Protein AF-A0A512UMN1-F1 (afdb_monomer_lite)

Radius of gyration: 36.12 Å; chains: 1; bounding box: 72×88×103 Å

pLDDT: mean 76.03, std 19.81, range [24.61, 96.06]

Secondary structure (DSSP, 8-state):
-HHHHHHHHHHTTS-TTSS-GGGEEEEEEEETTEEEEES-TTPPTTEEEEETTTTEEEEEEEEETTEEEEEESS--TT--TT-EEEEEEEESEEEESTT-TT--B-TTS-BHHHHHHHHTSSS--TT----SS-SS-EEEEEE-S--TT-EEETT-EEEEE---SS-S-EEEE--TT-EEEEEEEPPSEEEETTS--EEEEETTEEEEE-S-EEEETTSPPP-S-PPPP-SEE--S-HHHHHHS-EETT--------TTSSHHHHHHHHHHHSS-S---------TT-EEEBTTS-EEETTT--TT-EEEPTTS-EEE----------EEEEEPPPSS--S--S-EEEEETTPEEEEEE---EEEEEEEETTEEEEEEEEEEEEEEE-TTS-EEEEEEEEEEEEE-SSS-HHHHHHHHHTTS--S-EEEEEETTTGGGS-HHHHHH-EE-----------HHHHHHHTT--GGGHHHHHHHHHT----SS-SS------TT-HHHHHHHHHHHHHTT---------------------------------PPP---PPPPPPPPPPPPP-

Sequence (570 aa):
MSRRNNARKEIKRLSLEDSEESSYGQIFSVSGPVVVAENMIGCAMYELVKVGHANLVGEVIRINADKATIQVYEETAGVSVGDPVLRTGKPLSVELGPGLMENIYDGIQRPLKAIRESSQSIYIPRGIDVPCLNREISYDFNPASLKVGDHITGGDIFGSIYENSLLDDHKILLPPRARGTITSIAEKGSYQIEDTVLEVEFEGKKHSYSMMHTWPVRVPRPVAERLTADYPLLTGQRVLDSLFPCVQGGTTCIPGAFGCGKTVISQALSKFSNSDIITYVGCFAKGTEVFMADGSEQTIESIKVGDQVLGKDGQPRLVVALPRGHDQMYEVSQKTSVDADDSKVKYTCNSSHELVVVTPQTVKTTHDVIEGKPQTSVVYFDLVEQTTQDGRTIRMVNECTKSFQNGSQDSDALSAAFVKTLPSDNFNWTIEARDVALMNPHVREATVQLINPVLVERPTLAPLVAKHGGDAELVNEMAYLLGMWVGDGYTDASCFSVDSNDTEIFARLKEYGEKLGLTVDSAQYHKRPQKNALAPMSPPAENSVDSSEGYFSIPVSPVEPMSPRSPSED

Foldseek 3Di:
DVVVVVVVVLVVVPPPPDDDPLQKWWFADDDWQKTKTFSNPPADAQFWKQAFSLRFIWGFHDDDPRMTIIGTPDGCPPRDGGGMMGTPNDHLKDKDFAAPPPFDADPSQDGPVVQCVVVVDLDRDGSDDDDSHDQVDWWFKAADPDDQFDWDAFQDFGIFTQRDPLCGTHTQTHHHHDIATWHDADHGDIDTQPDFGTWGDDPNDIDTDGRMDMDHPPDDRDDPDDDDFPAWWDLVDPCCCPVPTHTDVGDDDDDDDAPPCPVVSVVSSVPPTPDSDDDDDDDDDWQHWFAFLVRDIDTLVVDDQQGWTQDPVSHTDGRSDHDDDDFDKDKDFDDDPDDDPCGVDIDIDGQQDKFWKKFQKDWDWDWDQDPNWIKIKIKIWDWDWDQDPVRDTDTDIAIDMDMFTDDPDDNVVVVVVVVVVDDRDIDGDIDGSNCLVVYDQVRSQRMDTDDDDDDDDDLPQLVVCVVVVHHSVLSVLVVVLVVQQPDPPPDPDRDGDDPPPCVVVVVSVCVSCVVRVHDDDDDDDDDDDDDDDDDDDDDDDDDDDDDDDDDDGDDDDDDDDDDDDDDDDD

Structure (mmCIF, N/CA/C/O backbone):
data_AF-A0A512UMN1-F1
#
_entry.id   AF-A0A512UMN1-F1
#
loop_
_atom_site.group_PDB
_atom_site.id
_atom_site.type_symbol
_atom_site.label_atom_id
_atom_site.label_alt_id
_atom_site.label_comp_id
_atom_site.label_asym_id
_atom_site.label_entity_id
_atom_site.label_seq_id
_atom_site.pdbx_PDB_ins_code
_atom_site.Cartn_x
_atom_site.Cartn_y
_atom_site.Cartn_z
_atom_site.occupancy
_atom_site.B_iso_or_equiv
_atom_site.auth_seq_id
_atom_site.auth_comp_id
_atom_site.auth_asym_id
_atom_site.auth_atom_id
_atom_site.pdbx_PDB_model_num
ATOM 1 N N . MET A 1 1 ? 21.939 -38.133 22.041 1.00 39.06 1 MET A N 1
ATOM 2 C CA . MET A 1 1 ? 20.798 -37.927 22.968 1.00 39.06 1 MET A CA 1
ATOM 3 C C . MET A 1 1 ? 20.717 -36.520 23.575 1.00 39.06 1 MET A C 1
ATOM 5 O O . MET A 1 1 ? 19.610 -36.091 23.857 1.00 39.06 1 MET A O 1
ATOM 9 N N . SER A 1 2 ? 21.817 -35.761 23.709 1.00 36.88 2 SER A N 1
ATOM 10 C CA . SER A 1 2 ? 21.794 -34.410 24.316 1.00 36.88 2 SER A CA 1
ATOM 11 C C . SER A 1 2 ? 21.126 -33.314 23.448 1.00 36.88 2 SER A C 1
ATOM 13 O O . SER A 1 2 ? 20.352 -32.510 23.956 1.00 36.88 2 SER A O 1
ATOM 15 N N . ARG A 1 3 ? 21.288 -33.337 22.110 1.00 31.84 3 ARG A N 1
ATOM 16 C CA . ARG A 1 3 ? 20.665 -32.336 21.205 1.00 31.84 3 ARG A CA 1
ATOM 17 C C . ARG A 1 3 ? 19.136 -32.449 21.078 1.00 31.84 3 ARG A C 1
ATOM 19 O O . ARG A 1 3 ? 18.454 -31.436 21.011 1.00 31.84 3 ARG A O 1
ATOM 26 N N . ARG A 1 4 ? 18.586 -33.669 21.127 1.00 32.69 4 ARG A N 1
ATOM 27 C CA . ARG A 1 4 ? 17.131 -33.923 21.033 1.00 32.69 4 ARG A CA 1
ATOM 28 C C . ARG A 1 4 ? 16.373 -33.468 22.292 1.00 32.69 4 ARG A C 1
ATOM 30 O O . ARG A 1 4 ? 15.217 -33.072 22.204 1.00 32.69 4 ARG A O 1
ATOM 37 N N . ASN A 1 5 ? 17.043 -33.478 23.449 1.00 30.08 5 ASN A N 1
ATOM 38 C CA . ASN A 1 5 ? 16.487 -32.973 24.706 1.00 30.08 5 ASN A CA 1
ATOM 39 C C . ASN A 1 5 ? 16.549 -31.440 24.812 1.00 30.08 5 ASN A C 1
ATOM 41 O O . ASN A 1 5 ? 15.674 -30.860 25.449 1.00 30.08 5 ASN A O 1
ATOM 45 N N . ASN A 1 6 ? 17.517 -30.783 24.159 1.00 37.00 6 ASN A N 1
ATOM 46 C CA . ASN A 1 6 ? 17.550 -29.318 24.071 1.00 37.00 6 ASN A CA 1
ATOM 47 C C . ASN A 1 6 ? 16.468 -28.766 23.133 1.00 37.00 6 ASN A C 1
ATOM 49 O O . ASN A 1 6 ? 15.794 -27.821 23.522 1.00 37.00 6 ASN A O 1
ATOM 53 N N . ALA A 1 7 ? 16.204 -29.413 21.991 1.00 40.38 7 ALA A N 1
ATOM 54 C CA . ALA A 1 7 ? 15.089 -29.033 21.113 1.00 40.38 7 ALA A CA 1
ATOM 55 C C . ALA A 1 7 ? 13.731 -29.101 21.844 1.00 40.38 7 ALA A C 1
ATOM 57 O O . ALA A 1 7 ? 12.934 -28.175 21.770 1.00 40.38 7 ALA A O 1
ATOM 58 N N . ARG A 1 8 ? 13.501 -30.139 22.664 1.00 37.19 8 ARG A N 1
ATOM 59 C CA . ARG A 1 8 ? 12.305 -30.239 23.529 1.00 37.19 8 ARG A CA 1
ATOM 60 C C . ARG A 1 8 ? 12.226 -29.171 24.625 1.00 37.19 8 ARG A C 1
ATOM 62 O O . ARG A 1 8 ? 11.128 -28.836 25.057 1.00 37.19 8 ARG A O 1
ATOM 69 N N . LYS A 1 9 ? 13.364 -28.655 25.097 1.00 37.72 9 LYS A N 1
ATOM 70 C CA . LYS A 1 9 ? 13.409 -27.563 26.081 1.00 37.72 9 LYS A CA 1
ATOM 71 C C . LYS A 1 9 ? 13.168 -26.193 25.446 1.00 37.72 9 LYS A C 1
ATOM 73 O O . LYS A 1 9 ? 12.566 -25.358 26.107 1.00 37.72 9 LYS A O 1
ATOM 78 N N . GLU A 1 10 ? 13.580 -25.979 24.196 1.00 39.31 10 GLU A N 1
ATOM 79 C CA . GLU A 1 10 ? 13.283 -24.741 23.457 1.00 39.31 10 GLU A CA 1
ATOM 80 C C . GLU A 1 10 ? 11.866 -24.702 22.890 1.00 39.31 10 GLU A C 1
ATOM 82 O O . GLU A 1 10 ? 11.253 -23.641 22.892 1.00 39.31 10 GLU A O 1
ATOM 87 N N . ILE A 1 11 ? 11.288 -25.858 22.546 1.00 42.38 11 ILE A N 1
ATOM 88 C CA . ILE A 1 11 ? 9.847 -25.978 22.275 1.00 42.38 11 ILE A CA 1
ATOM 89 C C . ILE A 1 11 ? 9.045 -25.406 23.459 1.00 42.38 11 ILE A C 1
ATOM 91 O O . ILE A 1 11 ? 8.103 -24.659 23.252 1.00 42.38 11 ILE A O 1
ATOM 95 N N . LYS A 1 12 ? 9.504 -25.606 24.702 1.00 34.75 12 LYS A N 1
ATOM 96 C CA . LYS A 1 12 ? 8.884 -25.074 25.930 1.00 34.75 12 LYS A CA 1
ATOM 97 C C . LYS A 1 12 ? 8.964 -23.550 26.137 1.00 34.75 12 LYS A C 1
ATOM 99 O O . LYS A 1 12 ? 8.437 -23.076 27.138 1.00 34.75 12 LYS A O 1
ATOM 104 N N . ARG A 1 13 ? 9.641 -22.796 25.260 1.00 38.41 13 ARG A N 1
ATOM 105 C CA . ARG A 1 13 ? 9.676 -21.317 25.290 1.00 38.41 13 ARG A CA 1
ATOM 106 C C . ARG A 1 13 ? 8.627 -20.664 24.391 1.00 38.41 13 ARG A C 1
ATOM 108 O O . ARG A 1 13 ? 8.451 -19.453 24.469 1.00 38.41 13 ARG A O 1
ATOM 115 N N . LEU A 1 14 ? 7.947 -21.451 23.563 1.00 41.72 14 LEU A N 1
ATOM 116 C CA . LEU A 1 14 ? 6.716 -21.033 22.907 1.00 41.72 14 LEU A CA 1
ATOM 117 C C . LEU A 1 14 ? 5.620 -20.960 23.976 1.00 41.72 14 LEU A C 1
ATOM 119 O O . LEU A 1 14 ? 5.589 -21.791 24.886 1.00 41.72 14 LEU A O 1
ATOM 123 N N . SER A 1 15 ? 4.726 -19.983 23.865 1.00 39.41 15 SER A N 1
ATOM 124 C CA . SER A 1 15 ? 3.458 -19.915 24.597 1.00 39.41 15 SER A CA 1
ATOM 125 C C . SER A 1 15 ? 2.561 -21.100 24.194 1.00 39.41 15 SER A C 1
ATOM 127 O O . SER A 1 15 ? 1.594 -20.954 23.453 1.00 39.41 15 SER A O 1
ATOM 129 N N . LEU A 1 16 ? 2.952 -22.303 24.615 1.00 43.38 16 LEU A N 1
ATOM 130 C CA . LEU A 1 16 ? 2.351 -23.599 24.290 1.00 43.38 16 LEU A CA 1
ATOM 131 C C . LEU A 1 16 ? 1.100 -23.911 25.111 1.00 43.38 16 LEU A C 1
ATOM 133 O O . LEU A 1 16 ? 0.620 -25.040 25.064 1.00 43.38 16 LEU A O 1
ATOM 137 N N . GLU A 1 17 ? 0.597 -22.969 25.904 1.00 41.59 17 GLU A N 1
ATOM 138 C CA . GLU A 1 17 ? -0.493 -23.277 26.831 1.00 41.59 17 GLU A CA 1
ATOM 139 C C . GLU A 1 17 ? -1.868 -23.340 26.137 1.00 41.59 17 GLU A C 1
ATOM 141 O O . GLU A 1 17 ? -2.732 -24.052 26.637 1.00 41.59 17 GLU A O 1
ATOM 146 N N . ASP A 1 18 ? -2.036 -22.766 24.932 1.00 44.91 18 ASP A N 1
ATOM 147 C CA . ASP A 1 18 ? -3.384 -22.532 24.373 1.00 44.91 18 ASP A CA 1
ATOM 148 C C . ASP A 1 18 ? -3.677 -23.078 22.957 1.00 44.91 18 ASP A C 1
ATOM 150 O O . ASP A 1 18 ? -4.779 -22.867 22.450 1.00 44.91 18 ASP A O 1
ATOM 154 N N . SER A 1 19 ? -2.757 -23.785 22.281 1.00 52.72 19 SER A N 1
ATOM 155 C CA . SER A 1 19 ? -3.026 -24.293 20.913 1.00 52.72 19 SER A CA 1
ATOM 156 C C . SER A 1 19 ? -2.742 -25.786 20.739 1.00 52.72 19 SER A C 1
ATOM 158 O O . SER A 1 19 ? -1.702 -26.294 21.153 1.00 52.72 19 SER A O 1
ATOM 160 N N . GLU A 1 20 ? -3.702 -26.501 20.141 1.00 59.41 20 GLU A N 1
ATOM 161 C CA . GLU A 1 20 ? -3.649 -27.953 19.943 1.00 59.41 20 GLU A CA 1
ATOM 162 C C . GLU A 1 20 ? -2.451 -28.373 19.072 1.00 59.41 20 GLU A C 1
ATOM 164 O O . GLU A 1 20 ? -2.178 -27.749 18.044 1.00 59.41 20 GLU A O 1
ATOM 169 N N . GLU A 1 21 ? -1.788 -29.489 19.415 1.00 55.94 21 GLU A N 1
ATOM 170 C CA . GLU A 1 21 ? -0.680 -30.077 18.631 1.00 55.94 21 GLU A CA 1
ATOM 171 C C . GLU A 1 21 ? -1.044 -30.312 17.148 1.00 55.94 21 GLU A C 1
ATOM 173 O O . GLU A 1 21 ? -0.172 -30.282 16.282 1.00 55.94 21 GLU A O 1
ATOM 178 N N . SER A 1 22 ? -2.336 -30.487 16.845 1.00 61.97 22 SER A N 1
ATOM 179 C CA . SER A 1 22 ? -2.892 -30.613 15.492 1.00 61.97 22 SER A CA 1
ATOM 180 C C . SER A 1 22 ? -2.651 -29.379 14.612 1.00 61.97 22 SER A C 1
ATOM 182 O O . SER A 1 22 ? -2.692 -29.479 13.387 1.00 61.97 22 SER A O 1
ATOM 184 N N . SER A 1 23 ? -2.388 -28.211 15.205 1.00 71.44 23 SER A N 1
ATOM 185 C CA . SER A 1 23 ? -2.278 -26.924 14.506 1.00 71.44 23 SER A CA 1
ATOM 186 C C . SER A 1 23 ? -0.895 -26.663 13.901 1.00 71.44 23 SER A C 1
ATOM 188 O O . SER A 1 23 ? -0.751 -25.722 13.117 1.00 71.44 23 SER A O 1
ATOM 190 N N . TYR A 1 24 ? 0.099 -27.500 14.214 1.00 83.94 24 TYR A N 1
ATOM 191 C CA . TYR A 1 24 ? 1.493 -27.288 13.830 1.00 83.94 24 TYR A CA 1
ATOM 192 C C . TYR A 1 24 ? 1.913 -28.116 12.613 1.00 83.94 24 TYR A C 1
ATOM 194 O O . TYR A 1 24 ? 1.784 -29.338 12.599 1.00 83.94 24 TYR A O 1
ATOM 202 N N . GLY A 1 25 ? 2.507 -27.442 11.630 1.00 91.50 25 GLY A N 1
ATOM 203 C CA . GLY A 1 25 ? 3.341 -28.062 10.605 1.00 91.50 25 GLY A CA 1
ATOM 204 C C . GLY A 1 25 ? 4.828 -27.977 10.943 1.00 91.50 25 GLY A C 1
ATOM 205 O O . GLY A 1 25 ? 5.231 -27.406 11.960 1.00 91.50 25 GLY A O 1
ATOM 206 N N . GLN A 1 26 ? 5.659 -28.538 10.070 1.00 93.56 26 GLN A N 1
ATOM 207 C CA . GLN A 1 26 ? 7.119 -28.501 10.185 1.00 93.56 26 GLN A CA 1
ATOM 208 C C . GLN A 1 26 ? 7.746 -28.089 8.864 1.00 93.56 26 GLN A C 1
ATOM 210 O O . GLN A 1 26 ? 7.287 -28.493 7.800 1.00 93.56 26 GLN A O 1
ATOM 215 N N . ILE A 1 27 ? 8.812 -27.296 8.912 1.00 95.44 27 ILE A N 1
ATOM 216 C CA . ILE A 1 27 ? 9.510 -26.866 7.700 1.00 95.44 27 ILE A CA 1
ATOM 217 C C . ILE A 1 27 ? 10.205 -28.060 7.045 1.00 95.44 27 ILE A C 1
ATOM 219 O O . ILE A 1 27 ? 11.083 -28.680 7.639 1.00 95.44 27 ILE A O 1
ATOM 223 N N . PHE A 1 28 ? 9.851 -28.333 5.792 1.00 94.00 28 PHE A N 1
ATOM 224 C CA . PHE A 1 28 ? 10.460 -29.359 4.952 1.00 94.00 28 PHE A CA 1
ATOM 225 C C . PHE A 1 28 ? 11.635 -28.802 4.133 1.00 94.00 28 PHE A C 1
ATOM 227 O O . PHE A 1 28 ? 12.680 -29.440 4.028 1.00 94.00 28 PHE A O 1
ATOM 234 N N . SER A 1 29 ? 11.490 -27.602 3.558 1.00 92.62 29 SER A N 1
ATOM 235 C CA . SER A 1 29 ? 12.551 -26.956 2.769 1.00 92.62 29 SER A CA 1
ATOM 236 C C . SER A 1 29 ? 12.444 -25.432 2.777 1.00 92.62 29 SER A C 1
ATOM 238 O O . SER A 1 29 ? 11.339 -24.897 2.793 1.00 92.62 29 SER A O 1
ATOM 240 N N . VAL A 1 30 ? 13.578 -24.736 2.674 1.00 91.88 30 VAL A N 1
ATOM 241 C CA . VAL A 1 30 ? 13.660 -23.268 2.582 1.00 91.88 30 VAL A CA 1
ATOM 242 C C . VAL A 1 30 ? 14.440 -22.893 1.321 1.00 91.88 30 VAL A C 1
ATOM 244 O O . VAL A 1 30 ? 15.531 -23.416 1.097 1.00 91.88 30 VAL A O 1
ATOM 247 N N . SER A 1 31 ? 13.889 -22.007 0.491 1.00 89.00 31 SER A N 1
ATOM 248 C CA . SER A 1 31 ? 14.530 -21.487 -0.720 1.00 89.00 31 SER A CA 1
ATOM 249 C C . SER A 1 31 ? 14.252 -19.987 -0.845 1.00 89.00 31 SER A C 1
ATOM 251 O O . SER A 1 31 ? 13.182 -19.565 -1.284 1.00 89.00 31 SER A O 1
ATOM 253 N N . GLY A 1 32 ? 15.211 -19.170 -0.395 1.00 91.38 32 GLY A N 1
ATOM 254 C CA . GLY A 1 32 ? 15.034 -17.719 -0.305 1.00 91.38 32 GLY A CA 1
ATOM 255 C C . GLY A 1 32 ? 13.820 -17.359 0.569 1.00 91.38 32 GLY A C 1
ATOM 256 O O . GLY A 1 32 ? 13.716 -17.880 1.682 1.00 91.38 32 GLY A O 1
ATOM 257 N N . PRO A 1 33 ? 12.885 -16.515 0.095 1.00 91.62 33 PRO A N 1
ATOM 258 C CA . PRO A 1 33 ? 11.695 -16.132 0.859 1.00 91.62 33 PRO A CA 1
ATOM 259 C C . PRO A 1 33 ? 10.583 -17.199 0.843 1.00 91.62 33 PRO A C 1
ATOM 261 O O . PRO A 1 33 ? 9.568 -17.049 1.525 1.00 91.62 33 PRO A O 1
ATOM 264 N N . VAL A 1 34 ? 10.752 -18.274 0.064 1.00 95.25 34 VAL A N 1
ATOM 265 C CA . VAL A 1 34 ? 9.769 -19.350 -0.068 1.00 95.25 34 VAL A CA 1
ATOM 266 C C . VAL A 1 34 ? 10.130 -20.497 0.872 1.00 95.25 34 VAL A C 1
ATOM 268 O O . VAL A 1 34 ? 11.207 -21.090 0.787 1.00 95.25 34 VAL A O 1
ATOM 271 N N . VAL A 1 35 ? 9.199 -20.848 1.751 1.00 94.56 35 VAL A N 1
ATOM 272 C CA . VAL A 1 35 ? 9.311 -21.958 2.700 1.00 94.56 35 VAL A CA 1
ATOM 273 C C . VAL A 1 35 ? 8.267 -23.011 2.353 1.00 94.56 35 VAL A C 1
ATOM 275 O O . VAL A 1 35 ? 7.112 -22.694 2.102 1.00 94.56 35 VAL A O 1
ATOM 278 N N . VAL A 1 36 ? 8.647 -24.283 2.338 1.00 95.56 36 VAL A N 1
ATOM 279 C CA . VAL A 1 36 ? 7.705 -25.400 2.207 1.00 95.56 36 VAL A CA 1
ATOM 280 C C . VAL A 1 36 ? 7.617 -26.097 3.550 1.00 95.56 36 VAL A C 1
ATOM 282 O O . VAL A 1 36 ? 8.640 -26.531 4.079 1.00 95.56 36 VAL A O 1
ATOM 285 N N . ALA A 1 37 ? 6.407 -26.224 4.080 1.00 95.88 37 ALA A N 1
ATOM 286 C CA . ALA A 1 37 ? 6.122 -26.929 5.320 1.00 95.88 37 ALA A CA 1
ATOM 287 C C . ALA A 1 37 ? 5.291 -28.188 5.052 1.00 95.88 37 ALA A C 1
ATOM 289 O O . ALA A 1 37 ? 4.394 -28.168 4.213 1.00 95.88 37 ALA A O 1
ATOM 290 N N . GLU A 1 38 ? 5.597 -29.277 5.747 1.00 94.00 38 GLU A N 1
ATOM 291 C CA . GLU A 1 38 ? 4.835 -30.527 5.772 1.00 94.00 38 GLU A CA 1
ATOM 292 C C . GLU A 1 38 ? 3.970 -30.626 7.037 1.00 94.00 38 GLU A C 1
ATOM 294 O O . GLU A 1 38 ? 4.110 -29.820 7.960 1.00 94.00 38 GLU A O 1
ATOM 299 N N . ASN A 1 39 ? 3.058 -31.602 7.080 1.00 92.69 39 ASN A N 1
ATOM 300 C CA . ASN A 1 39 ? 2.025 -31.730 8.117 1.00 92.69 39 ASN A CA 1
ATOM 301 C C . ASN A 1 39 ? 1.095 -30.506 8.213 1.00 92.69 39 ASN A C 1
ATOM 303 O O . ASN A 1 39 ? 0.585 -30.173 9.276 1.00 92.69 39 ASN A O 1
ATOM 307 N N . MET A 1 40 ? 0.828 -29.852 7.082 1.00 91.06 40 MET A N 1
ATOM 308 C CA . MET A 1 40 ? -0.012 -28.649 7.005 1.00 91.06 40 MET A CA 1
ATOM 309 C C . MET A 1 40 ? -1.475 -28.969 6.647 1.00 91.06 40 MET A C 1
ATOM 311 O O . MET A 1 40 ? -2.180 -28.146 6.062 1.00 91.06 40 MET A O 1
ATOM 315 N N . ILE A 1 41 ? -1.958 -30.173 6.971 1.00 89.62 41 ILE A N 1
ATOM 316 C CA . ILE A 1 41 ? -3.317 -30.609 6.618 1.00 89.62 41 ILE A CA 1
ATOM 317 C C . ILE A 1 41 ? -4.356 -29.729 7.320 1.00 89.62 41 ILE A C 1
ATOM 319 O O . ILE A 1 41 ? -4.368 -29.592 8.543 1.00 89.62 41 ILE A O 1
ATOM 323 N N . GLY A 1 42 ? -5.261 -29.154 6.529 1.00 86.62 42 GLY A N 1
ATOM 324 C CA . GLY A 1 42 ? -6.293 -28.227 6.992 1.00 86.62 42 GLY A CA 1
ATOM 325 C C . GLY A 1 42 ? -5.859 -26.761 6.997 1.00 86.62 42 GLY A C 1
ATOM 326 O O . GLY A 1 42 ? -6.595 -25.941 7.532 1.00 86.62 42 GLY A O 1
ATOM 327 N N . CYS A 1 43 ? -4.675 -26.418 6.471 1.00 89.88 43 CYS A N 1
ATOM 328 C CA . CYS A 1 43 ? -4.399 -25.026 6.124 1.00 89.88 43 CYS A CA 1
ATOM 329 C C . CYS A 1 43 ? -5.263 -24.598 4.930 1.00 89.88 43 CYS A C 1
ATOM 331 O O . CYS A 1 43 ? -5.610 -25.411 4.067 1.00 89.88 43 CYS A O 1
ATOM 333 N N . ALA A 1 44 ? -5.617 -23.322 4.893 1.00 89.69 44 ALA A N 1
ATOM 334 C CA . ALA A 1 44 ? -6.318 -22.697 3.788 1.00 89.69 44 ALA A CA 1
ATOM 335 C C . ALA A 1 44 ? -5.348 -21.909 2.898 1.00 89.69 44 ALA A C 1
ATOM 337 O O . ALA A 1 44 ? -4.262 -21.492 3.301 1.00 89.69 44 ALA A O 1
ATOM 338 N N . MET A 1 45 ? -5.748 -21.707 1.646 1.00 91.44 45 MET A N 1
ATOM 339 C CA . MET A 1 45 ? -4.993 -20.869 0.721 1.00 91.44 45 MET A CA 1
ATOM 340 C C . MET A 1 45 ? -5.153 -19.392 1.120 1.00 91.44 45 MET A C 1
ATOM 342 O O . MET A 1 45 ? -6.248 -18.986 1.513 1.00 91.44 45 MET A O 1
ATOM 346 N N . TYR A 1 46 ? -4.069 -18.614 1.053 1.00 89.75 46 TYR A N 1
ATOM 347 C CA . TYR A 1 46 ? -3.938 -17.257 1.612 1.00 89.75 46 TYR A CA 1
ATOM 348 C C . TYR A 1 46 ? -4.054 -17.160 3.139 1.00 89.75 46 TYR A C 1
ATOM 350 O O . TYR A 1 46 ? -4.248 -16.072 3.684 1.00 89.75 46 TYR A O 1
ATOM 358 N N . GLU A 1 47 ? -3.952 -18.282 3.851 1.00 91.94 47 GLU A N 1
ATOM 359 C CA . GLU A 1 47 ? -3.912 -18.270 5.309 1.00 91.94 47 GLU A CA 1
ATOM 360 C C . GLU A 1 47 ? -2.580 -17.706 5.808 1.00 91.94 47 GLU A C 1
ATOM 362 O O . GLU A 1 47 ? -1.513 -18.022 5.270 1.00 91.94 47 GLU A O 1
ATOM 367 N N . LEU A 1 48 ? -2.645 -16.891 6.858 1.00 91.94 48 LEU A N 1
ATOM 368 C CA . LEU A 1 48 ? -1.471 -16.383 7.544 1.00 91.94 48 LEU A CA 1
ATOM 369 C C . LEU A 1 48 ? -0.906 -17.460 8.477 1.00 91.94 48 LEU A C 1
ATOM 371 O O . LEU A 1 48 ? -1.639 -18.152 9.188 1.00 91.94 48 LEU A O 1
ATOM 375 N N . VAL A 1 49 ? 0.410 -17.607 8.487 1.00 93.19 49 VAL A N 1
ATOM 376 C CA . VAL A 1 49 ? 1.131 -18.604 9.280 1.00 93.19 49 VAL A CA 1
ATOM 377 C C . VAL A 1 49 ? 2.318 -17.949 9.977 1.00 93.19 49 VAL A C 1
ATOM 379 O O . VAL A 1 49 ? 2.895 -16.989 9.467 1.00 93.19 49 VAL A O 1
ATOM 382 N N . LYS A 1 50 ? 2.692 -18.468 11.147 1.00 92.88 50 LYS A N 1
ATOM 383 C CA . LYS A 1 50 ? 3.910 -18.071 11.865 1.00 92.88 50 LYS A CA 1
ATOM 384 C C . LYS A 1 50 ? 4.974 -19.146 11.647 1.00 92.88 50 LYS A C 1
ATOM 386 O O . LYS A 1 50 ? 4.777 -20.299 12.026 1.00 92.88 50 LYS A O 1
ATOM 391 N N . VAL A 1 51 ? 6.069 -18.785 10.988 1.00 93.12 51 VAL A N 1
ATOM 392 C CA . VAL A 1 51 ? 7.114 -19.693 10.501 1.00 93.12 51 VAL A CA 1
ATOM 393 C C . VAL A 1 51 ? 8.356 -19.603 11.381 1.00 93.12 51 VAL A C 1
ATOM 395 O O . VAL A 1 51 ? 8.889 -18.520 11.629 1.00 93.12 51 VAL A O 1
ATOM 398 N N . GLY A 1 52 ? 8.873 -20.756 11.793 1.00 91.31 52 GLY A N 1
ATOM 399 C CA . GLY A 1 52 ? 10.125 -20.843 12.527 1.00 91.31 52 GLY A CA 1
ATOM 400 C C . GLY A 1 52 ? 9.981 -20.544 14.018 1.00 91.31 52 GLY A C 1
ATOM 401 O O . GLY A 1 52 ? 8.938 -20.110 14.503 1.00 91.31 52 GLY A O 1
ATOM 402 N N . HIS A 1 53 ? 11.072 -20.714 14.764 1.00 88.38 53 HIS A N 1
ATOM 403 C CA . HIS A 1 53 ? 11.109 -20.382 16.195 1.00 88.38 53 HIS A CA 1
ATOM 404 C C . HIS A 1 53 ? 10.940 -18.886 16.489 1.00 88.38 53 HIS A C 1
ATOM 406 O O . HIS A 1 53 ? 10.517 -18.515 17.581 1.00 88.38 53 HIS A O 1
ATOM 412 N N . ALA A 1 54 ? 11.268 -18.038 15.514 1.00 86.31 54 ALA A N 1
ATOM 413 C CA . ALA A 1 54 ? 11.070 -16.599 15.593 1.00 86.31 54 ALA A CA 1
ATOM 414 C C . ALA A 1 54 ? 9.634 -16.170 15.248 1.00 86.31 54 ALA A C 1
ATOM 416 O O . ALA A 1 54 ? 9.356 -14.985 15.310 1.00 86.31 54 ALA A O 1
ATOM 417 N N . ASN A 1 55 ? 8.723 -17.088 14.901 1.00 90.00 55 ASN A N 1
ATOM 418 C CA . ASN A 1 55 ? 7.338 -16.761 14.549 1.00 90.00 55 ASN A CA 1
ATOM 419 C C . ASN A 1 55 ? 7.213 -15.735 13.403 1.00 90.00 55 ASN A C 1
ATOM 421 O O . ASN A 1 55 ? 6.378 -14.834 13.453 1.00 90.00 55 ASN A O 1
ATOM 425 N N . LEU A 1 56 ? 8.036 -15.880 12.361 1.00 92.31 56 LEU A N 1
ATOM 426 C CA . LEU A 1 56 ? 8.036 -14.983 11.204 1.00 92.31 56 LEU A CA 1
ATOM 427 C C . LEU A 1 56 ? 6.690 -15.040 10.483 1.00 92.31 56 LEU A C 1
ATOM 429 O O . LEU A 1 56 ? 6.163 -16.125 10.236 1.00 92.31 56 LEU A O 1
ATOM 433 N N . VAL A 1 57 ? 6.146 -13.890 10.102 1.00 92.19 57 VAL A N 1
ATOM 434 C CA . VAL A 1 57 ? 4.860 -13.843 9.402 1.00 92.19 57 VAL A CA 1
ATOM 435 C C . VAL A 1 57 ? 5.026 -14.317 7.957 1.00 92.19 57 VAL A C 1
ATOM 437 O O . VAL A 1 57 ? 5.875 -13.818 7.213 1.00 92.19 57 VAL A O 1
ATOM 440 N N . GLY A 1 58 ? 4.196 -15.272 7.545 1.00 92.88 58 GLY A N 1
ATOM 441 C CA . GLY A 1 58 ? 4.109 -15.740 6.166 1.00 92.88 58 GLY A CA 1
ATOM 442 C C . GLY A 1 58 ? 2.677 -16.018 5.726 1.00 92.88 58 GLY A C 1
ATOM 443 O O . GLY A 1 58 ? 1.758 -16.076 6.538 1.00 92.88 58 GLY A O 1
ATOM 444 N N . GLU A 1 59 ? 2.491 -16.200 4.425 1.00 93.50 59 GLU A N 1
ATOM 445 C CA . GLU A 1 59 ? 1.202 -16.485 3.794 1.00 93.50 59 GLU A CA 1
ATOM 446 C C . GLU A 1 59 ? 1.295 -17.766 2.957 1.00 93.50 59 GLU A C 1
ATOM 448 O O . GLU A 1 59 ? 2.226 -17.949 2.169 1.00 93.50 59 GLU A O 1
ATOM 453 N N . VAL A 1 60 ? 0.323 -18.667 3.111 1.00 94.12 60 VAL A N 1
ATOM 454 C CA . VAL A 1 60 ? 0.223 -19.889 2.303 1.00 94.12 60 VAL A CA 1
ATOM 455 C C . VAL A 1 60 ? -0.198 -19.531 0.876 1.00 94.12 60 VAL A C 1
ATOM 457 O O . VAL A 1 60 ? -1.310 -19.061 0.648 1.00 94.12 60 VAL A O 1
ATOM 460 N N . ILE A 1 61 ? 0.659 -19.812 -0.107 1.00 94.38 61 ILE A N 1
ATOM 461 C CA . ILE A 1 61 ? 0.415 -19.494 -1.527 1.00 94.38 61 ILE A CA 1
ATOM 462 C C . ILE A 1 61 ? 0.052 -20.716 -2.375 1.00 94.38 61 ILE A C 1
ATOM 464 O O . ILE A 1 61 ? -0.548 -20.586 -3.441 1.00 94.38 61 ILE A O 1
ATOM 468 N N . ARG A 1 62 ? 0.421 -21.923 -1.931 1.00 93.00 62 ARG A N 1
ATOM 469 C CA . ARG A 1 62 ? 0.111 -23.176 -2.631 1.00 93.00 62 ARG A CA 1
ATOM 470 C C . ARG A 1 62 ? -0.014 -24.314 -1.630 1.00 93.00 62 ARG A C 1
ATOM 472 O O . ARG A 1 62 ? 0.766 -24.395 -0.690 1.00 93.00 62 ARG A O 1
ATOM 479 N N . ILE A 1 63 ? -0.955 -25.219 -1.872 1.00 93.75 63 ILE A N 1
ATOM 480 C CA . ILE A 1 63 ? -1.156 -26.429 -1.071 1.00 93.75 63 ILE A CA 1
ATOM 481 C C . ILE A 1 63 ? -1.043 -27.630 -2.009 1.00 93.75 63 ILE A C 1
ATOM 483 O O . ILE A 1 63 ? -1.660 -27.652 -3.072 1.00 93.75 63 ILE A O 1
ATOM 487 N N . ASN A 1 64 ? -0.229 -28.610 -1.632 1.00 92.19 64 ASN A N 1
ATOM 488 C CA . ASN A 1 64 ? -0.059 -29.870 -2.337 1.00 92.19 64 ASN A CA 1
ATOM 489 C C . ASN A 1 64 ? -0.097 -31.022 -1.326 1.00 92.19 64 ASN A C 1
ATOM 491 O O . ASN A 1 64 ? 0.886 -31.270 -0.631 1.00 92.19 64 ASN A O 1
ATOM 495 N N . ALA A 1 65 ? -1.239 -31.710 -1.264 1.00 91.25 65 ALA A N 1
ATOM 496 C CA . ALA A 1 65 ? -1.516 -32.764 -0.291 1.00 91.25 65 ALA A CA 1
ATOM 497 C C . ALA A 1 65 ? -1.251 -32.304 1.158 1.00 91.25 65 ALA A C 1
ATOM 499 O O . ALA A 1 65 ? -1.976 -31.456 1.674 1.00 91.25 65 ALA A O 1
ATOM 500 N N . ASP A 1 66 ? -0.232 -32.859 1.808 1.00 90.94 66 ASP A N 1
ATOM 501 C CA . ASP A 1 66 ? 0.185 -32.555 3.178 1.00 90.94 66 ASP A CA 1
ATOM 502 C C . ASP A 1 66 ? 1.205 -31.406 3.276 1.00 90.94 66 ASP A C 1
ATOM 504 O O . ASP A 1 66 ? 1.535 -30.971 4.385 1.00 90.94 66 ASP A O 1
ATOM 508 N N . LYS A 1 67 ? 1.691 -30.901 2.134 1.00 93.44 67 LYS A N 1
ATOM 509 C CA . LYS A 1 67 ? 2.680 -29.824 2.047 1.00 93.44 67 LYS A CA 1
ATOM 510 C C . LYS A 1 67 ? 2.046 -28.497 1.650 1.00 93.44 67 LYS A C 1
ATOM 512 O O . LYS A 1 67 ? 1.259 -28.423 0.710 1.00 93.44 67 LYS A O 1
ATOM 517 N N . ALA A 1 68 ? 2.462 -27.423 2.307 1.00 95.56 68 ALA A N 1
ATOM 518 C CA . ALA A 1 68 ? 2.094 -26.054 1.971 1.00 95.56 68 ALA A CA 1
ATOM 519 C C . ALA A 1 68 ? 3.342 -25.246 1.597 1.00 95.56 68 ALA A C 1
ATOM 521 O O . ALA A 1 68 ? 4.345 -25.266 2.308 1.00 95.56 68 ALA A O 1
ATOM 522 N N . THR A 1 69 ? 3.285 -24.534 0.475 1.00 95.69 69 THR A N 1
ATOM 523 C CA . THR A 1 69 ? 4.265 -23.515 0.096 1.00 95.69 69 THR A CA 1
ATOM 524 C C . THR A 1 69 ? 3.824 -22.181 0.680 1.00 95.69 69 THR A C 1
ATOM 526 O O . THR A 1 69 ? 2.698 -21.735 0.454 1.00 95.69 69 THR A O 1
ATOM 529 N N . ILE A 1 70 ? 4.726 -21.554 1.419 1.00 96.06 70 ILE A N 1
ATOM 530 C CA . ILE A 1 70 ? 4.516 -20.361 2.224 1.00 96.06 70 ILE A CA 1
ATOM 531 C C . ILE A 1 70 ? 5.485 -19.291 1.731 1.00 96.06 70 ILE A C 1
ATOM 533 O O . ILE A 1 70 ? 6.688 -19.532 1.633 1.00 96.06 70 ILE A O 1
ATOM 537 N N . GLN A 1 71 ? 4.962 -18.109 1.438 1.00 94.88 71 GLN A N 1
ATOM 538 C CA . GLN A 1 71 ? 5.759 -16.914 1.205 1.00 94.88 71 GLN A CA 1
ATOM 539 C C . GLN A 1 71 ? 5.962 -16.214 2.548 1.00 94.88 71 GLN A C 1
ATOM 541 O O . GLN A 1 71 ? 4.992 -15.775 3.159 1.00 94.88 71 GLN A O 1
ATOM 546 N N . VAL A 1 72 ? 7.200 -16.107 3.020 1.00 93.81 72 VAL A N 1
ATOM 547 C CA . VAL A 1 72 ? 7.511 -15.368 4.252 1.00 93.81 72 VAL A CA 1
ATOM 548 C C . VAL A 1 72 ? 7.690 -13.889 3.899 1.00 93.81 72 VAL A C 1
ATOM 550 O O . VAL A 1 72 ? 8.365 -13.566 2.921 1.00 93.81 72 VAL A O 1
ATOM 553 N N . TYR A 1 73 ? 7.057 -12.990 4.658 1.00 89.88 73 TYR A N 1
ATOM 554 C CA . TYR A 1 73 ? 7.142 -11.535 4.437 1.00 89.88 73 TYR A CA 1
ATOM 555 C C . TYR A 1 73 ? 8.360 -10.891 5.112 1.00 89.88 73 TYR A C 1
ATOM 557 O O . TYR A 1 73 ? 8.627 -9.705 4.930 1.00 89.88 73 TYR A O 1
ATOM 565 N N . GLU A 1 74 ? 9.096 -11.678 5.889 1.00 87.94 74 GLU A N 1
ATOM 566 C CA . GLU A 1 74 ? 10.321 -11.295 6.582 1.00 87.94 74 GLU A CA 1
ATOM 567 C C . GLU A 1 74 ? 11.529 -12.108 6.092 1.00 87.94 74 GLU A C 1
ATOM 569 O O . GLU A 1 74 ? 11.404 -13.098 5.371 1.00 87.94 74 GLU A O 1
ATOM 574 N N . GLU A 1 75 ? 12.721 -11.697 6.522 1.00 86.81 75 GLU A N 1
ATOM 575 C CA . GLU A 1 75 ? 13.983 -12.368 6.215 1.00 86.81 75 GLU A CA 1
ATOM 576 C C . GLU A 1 75 ? 14.027 -13.795 6.795 1.00 86.81 75 GLU A C 1
ATOM 578 O O . GLU A 1 75 ? 13.989 -13.986 8.014 1.00 86.81 75 GLU A O 1
ATOM 583 N N . THR A 1 76 ? 14.198 -14.801 5.934 1.00 89.25 76 THR A N 1
ATOM 584 C CA . THR A 1 76 ? 14.207 -16.231 6.303 1.00 89.25 76 THR A CA 1
ATOM 585 C C . THR A 1 76 ? 15.566 -16.741 6.794 1.00 89.25 76 THR A C 1
ATOM 587 O O . THR A 1 76 ? 15.713 -17.923 7.115 1.00 89.25 76 THR A O 1
ATOM 590 N N . ALA A 1 77 ? 16.585 -15.881 6.887 1.00 86.81 77 ALA A N 1
ATOM 591 C CA . ALA A 1 77 ? 17.917 -16.284 7.327 1.00 86.81 77 ALA A CA 1
ATOM 592 C C . ALA A 1 77 ? 17.895 -16.925 8.733 1.00 86.81 77 ALA A C 1
ATOM 594 O O . ALA A 1 77 ? 17.417 -16.342 9.703 1.00 86.81 77 ALA A O 1
ATOM 595 N N . GLY A 1 78 ? 18.457 -18.122 8.885 1.00 84.81 78 GLY A N 1
ATOM 596 C CA . GLY A 1 78 ? 18.477 -18.833 10.171 1.00 84.81 78 GLY A CA 1
ATOM 597 C C . GLY A 1 78 ? 17.224 -19.661 10.475 1.00 84.81 78 GLY A C 1
ATOM 598 O O . GLY A 1 78 ? 17.212 -20.353 11.489 1.00 84.81 78 GLY A O 1
ATOM 599 N N . VAL A 1 79 ? 16.223 -19.658 9.591 1.00 90.56 79 VAL A N 1
ATOM 600 C CA . VAL A 1 79 ? 15.151 -20.659 9.597 1.00 90.56 79 VAL A CA 1
ATOM 601 C C . VAL A 1 79 ? 15.717 -21.996 9.114 1.00 90.56 79 VAL A C 1
ATOM 603 O O . VAL A 1 79 ? 16.400 -22.052 8.089 1.00 90.56 79 VAL A O 1
ATOM 606 N N . SER A 1 80 ? 15.454 -23.072 9.854 1.00 91.19 80 SER A N 1
ATOM 607 C CA . SER A 1 80 ? 16.005 -24.405 9.590 1.00 91.19 80 SER A CA 1
ATOM 608 C C . SER A 1 80 ? 14.920 -25.438 9.275 1.00 91.19 80 SER A C 1
ATOM 610 O O . SER A 1 80 ? 13.752 -25.297 9.634 1.00 91.19 80 SER A O 1
ATOM 612 N N . VAL A 1 81 ? 15.315 -26.514 8.588 1.00 94.00 81 VAL A N 1
ATOM 613 C CA . VAL A 1 81 ? 14.439 -27.672 8.354 1.00 94.00 81 VAL A CA 1
ATOM 614 C C . VAL A 1 81 ? 14.077 -28.307 9.697 1.00 94.00 81 VAL A C 1
ATOM 616 O O . VAL A 1 81 ? 14.955 -28.583 10.516 1.00 94.00 81 VAL A O 1
ATOM 619 N N . GLY A 1 82 ? 12.787 -28.564 9.900 1.00 90.12 82 GLY A N 1
ATOM 620 C CA . GLY A 1 82 ? 12.222 -29.085 11.142 1.00 90.12 82 GLY A CA 1
ATOM 621 C C . GLY A 1 82 ? 11.703 -28.020 12.111 1.00 90.12 82 GLY A C 1
ATOM 622 O O . GLY A 1 82 ? 11.069 -28.395 13.098 1.00 90.12 82 GLY A O 1
ATOM 623 N N . ASP A 1 83 ? 11.916 -26.726 11.846 1.00 92.75 83 ASP A N 1
ATOM 624 C CA . ASP A 1 83 ? 11.320 -25.675 12.673 1.00 92.75 83 ASP A CA 1
ATOM 625 C C . ASP A 1 83 ? 9.777 -25.712 12.570 1.00 92.75 83 ASP A C 1
ATOM 627 O O . ASP A 1 83 ? 9.231 -26.111 11.532 1.00 92.75 83 ASP A O 1
ATOM 631 N N . PRO A 1 84 ? 9.046 -25.309 13.627 1.00 93.44 84 PRO A N 1
ATOM 632 C CA . PRO A 1 84 ? 7.589 -25.355 13.629 1.00 93.44 84 PRO A CA 1
ATOM 633 C C . PRO A 1 84 ? 6.978 -24.284 12.718 1.00 93.44 84 PRO A C 1
ATOM 635 O O . PRO A 1 84 ? 7.515 -23.185 12.565 1.00 93.44 84 PRO A O 1
ATOM 638 N N . VAL A 1 85 ? 5.808 -24.594 12.161 1.00 94.25 85 VAL A N 1
ATOM 639 C CA . VAL A 1 85 ? 4.944 -23.636 11.463 1.00 94.25 85 VAL A CA 1
ATOM 640 C C . VAL A 1 85 ? 3.568 -23.652 12.110 1.00 94.25 85 VAL A C 1
ATOM 642 O O . VAL A 1 85 ? 2.882 -24.671 12.084 1.00 94.25 85 VAL A O 1
ATOM 645 N N . LEU A 1 86 ? 3.162 -22.530 12.697 1.00 91.81 86 LEU A N 1
ATOM 646 C CA . LEU A 1 86 ? 1.862 -22.373 13.343 1.00 91.81 86 LEU A CA 1
ATOM 647 C C . LEU A 1 86 ? 0.847 -21.773 12.365 1.00 91.81 86 LEU A C 1
ATOM 649 O O . LEU A 1 86 ? 1.096 -20.742 11.739 1.00 91.81 86 LEU A O 1
ATOM 653 N N . ARG A 1 87 ? -0.320 -22.406 12.280 1.00 90.69 87 ARG A N 1
ATOM 654 C CA . ARG A 1 87 ? -1.467 -21.957 11.486 1.00 90.69 87 ARG A CA 1
ATOM 655 C C . ARG A 1 87 ? -2.343 -20.997 12.279 1.00 90.69 87 ARG A C 1
ATOM 657 O O . ARG A 1 87 ? -2.642 -21.269 13.438 1.00 90.69 87 ARG A O 1
ATOM 664 N N . THR A 1 88 ? -2.754 -19.883 11.674 1.00 87.50 88 THR A N 1
ATOM 665 C CA . THR A 1 88 ? -3.634 -18.908 12.348 1.00 87.50 88 THR A CA 1
ATOM 666 C C . THR A 1 88 ? -5.117 -19.127 12.048 1.00 87.50 88 THR A C 1
ATOM 668 O O . THR A 1 88 ? -5.972 -18.554 12.723 1.00 87.50 88 THR A O 1
ATOM 671 N N . GLY A 1 89 ? -5.444 -19.926 11.027 1.00 87.38 89 GLY A N 1
ATOM 672 C CA . GLY A 1 89 ? -6.806 -20.171 10.550 1.00 87.38 89 GLY A CA 1
ATOM 673 C C . GLY A 1 89 ? -7.478 -18.952 9.913 1.00 87.38 89 GLY A C 1
ATOM 674 O O . GLY A 1 89 ? -8.664 -19.004 9.585 1.00 87.38 89 GLY A O 1
ATOM 675 N N . LYS A 1 90 ? -6.752 -17.838 9.757 1.00 87.06 90 LYS A N 1
ATOM 676 C CA . LYS A 1 90 ? -7.276 -16.569 9.253 1.00 87.06 90 LYS A CA 1
ATOM 677 C C . LYS A 1 90 ? -6.403 -16.063 8.101 1.00 87.06 90 LYS A C 1
ATOM 679 O O . LYS A 1 90 ? -5.186 -16.242 8.125 1.00 87.06 90 LYS A O 1
ATOM 684 N N . PRO A 1 91 ? -7.000 -15.435 7.077 1.00 91.50 91 PRO A N 1
ATOM 685 C CA . PRO A 1 91 ? -6.229 -14.757 6.043 1.00 91.50 91 PRO A CA 1
ATOM 686 C C . PRO A 1 91 ? -5.543 -13.509 6.608 1.00 91.50 91 PRO A C 1
ATOM 688 O O . PRO A 1 91 ? -5.935 -13.010 7.670 1.00 91.50 91 PRO A O 1
ATOM 691 N N . LEU A 1 92 ? -4.581 -12.959 5.860 1.00 90.06 92 LEU A N 1
ATOM 692 C CA . LEU A 1 92 ? -3.992 -11.655 6.173 1.00 90.06 92 LEU A CA 1
ATOM 693 C C . LEU A 1 92 ? -5.108 -10.616 6.368 1.00 90.06 92 LEU A C 1
ATOM 695 O O . LEU A 1 92 ? -5.899 -10.330 5.462 1.00 90.06 92 LEU A O 1
ATOM 699 N N . SER A 1 93 ? -5.192 -10.102 7.590 1.00 90.69 93 SER A N 1
ATOM 700 C CA . SER A 1 93 ? -6.254 -9.214 8.045 1.00 90.69 93 SER A CA 1
ATOM 701 C C . SER A 1 93 ? -5.643 -8.035 8.774 1.00 90.69 93 SER A C 1
ATOM 703 O O . SER A 1 93 ? -4.608 -8.179 9.418 1.00 90.69 93 SER A O 1
ATOM 705 N N . VAL A 1 94 ? -6.307 -6.893 8.669 1.00 92.94 94 VAL A N 1
ATOM 706 C CA . VAL A 1 94 ? -5.934 -5.656 9.349 1.00 92.94 94 VAL A CA 1
ATOM 707 C C . VAL A 1 94 ? -6.925 -5.346 10.458 1.00 92.94 94 VAL A C 1
ATOM 709 O O . VAL A 1 94 ? -8.114 -5.659 10.344 1.00 92.94 94 VAL A O 1
ATOM 712 N N . GLU A 1 95 ? -6.442 -4.736 11.531 1.00 93.56 95 GLU A N 1
ATOM 713 C CA . GLU A 1 95 ? -7.271 -4.189 12.598 1.00 93.56 95 GLU A CA 1
ATOM 714 C C . GLU A 1 95 ? -7.787 -2.810 12.191 1.00 93.56 95 GLU A C 1
ATOM 716 O O . GLU A 1 95 ? -7.023 -1.939 11.776 1.00 93.56 95 GLU A O 1
ATOM 721 N N . LEU A 1 96 ? -9.099 -2.621 12.291 1.00 93.38 96 LEU A N 1
ATOM 722 C CA . LEU A 1 96 ? -9.787 -1.380 11.977 1.00 93.38 96 LEU A CA 1
ATOM 723 C C . LEU A 1 96 ? -10.472 -0.864 13.237 1.00 93.38 96 LEU A C 1
ATOM 725 O O . LEU A 1 96 ? -11.295 -1.566 13.829 1.00 93.38 96 LEU A O 1
ATOM 729 N N . GLY A 1 97 ? -10.153 0.365 13.623 1.00 92.19 97 GLY A N 1
ATOM 730 C CA . GLY A 1 97 ? -10.734 1.007 14.790 1.00 92.19 97 GLY A CA 1
ATOM 731 C C . GLY A 1 97 ? -10.015 2.304 15.159 1.00 92.19 97 GLY A C 1
ATOM 732 O O . GLY A 1 97 ? -9.192 2.796 14.381 1.00 92.19 97 GLY A O 1
ATOM 733 N N . PRO A 1 98 ? -10.326 2.840 16.345 1.00 90.94 98 PRO A N 1
ATOM 734 C CA . PRO A 1 98 ? -9.638 3.978 16.945 1.00 90.94 98 PRO A CA 1
ATOM 735 C C . PRO A 1 98 ? -8.124 3.795 17.037 1.00 90.94 98 PRO A C 1
ATOM 737 O O . PRO A 1 98 ? -7.653 2.708 17.362 1.00 90.94 98 PRO A O 1
ATOM 740 N N . GLY A 1 99 ? -7.362 4.860 16.811 1.00 87.38 99 GLY A N 1
ATOM 741 C CA . GLY A 1 99 ? -5.905 4.851 16.900 1.00 87.38 99 GLY A CA 1
ATOM 742 C C . GLY A 1 99 ? -5.208 4.459 15.599 1.00 87.38 99 GLY A C 1
ATOM 743 O O . GLY A 1 99 ? -4.009 4.201 15.620 1.00 87.38 99 GLY A O 1
ATOM 744 N N . LEU A 1 100 ? -5.921 4.405 14.470 1.00 87.62 100 LEU A N 1
ATOM 745 C CA . LEU A 1 100 ? -5.285 4.291 13.152 1.00 87.62 100 LEU A CA 1
ATOM 746 C C . LEU A 1 100 ? -4.694 5.627 12.700 1.00 87.62 100 LEU A C 1
ATOM 748 O O . LEU A 1 100 ? -3.692 5.644 11.980 1.00 87.62 100 LEU A O 1
ATOM 752 N N . MET A 1 101 ? -5.314 6.739 13.101 1.00 82.75 101 MET A N 1
ATOM 753 C CA . MET A 1 101 ? -4.839 8.069 12.740 1.00 82.75 101 MET A CA 1
ATOM 754 C C . MET A 1 101 ? -3.522 8.378 13.461 1.00 82.75 101 MET A C 1
ATOM 756 O O . MET A 1 101 ? -3.239 7.854 14.534 1.00 82.75 101 MET A O 1
ATOM 760 N N . GLU A 1 102 ? -2.685 9.212 12.835 1.00 79.56 102 GLU A N 1
ATOM 761 C CA . GLU A 1 102 ? -1.363 9.641 13.342 1.00 79.56 102 GLU A CA 1
ATOM 762 C C . GLU A 1 102 ? -0.288 8.542 13.450 1.00 79.56 102 GLU A C 1
ATOM 764 O O . GLU A 1 102 ? 0.873 8.845 13.742 1.00 79.56 102 GLU A O 1
ATOM 769 N N . ASN A 1 103 ? -0.627 7.287 13.146 1.00 80.00 103 ASN A N 1
ATOM 770 C CA . ASN A 1 103 ? 0.310 6.171 13.172 1.00 80.00 103 ASN A CA 1
ATOM 771 C C . ASN A 1 103 ? 0.951 5.891 11.809 1.00 80.00 103 ASN A C 1
ATOM 773 O O . ASN A 1 103 ? 0.353 6.052 10.746 1.00 80.00 103 ASN A O 1
ATOM 777 N N . ILE A 1 104 ? 2.209 5.443 11.857 1.00 82.88 104 ILE A N 1
ATOM 778 C CA . ILE A 1 104 ? 2.966 4.985 10.689 1.00 82.88 104 ILE A CA 1
ATOM 779 C C . ILE A 1 104 ? 3.135 3.476 10.807 1.00 82.88 104 ILE A C 1
ATOM 781 O O . ILE A 1 104 ? 3.742 2.983 11.763 1.00 82.88 104 ILE A O 1
ATOM 785 N N . TYR A 1 105 ? 2.617 2.768 9.811 1.00 85.44 105 TYR A N 1
ATOM 786 C CA . TYR A 1 105 ? 2.601 1.315 9.745 1.00 85.44 105 TYR A CA 1
ATOM 787 C C . TYR A 1 105 ? 3.622 0.776 8.742 1.00 85.44 105 TYR A C 1
ATOM 789 O O . TYR A 1 105 ? 3.943 1.435 7.751 1.00 85.44 105 TYR A O 1
ATOM 797 N N . ASP A 1 106 ? 4.123 -0.430 8.997 1.00 86.00 106 ASP A N 1
ATOM 798 C CA . ASP A 1 106 ? 4.841 -1.219 7.997 1.00 86.00 106 ASP A CA 1
ATOM 799 C C . ASP A 1 106 ? 3.877 -1.950 7.035 1.00 86.00 106 ASP A C 1
ATOM 801 O O . ASP A 1 106 ? 2.654 -1.800 7.103 1.00 86.00 106 ASP A O 1
ATOM 805 N N . GLY A 1 107 ? 4.426 -2.763 6.126 1.00 84.38 107 GLY A N 1
ATOM 806 C CA . GLY A 1 107 ? 3.646 -3.494 5.119 1.00 84.38 107 GLY A CA 1
ATOM 807 C C . GLY A 1 107 ? 2.675 -4.550 5.668 1.00 84.38 107 GLY A C 1
ATOM 808 O O . GLY A 1 107 ? 1.844 -5.036 4.905 1.00 84.38 107 GLY A O 1
ATOM 809 N N . ILE A 1 108 ? 2.753 -4.897 6.958 1.00 87.56 108 ILE A N 1
ATOM 810 C CA . ILE A 1 108 ? 1.852 -5.851 7.622 1.00 87.56 108 ILE A CA 1
ATOM 811 C C . ILE A 1 108 ? 1.108 -5.226 8.814 1.00 87.56 108 ILE A C 1
ATOM 813 O O . ILE A 1 108 ? 0.630 -5.940 9.689 1.00 87.56 108 ILE A O 1
ATOM 817 N N . GLN A 1 109 ? 0.974 -3.895 8.820 1.00 90.44 109 GLN A N 1
ATOM 818 C CA . GLN A 1 109 ? 0.233 -3.113 9.815 1.00 90.44 109 GLN A CA 1
ATOM 819 C C . GLN A 1 109 ? 0.833 -3.089 11.235 1.00 90.44 109 GLN A C 1
ATOM 821 O O . GLN A 1 109 ? 0.125 -2.849 12.211 1.00 90.44 109 GLN A O 1
ATOM 826 N N . ARG A 1 110 ? 2.153 -3.229 11.388 1.00 90.12 110 ARG A N 1
ATOM 827 C CA . ARG A 1 110 ? 2.812 -3.004 12.685 1.00 90.12 110 ARG A CA 1
ATOM 828 C C . ARG A 1 110 ? 3.236 -1.539 12.846 1.00 90.12 110 ARG A C 1
ATOM 830 O O . ARG A 1 110 ? 3.886 -0.996 11.947 1.00 90.12 110 ARG A O 1
ATOM 837 N N . PRO A 1 111 ? 2.907 -0.878 13.969 1.00 89.62 111 PRO A N 1
ATOM 838 C CA . PRO A 1 111 ? 3.247 0.525 14.176 1.00 89.62 111 PRO A CA 1
ATOM 839 C C . PRO A 1 111 ? 4.747 0.697 14.448 1.00 89.62 111 PRO A C 1
ATOM 841 O O . PRO A 1 111 ? 5.274 0.231 15.460 1.00 89.62 111 PRO A O 1
ATOM 844 N N . LEU A 1 112 ? 5.447 1.428 13.572 1.00 87.00 112 LEU A N 1
ATOM 845 C CA . LEU A 1 112 ? 6.908 1.597 13.640 1.00 87.00 112 LEU A CA 1
ATOM 846 C C . LEU A 1 112 ? 7.375 2.249 14.950 1.00 87.00 112 LEU A C 1
ATOM 848 O O . LEU A 1 112 ? 8.443 1.921 15.469 1.00 87.00 112 LEU A O 1
ATOM 852 N N . LYS A 1 113 ? 6.565 3.160 15.503 1.00 85.44 113 LYS A N 1
ATOM 853 C CA . LYS A 1 113 ? 6.847 3.819 16.784 1.00 85.44 113 LYS A CA 1
ATOM 854 C C . LYS A 1 113 ? 6.860 2.812 17.938 1.00 85.44 113 LYS A C 1
ATOM 856 O O . LYS A 1 113 ? 7.827 2.776 18.694 1.00 85.44 113 LYS A O 1
ATOM 861 N N . ALA A 1 114 ? 5.848 1.950 18.013 1.00 88.00 114 ALA A N 1
ATOM 862 C CA . ALA A 1 114 ? 5.752 0.945 19.066 1.00 88.00 114 ALA A CA 1
ATOM 863 C C . ALA A 1 114 ? 6.823 -0.148 18.919 1.00 88.00 114 ALA A C 1
ATOM 865 O O . ALA A 1 114 ? 7.381 -0.591 19.917 1.00 88.00 114 ALA A O 1
ATOM 866 N N . ILE A 1 115 ? 7.187 -0.532 17.686 1.00 87.94 115 ILE A N 1
ATOM 867 C CA . ILE A 1 115 ? 8.328 -1.434 17.439 1.00 87.94 115 ILE A CA 1
ATOM 868 C C . ILE A 1 115 ? 9.606 -0.844 18.036 1.00 87.94 115 ILE A C 1
ATOM 870 O O . ILE A 1 115 ? 10.336 -1.541 18.743 1.00 87.94 115 ILE A O 1
ATOM 874 N N . ARG A 1 116 ? 9.882 0.441 17.782 1.00 85.69 116 ARG A N 1
ATOM 875 C CA . ARG A 1 116 ? 11.075 1.122 18.302 1.00 85.69 116 ARG A CA 1
ATOM 876 C C . ARG A 1 116 ? 11.078 1.175 19.830 1.00 85.69 116 ARG A C 1
ATOM 878 O O . ARG A 1 116 ? 12.110 0.920 20.444 1.00 85.69 116 ARG A O 1
ATOM 885 N N . GLU A 1 117 ? 9.940 1.495 20.438 1.00 88.06 117 GLU A N 1
ATOM 886 C CA . GLU A 1 117 ? 9.785 1.565 21.896 1.00 88.06 117 GLU A CA 1
ATOM 887 C C . GLU A 1 117 ? 9.899 0.181 22.558 1.00 88.06 117 GLU A C 1
ATOM 889 O O . GLU A 1 117 ? 10.551 0.046 23.589 1.00 88.06 117 GLU A O 1
ATOM 894 N N . SER A 1 118 ? 9.351 -0.867 21.943 1.00 88.06 118 SER A N 1
ATOM 895 C CA . SER A 1 118 ? 9.445 -2.248 22.436 1.00 88.06 118 SER A CA 1
ATOM 896 C C . SER A 1 118 ? 10.863 -2.818 22.314 1.00 88.06 118 SER A C 1
ATOM 898 O O . SER A 1 118 ? 11.410 -3.370 23.267 1.00 88.06 118 SER A O 1
ATOM 900 N N . SER A 1 119 ? 11.481 -2.666 21.141 1.00 86.06 119 SER A N 1
ATOM 901 C CA . SER A 1 119 ? 12.805 -3.229 20.849 1.00 86.06 119 SER A CA 1
ATOM 902 C C . SER A 1 119 ? 13.967 -2.412 21.416 1.00 86.06 119 SER A C 1
ATOM 904 O O . SER A 1 119 ? 15.087 -2.922 21.467 1.00 86.06 1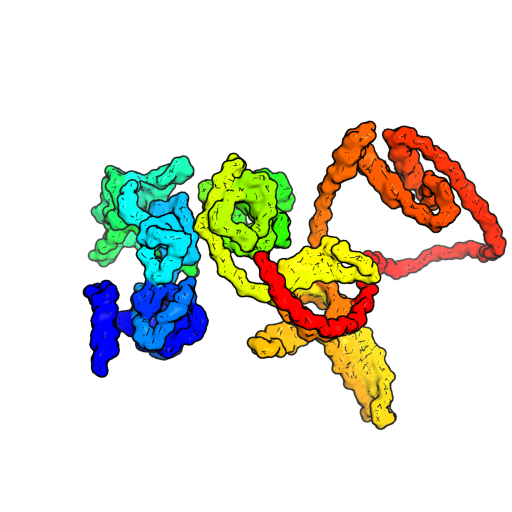19 SER A O 1
ATOM 906 N N . GLN A 1 120 ? 13.724 -1.148 21.794 1.00 85.50 120 GLN A N 1
ATOM 907 C CA . GLN A 1 120 ? 14.750 -0.174 22.198 1.00 85.50 120 GLN A CA 1
ATOM 908 C C . GLN A 1 120 ? 15.923 -0.107 21.201 1.00 85.50 120 GLN A C 1
ATOM 910 O O . GLN A 1 120 ? 17.076 0.120 21.567 1.00 85.50 120 GLN A O 1
ATOM 915 N N . SER A 1 121 ? 15.626 -0.327 19.919 1.00 75.94 121 SER A N 1
ATOM 916 C CA . SER A 1 121 ? 16.596 -0.431 18.835 1.00 75.94 121 SER A CA 1
ATOM 917 C C . SER A 1 121 ? 16.167 0.425 17.650 1.00 75.94 121 SER A C 1
ATOM 919 O O . SER A 1 121 ? 14.995 0.757 17.473 1.00 75.94 121 SER A O 1
ATOM 921 N N . ILE A 1 122 ? 17.143 0.786 16.823 1.00 78.81 122 ILE A N 1
ATOM 922 C CA . ILE A 1 122 ? 16.913 1.431 15.525 1.00 78.81 122 ILE A CA 1
ATOM 923 C C . ILE A 1 122 ? 16.551 0.418 14.429 1.00 78.81 122 ILE A C 1
ATOM 925 O O . ILE A 1 122 ? 16.040 0.804 13.382 1.00 78.81 122 ILE A O 1
ATOM 929 N N . TYR A 1 123 ? 16.823 -0.869 14.661 1.00 78.56 123 TYR A N 1
ATOM 930 C CA . TYR A 1 123 ? 16.526 -1.956 13.732 1.00 78.56 123 TYR A CA 1
ATOM 931 C C . TYR A 1 123 ? 15.216 -2.637 14.108 1.00 78.56 123 TYR A C 1
ATOM 933 O O . TYR A 1 123 ? 14.954 -2.841 15.291 1.00 78.56 123 TYR A O 1
ATOM 941 N N . ILE A 1 124 ? 14.441 -3.053 13.103 1.00 84.38 124 ILE A N 1
ATOM 942 C CA . ILE A 1 124 ? 13.240 -3.872 13.294 1.00 84.38 124 ILE A CA 1
ATOM 943 C C . ILE A 1 124 ? 13.690 -5.318 13.548 1.00 84.38 124 ILE A C 1
ATOM 945 O O . ILE A 1 124 ? 14.270 -5.934 12.647 1.00 84.38 124 ILE A O 1
ATOM 949 N N . PRO A 1 125 ? 13.476 -5.878 14.753 1.00 84.69 125 PRO A N 1
ATOM 950 C CA . PRO A 1 125 ? 13.810 -7.268 15.019 1.00 84.69 125 PRO A CA 1
ATOM 951 C C . PRO A 1 125 ? 12.904 -8.199 14.214 1.00 84.69 125 PRO A C 1
ATOM 953 O O . PRO A 1 125 ? 11.722 -7.924 14.017 1.00 84.69 125 PRO A O 1
ATOM 956 N N . ARG A 1 126 ? 13.454 -9.333 13.787 1.00 86.81 126 ARG A N 1
ATOM 957 C CA . ARG A 1 126 ? 12.684 -10.364 13.085 1.00 86.81 126 ARG A CA 1
ATOM 958 C C . ARG A 1 126 ? 11.717 -11.047 14.035 1.00 86.81 126 ARG A C 1
ATOM 960 O O . ARG A 1 126 ? 12.096 -11.348 15.169 1.00 86.81 126 ARG A O 1
ATOM 967 N N . GLY A 1 127 ? 10.511 -11.318 13.554 1.00 84.75 127 GLY A N 1
ATOM 968 C CA . GLY A 1 127 ? 9.484 -11.982 14.342 1.00 84.75 127 GLY A CA 1
ATOM 969 C C . GLY A 1 127 ? 8.922 -11.128 15.473 1.00 84.75 127 GLY A C 1
ATOM 970 O O . GLY A 1 127 ? 8.317 -11.666 16.399 1.00 84.75 127 GLY A O 1
ATOM 971 N N . ILE A 1 128 ? 9.150 -9.808 15.442 1.00 88.12 128 ILE A N 1
ATOM 972 C CA . ILE A 1 128 ? 8.546 -8.917 16.424 1.00 88.12 128 ILE A CA 1
ATOM 973 C C . ILE A 1 128 ? 7.035 -8.850 16.181 1.00 88.12 128 ILE A C 1
ATOM 975 O O . ILE A 1 128 ? 6.571 -8.532 15.080 1.00 88.12 128 ILE A O 1
ATOM 979 N N . ASP A 1 129 ? 6.285 -9.164 17.232 1.00 86.56 129 ASP A N 1
ATOM 980 C CA . ASP A 1 129 ? 4.828 -9.154 17.254 1.00 86.56 129 ASP A CA 1
ATOM 981 C C . ASP A 1 129 ? 4.386 -8.018 18.181 1.00 86.56 129 ASP A C 1
ATOM 983 O O . ASP A 1 129 ? 4.606 -8.069 19.393 1.00 86.56 129 ASP A O 1
ATOM 987 N N . VAL A 1 130 ? 3.856 -6.947 17.592 1.00 90.31 130 VAL A N 1
ATOM 988 C CA . VAL A 1 130 ? 3.368 -5.760 18.305 1.00 90.31 130 VAL A CA 1
ATOM 989 C C . VAL A 1 130 ? 1.931 -5.511 17.852 1.00 90.31 130 VAL A C 1
ATOM 991 O O . VAL A 1 130 ? 1.687 -5.555 16.642 1.00 90.31 130 VAL A O 1
ATOM 994 N N . PRO A 1 131 ? 0.989 -5.229 18.772 1.00 91.00 131 PRO A N 1
ATOM 995 C CA . PRO A 1 131 ? -0.386 -4.896 18.413 1.00 91.00 131 PRO A CA 1
ATOM 996 C C . PRO A 1 131 ? -0.470 -3.760 17.384 1.00 91.00 131 PRO A C 1
ATOM 998 O O . PRO A 1 131 ? 0.284 -2.788 17.458 1.00 91.00 131 PRO A O 1
ATOM 1001 N N . CYS A 1 132 ? -1.405 -3.877 16.436 1.00 91.12 132 CYS A N 1
ATOM 1002 C CA . CYS A 1 132 ? -1.616 -2.870 15.391 1.00 91.12 132 CYS A CA 1
ATOM 1003 C C . CYS A 1 132 ? -2.160 -1.560 15.987 1.00 91.12 132 CYS A C 1
ATOM 1005 O O . CYS A 1 132 ? -1.747 -0.463 15.606 1.00 91.12 132 CYS A O 1
ATOM 1007 N N . LEU A 1 133 ? -3.081 -1.686 16.943 1.00 92.06 133 LEU A N 1
ATOM 1008 C CA . LEU A 1 133 ? -3.664 -0.584 17.700 1.00 92.06 133 LEU A CA 1
ATOM 1009 C C . LEU A 1 133 ? -3.183 -0.628 19.152 1.00 92.06 133 LEU A C 1
ATOM 1011 O O . LEU A 1 133 ? -2.988 -1.702 19.725 1.00 92.06 133 LEU A O 1
ATOM 1015 N N . ASN A 1 134 ? -3.004 0.542 19.762 1.00 91.00 134 ASN A N 1
ATOM 1016 C CA . ASN A 1 134 ? -2.557 0.620 21.148 1.00 91.00 134 ASN A CA 1
ATOM 1017 C C . ASN A 1 134 ? -3.694 0.226 22.106 1.00 91.00 134 ASN A C 1
ATOM 1019 O O . ASN A 1 134 ? -4.725 0.889 22.158 1.00 91.00 134 ASN A O 1
ATOM 1023 N N . ARG A 1 135 ? -3.486 -0.843 22.881 1.00 91.38 135 ARG A N 1
ATOM 1024 C CA . ARG A 1 135 ? -4.473 -1.390 23.826 1.00 91.38 135 ARG A CA 1
ATOM 1025 C C . ARG A 1 135 ? -4.619 -0.583 25.113 1.00 91.38 135 ARG A C 1
ATOM 1027 O O . ARG A 1 135 ? -5.633 -0.697 25.786 1.00 91.38 135 ARG A O 1
ATOM 1034 N N . GLU A 1 136 ? -3.623 0.225 25.452 1.00 90.44 136 GLU A N 1
ATOM 1035 C CA . GLU A 1 136 ? -3.564 0.937 26.731 1.00 90.44 136 GLU A CA 1
ATOM 1036 C C . GLU A 1 136 ? -4.313 2.274 26.695 1.00 90.44 136 GLU A C 1
ATOM 1038 O O . GLU A 1 136 ? -4.692 2.801 27.742 1.00 90.44 136 GLU A O 1
ATOM 1043 N N . ILE A 1 137 ? -4.536 2.827 25.498 1.00 90.50 137 ILE A N 1
ATOM 1044 C CA . ILE A 1 137 ? -5.206 4.116 25.317 1.00 90.50 137 ILE A CA 1
ATOM 1045 C C . ILE A 1 137 ? -6.713 3.946 25.525 1.00 90.50 137 ILE A C 1
ATOM 1047 O O . ILE A 1 137 ? -7.353 3.094 24.905 1.00 90.50 137 ILE A O 1
ATOM 1051 N N . SER A 1 138 ? -7.275 4.794 26.385 1.00 92.88 138 SER A N 1
ATOM 1052 C CA . SER A 1 138 ? -8.713 4.914 26.595 1.00 92.88 138 SER A CA 1
ATOM 1053 C C . SER A 1 138 ? -9.291 6.032 25.729 1.00 92.88 138 SER A C 1
ATOM 1055 O O . SER A 1 138 ? -8.727 7.125 25.655 1.00 92.88 138 SER A O 1
ATOM 1057 N N . TYR A 1 139 ? -10.434 5.758 25.112 1.00 93.62 139 TYR A N 1
ATOM 1058 C CA . TYR A 1 139 ? -11.184 6.684 24.272 1.00 93.62 139 TYR A CA 1
ATOM 1059 C C . TYR A 1 139 ? -12.543 6.985 24.893 1.00 93.62 139 TYR A C 1
ATOM 1061 O O . TYR A 1 139 ? -13.198 6.099 25.447 1.00 93.62 139 TYR A O 1
ATOM 1069 N N . ASP A 1 140 ? -12.986 8.233 24.754 1.00 93.81 140 ASP A N 1
ATOM 1070 C CA . ASP A 1 140 ? -14.294 8.670 25.231 1.00 93.81 140 ASP A CA 1
ATOM 1071 C C . ASP A 1 140 ? -15.381 8.253 24.234 1.00 93.81 140 ASP A C 1
ATOM 1073 O O . ASP A 1 140 ? -15.581 8.874 23.187 1.00 93.81 140 ASP A O 1
ATOM 1077 N N . PHE A 1 141 ? -16.081 7.174 24.573 1.00 95.06 141 PHE A N 1
ATOM 1078 C CA . PHE A 1 141 ? -17.162 6.595 23.792 1.00 95.06 141 PHE A CA 1
ATOM 1079 C C . PHE A 1 141 ? -18.475 7.342 24.012 1.00 95.06 141 PHE A C 1
ATOM 1081 O O . PHE A 1 141 ? -18.944 7.507 25.141 1.00 95.06 141 PHE A O 1
ATOM 1088 N N . ASN A 1 142 ? -19.099 7.749 22.910 1.00 94.19 142 ASN A N 1
ATOM 1089 C CA . ASN A 1 142 ? -20.436 8.319 22.862 1.00 94.19 142 ASN A CA 1
ATOM 1090 C C . ASN A 1 142 ? -21.373 7.337 22.135 1.00 94.19 142 ASN A C 1
ATOM 1092 O O . ASN A 1 142 ? -21.246 7.170 20.920 1.00 94.19 142 ASN A O 1
ATOM 1096 N N . PRO A 1 143 ? -22.322 6.684 22.830 1.00 92.31 143 PRO A N 1
ATOM 1097 C CA . PRO A 1 143 ? -23.272 5.789 22.176 1.00 92.31 143 PRO A CA 1
ATOM 1098 C C . PRO A 1 143 ? -24.184 6.560 21.210 1.00 92.31 143 PRO A C 1
ATOM 1100 O O . PRO A 1 143 ? -24.566 7.705 21.469 1.00 92.31 143 PRO A O 1
ATOM 1103 N N . ALA A 1 144 ? -24.542 5.921 20.095 1.00 90.25 144 ALA A N 1
ATOM 1104 C CA . ALA A 1 144 ? -25.480 6.469 19.119 1.00 90.25 144 ALA A CA 1
ATOM 1105 C C . ALA A 1 144 ? -26.925 6.465 19.663 1.00 90.25 144 ALA A C 1
ATOM 1107 O O . ALA A 1 144 ? -27.197 6.026 20.778 1.00 90.25 144 ALA A O 1
ATOM 1108 N N . SER A 1 145 ? -27.894 6.913 18.860 1.00 87.38 145 SER A N 1
ATOM 1109 C CA . SER A 1 145 ? -29.315 6.971 19.245 1.00 87.38 145 SER A CA 1
ATOM 1110 C C . SER A 1 145 ? -30.016 5.605 19.391 1.00 87.38 145 SER A C 1
ATOM 1112 O O . SER A 1 145 ? -31.241 5.573 19.517 1.00 87.38 145 SER A O 1
ATOM 1114 N N . LEU A 1 146 ? -29.274 4.496 19.339 1.00 88.38 146 LEU A N 1
ATOM 1115 C CA . LEU A 1 146 ? -29.793 3.130 19.422 1.00 88.38 146 LEU A CA 1
ATOM 1116 C C . LEU A 1 146 ? -30.091 2.737 20.873 1.00 88.38 146 LEU A C 1
ATOM 1118 O O . LEU A 1 146 ? -29.360 3.100 21.795 1.00 88.38 146 LEU A O 1
ATOM 1122 N N . LYS A 1 147 ? -31.164 1.974 21.077 1.00 89.44 147 LYS A N 1
ATOM 1123 C CA . LYS A 1 147 ? -31.602 1.490 22.390 1.00 89.44 147 LYS A CA 1
ATOM 1124 C C . LYS A 1 147 ? -31.511 -0.028 22.478 1.00 89.44 147 LYS A C 1
ATOM 1126 O O . LYS A 1 147 ? -31.509 -0.747 21.481 1.00 89.44 147 LYS A O 1
ATOM 1131 N N . VAL A 1 148 ? -31.483 -0.526 23.712 1.00 93.25 148 VAL A N 1
ATOM 1132 C CA . VAL A 1 148 ? -31.619 -1.961 23.985 1.00 93.25 148 VAL A CA 1
ATOM 1133 C C . VAL A 1 148 ? -32.956 -2.450 23.421 1.00 93.25 148 VAL A C 1
ATOM 1135 O O . VAL A 1 148 ? -34.003 -1.876 23.722 1.00 93.25 148 VAL A O 1
ATOM 1138 N N . GLY A 1 149 ? -32.912 -3.505 22.608 1.00 91.25 149 GLY A N 1
ATOM 1139 C CA . GLY A 1 149 ? -34.060 -4.050 21.884 1.00 91.25 149 GLY A CA 1
ATOM 1140 C C . GLY A 1 149 ? -34.165 -3.627 20.416 1.00 91.25 149 GLY A C 1
ATOM 1141 O O . GLY A 1 149 ? -34.945 -4.238 19.686 1.00 91.25 149 GLY A O 1
ATOM 1142 N N . ASP A 1 150 ? -33.374 -2.655 19.954 1.00 93.81 150 ASP A N 1
ATOM 1143 C CA . ASP A 1 150 ? -33.362 -2.268 18.542 1.00 93.81 150 ASP A CA 1
ATOM 1144 C C . ASP A 1 150 ? -32.641 -3.317 17.678 1.00 93.81 150 ASP A C 1
ATOM 1146 O O . ASP A 1 150 ? -31.726 -4.019 18.124 1.00 93.81 150 ASP A O 1
ATOM 1150 N N . HIS A 1 151 ? -33.064 -3.425 16.417 1.00 93.56 151 HIS A N 1
ATOM 1151 C CA . HIS A 1 151 ? -32.404 -4.263 15.419 1.00 93.56 151 HIS A CA 1
ATOM 1152 C C . HIS A 1 151 ? -31.246 -3.507 14.769 1.00 93.56 151 HIS A C 1
ATOM 1154 O O . HIS A 1 151 ? -31.418 -2.368 14.341 1.00 93.56 151 HIS A O 1
ATOM 1160 N N . ILE A 1 152 ? -30.097 -4.169 14.654 1.00 94.94 152 ILE A N 1
ATOM 1161 C CA . ILE A 1 152 ? -28.877 -3.617 14.063 1.00 94.94 152 ILE A CA 1
ATOM 1162 C C . ILE A 1 152 ? -28.292 -4.585 13.027 1.00 94.94 152 ILE A C 1
ATOM 1164 O O . ILE A 1 152 ? -28.355 -5.812 13.186 1.00 94.94 152 ILE A O 1
ATOM 1168 N N . THR A 1 153 ? -27.713 -4.042 11.959 1.00 94.19 153 THR A N 1
ATOM 1169 C CA . THR A 1 153 ? -27.019 -4.791 10.909 1.00 94.19 153 THR A CA 1
ATOM 1170 C C . THR A 1 153 ? -25.593 -4.282 10.695 1.00 94.19 153 THR A C 1
ATOM 1172 O O . THR A 1 153 ? -25.198 -3.210 11.151 1.00 94.19 153 THR A O 1
ATOM 1175 N N . GLY A 1 154 ? -24.772 -5.087 10.023 1.00 94.00 154 GLY A N 1
ATOM 1176 C CA . GLY A 1 154 ? -23.390 -4.750 9.716 1.00 94.00 154 GLY A CA 1
ATOM 1177 C C . GLY A 1 154 ? -23.290 -3.461 8.902 1.00 94.00 154 GLY A C 1
ATOM 1178 O O . GLY A 1 154 ? -23.959 -3.317 7.881 1.00 94.00 154 GLY A O 1
ATOM 1179 N N . GLY A 1 155 ? -22.423 -2.549 9.342 1.00 92.25 155 GLY A N 1
ATOM 1180 C CA . GLY A 1 155 ? -22.288 -1.204 8.780 1.00 92.25 155 GLY A CA 1
ATOM 1181 C C . GLY A 1 155 ? -23.088 -0.122 9.510 1.00 92.25 155 GLY A C 1
ATOM 1182 O O . GLY A 1 155 ? -22.836 1.051 9.254 1.00 92.25 155 GLY A O 1
ATOM 1183 N N . ASP A 1 156 ? -23.979 -0.477 10.439 1.00 93.75 156 ASP A N 1
ATOM 1184 C CA . ASP A 1 156 ? -24.674 0.514 11.262 1.00 93.75 156 ASP A CA 1
ATOM 1185 C C . ASP A 1 156 ? -23.729 1.128 12.303 1.00 93.75 156 ASP A C 1
ATOM 1187 O O . ASP A 1 156 ? -22.859 0.454 12.868 1.00 93.75 156 ASP A O 1
ATOM 1191 N N . ILE A 1 157 ? -23.919 2.421 12.567 1.00 95.00 157 ILE A N 1
ATOM 1192 C CA . ILE A 1 157 ? -23.149 3.181 13.554 1.00 95.00 157 ILE A CA 1
ATOM 1193 C C . ILE A 1 157 ? -23.808 2.997 14.918 1.00 95.00 157 ILE A C 1
ATOM 1195 O O . ILE A 1 157 ? -24.945 3.426 15.117 1.00 95.00 157 ILE A O 1
ATOM 1199 N N . PHE A 1 158 ? -23.094 2.396 15.868 1.00 93.62 158 PHE A N 1
ATOM 1200 C CA . PHE A 1 158 ? -23.605 2.203 17.231 1.00 93.62 158 PHE A CA 1
ATOM 1201 C C . PHE A 1 158 ? -22.971 3.144 18.260 1.00 93.62 158 PHE A C 1
ATOM 1203 O O . PHE A 1 158 ? -23.467 3.268 19.378 1.00 93.62 158 PHE A O 1
ATOM 1210 N N . GLY A 1 159 ? -21.923 3.864 17.876 1.00 93.44 159 GLY A N 1
ATOM 1211 C CA . GLY A 1 159 ? -21.360 4.942 18.672 1.00 93.44 159 GLY A CA 1
ATOM 1212 C C . GLY A 1 159 ? -20.295 5.703 17.908 1.00 93.44 159 GLY A C 1
ATOM 1213 O O . GLY A 1 159 ? -19.970 5.372 16.766 1.00 93.44 159 GLY A O 1
ATOM 1214 N N . SER A 1 160 ? -19.751 6.722 18.545 1.00 94.69 160 SER A N 1
ATOM 1215 C CA . SER A 1 160 ? -18.612 7.462 18.035 1.00 94.69 160 SER A CA 1
ATOM 1216 C C . SER A 1 160 ? -17.651 7.832 19.147 1.00 94.69 160 SER A C 1
ATOM 1218 O O . SER A 1 160 ? -18.002 7.840 20.329 1.00 94.69 160 SER A O 1
ATOM 1220 N N . ILE A 1 161 ? -16.414 8.102 18.760 1.00 94.25 161 ILE A N 1
ATOM 1221 C CA . ILE A 1 161 ? -15.367 8.547 19.665 1.00 94.25 161 ILE A CA 1
ATOM 1222 C C . ILE A 1 161 ? -14.716 9.811 19.115 1.00 94.25 161 ILE A C 1
ATOM 1224 O O . ILE A 1 161 ? -14.746 10.071 17.910 1.00 94.25 161 ILE A O 1
ATOM 1228 N N . TYR A 1 162 ? -14.046 10.531 20.001 1.00 91.25 162 TYR A N 1
ATOM 1229 C CA . TYR A 1 162 ? -13.096 11.559 19.614 1.00 91.25 162 TYR A CA 1
ATOM 1230 C C . TYR A 1 162 ? -11.712 10.928 19.420 1.00 91.25 162 TYR A C 1
ATOM 1232 O O . TYR A 1 162 ? -11.153 10.390 20.378 1.00 91.25 162 TYR A O 1
ATOM 1240 N N . GLU A 1 163 ? -11.166 10.962 18.199 1.00 85.69 163 GLU A N 1
ATOM 1241 C CA . GLU A 1 163 ? -9.823 10.427 17.928 1.00 85.69 163 GLU A CA 1
ATOM 1242 C C . GLU A 1 163 ? -8.766 11.534 17.935 1.00 85.69 163 GLU A C 1
ATOM 1244 O O . GLU A 1 163 ? -7.787 11.433 18.673 1.00 85.69 163 GLU A O 1
ATOM 1249 N N . ASN A 1 164 ? -8.955 12.601 17.154 1.00 83.62 164 ASN A N 1
ATOM 1250 C CA . ASN A 1 164 ? -8.049 13.749 17.152 1.00 83.62 164 ASN A CA 1
ATOM 1251 C C . ASN A 1 164 ? -8.754 15.050 16.734 1.00 83.62 164 ASN A C 1
ATOM 1253 O O . ASN A 1 164 ? -9.936 15.074 16.410 1.00 83.62 164 ASN A O 1
ATOM 1257 N N . SER A 1 165 ? -8.022 16.166 16.727 1.00 81.44 165 SER A N 1
ATOM 1258 C CA . SER A 1 165 ? -8.580 17.482 16.374 1.00 81.44 165 SER A CA 1
ATOM 1259 C C . SER A 1 165 ? -9.054 17.605 14.921 1.00 81.44 165 SER A C 1
ATOM 1261 O O . SER A 1 165 ? -9.748 18.569 14.610 1.00 81.44 165 SER A O 1
ATOM 1263 N N . LEU A 1 166 ? -8.637 16.696 14.032 1.00 78.69 166 LEU A N 1
ATOM 1264 C CA . LEU A 1 166 ? -9.036 16.682 12.619 1.00 78.69 166 LEU A CA 1
ATOM 1265 C C . LEU A 1 166 ? -10.235 15.754 12.371 1.00 78.69 166 LEU A C 1
ATOM 1267 O O . LEU A 1 166 ? -11.073 16.063 11.533 1.00 78.69 166 LEU A O 1
ATOM 1271 N N . LEU A 1 167 ? -10.311 14.646 13.107 1.00 83.62 167 LEU A N 1
ATOM 1272 C CA . LEU A 1 167 ? -11.391 13.670 13.124 1.00 83.62 167 LEU A CA 1
ATOM 1273 C C . LEU A 1 167 ? -11.974 13.621 14.540 1.00 83.62 167 LEU A C 1
ATOM 1275 O O . LEU A 1 167 ? -11.604 12.793 15.380 1.00 83.62 167 LEU A O 1
ATOM 1279 N N . ASP A 1 168 ? -12.883 14.554 14.789 1.00 86.19 168 ASP A N 1
ATOM 1280 C CA . ASP A 1 168 ? -13.580 14.716 16.059 1.00 86.19 168 ASP A CA 1
ATOM 1281 C C . ASP A 1 168 ? -14.683 13.669 16.275 1.00 86.19 168 ASP A C 1
ATOM 1283 O O . ASP A 1 168 ? -14.979 13.327 17.419 1.00 86.19 168 ASP A O 1
ATOM 1287 N N . ASP A 1 169 ? -15.258 13.144 15.190 1.00 89.50 169 ASP A N 1
ATOM 1288 C CA . ASP A 1 169 ? -16.315 12.128 15.197 1.00 89.50 169 ASP A CA 1
ATOM 1289 C C . ASP A 1 169 ? -15.889 10.860 14.432 1.00 89.50 169 ASP A C 1
ATOM 1291 O O . ASP A 1 169 ? -16.300 10.608 13.294 1.00 89.50 169 ASP A O 1
ATOM 1295 N N . HIS A 1 170 ? -15.060 10.017 15.056 1.00 93.38 170 HIS A N 1
ATOM 1296 C CA . HIS A 1 170 ? -14.756 8.690 14.517 1.00 93.38 170 HIS A CA 1
ATOM 1297 C C . HIS A 1 170 ? -15.902 7.731 14.849 1.00 93.38 170 HIS A C 1
ATOM 1299 O O . HIS A 1 170 ? -16.075 7.262 15.976 1.00 93.38 170 HIS A O 1
ATOM 1305 N N . LYS A 1 171 ? -16.687 7.411 13.822 1.00 94.06 171 LYS A N 1
ATOM 1306 C CA . LYS A 1 171 ? -17.853 6.525 13.902 1.00 94.06 171 LYS A CA 1
ATOM 1307 C C . LYS A 1 171 ? -17.452 5.057 14.037 1.00 94.06 171 LYS A C 1
ATOM 1309 O O . LYS A 1 171 ? -16.773 4.507 13.171 1.00 94.06 171 LYS A O 1
ATOM 1314 N N . ILE A 1 172 ? -17.950 4.402 15.080 1.00 94.69 172 ILE A N 1
ATOM 1315 C CA . ILE A 1 172 ? -17.756 2.974 15.323 1.00 94.69 172 ILE A CA 1
ATOM 1316 C C . ILE A 1 172 ? -18.899 2.192 14.669 1.00 94.69 172 ILE A C 1
ATOM 1318 O O . ILE A 1 172 ? -20.079 2.391 14.971 1.00 94.69 172 ILE A O 1
ATOM 1322 N N . LEU A 1 173 ? -18.526 1.306 13.746 1.00 94.00 173 LEU A N 1
ATOM 1323 C CA . LEU A 1 173 ? -19.442 0.545 12.900 1.00 94.00 173 LEU A CA 1
ATOM 1324 C C . LEU A 1 173 ? -19.529 -0.907 13.360 1.00 94.00 173 LEU A C 1
ATOM 1326 O O . LEU A 1 173 ? -18.508 -1.523 13.677 1.00 94.00 173 LEU A O 1
ATOM 1330 N N . LEU A 1 174 ? -20.725 -1.492 13.295 1.00 94.50 174 LEU A N 1
ATOM 1331 C CA . LEU A 1 174 ? -20.881 -2.928 13.496 1.00 94.50 174 LEU A CA 1
ATOM 1332 C C . LEU A 1 174 ? -20.174 -3.699 12.358 1.00 94.50 174 LEU A C 1
ATOM 1334 O O . LEU A 1 174 ? -20.347 -3.341 11.185 1.00 94.50 174 LEU A O 1
ATOM 1338 N N . PRO A 1 175 ? -19.405 -4.769 12.645 1.00 93.75 175 PRO A N 1
ATOM 1339 C CA . PRO A 1 175 ? -18.729 -5.545 11.610 1.00 93.75 175 PRO A CA 1
ATOM 1340 C C . PRO A 1 175 ? -19.697 -6.036 10.520 1.00 93.75 175 PRO A C 1
ATOM 1342 O O . PRO A 1 175 ? -20.785 -6.507 10.844 1.00 93.75 175 PRO A O 1
ATOM 1345 N N . PRO A 1 176 ? -19.321 -6.027 9.227 1.00 91.38 176 PRO A N 1
ATOM 1346 C CA . PRO A 1 176 ? -20.288 -6.220 8.141 1.00 91.38 176 PRO A CA 1
ATOM 1347 C C . PRO A 1 176 ? -21.064 -7.546 8.113 1.00 91.38 176 PRO A C 1
ATOM 1349 O O . PRO A 1 176 ? -22.097 -7.637 7.461 1.00 91.38 176 PRO A O 1
ATOM 1352 N N . ARG A 1 177 ? -20.559 -8.598 8.769 1.00 89.75 177 ARG A N 1
ATOM 1353 C CA . ARG A 1 177 ? -21.219 -9.917 8.835 1.00 89.75 177 ARG A CA 1
ATOM 1354 C C . ARG A 1 177 ? -22.112 -10.090 10.066 1.00 89.75 177 ARG A C 1
ATOM 1356 O O . ARG A 1 177 ? -22.771 -11.119 10.189 1.00 89.75 177 ARG A O 1
ATOM 1363 N N . ALA A 1 178 ? -22.092 -9.132 10.983 1.00 91.31 178 ALA A N 1
ATOM 1364 C CA . ALA A 1 178 ? -22.878 -9.164 12.202 1.00 91.31 178 ALA A CA 1
ATOM 1365 C C . ALA A 1 178 ? -24.281 -8.601 11.957 1.00 91.31 178 ALA A C 1
ATOM 1367 O O . ALA A 1 178 ? -24.471 -7.695 11.149 1.00 91.31 178 ALA A O 1
ATOM 1368 N N . ARG A 1 179 ? -25.269 -9.159 12.653 1.00 93.31 179 ARG A N 1
ATOM 1369 C CA . ARG A 1 179 ? -26.661 -8.697 12.669 1.00 93.31 179 ARG A CA 1
ATOM 1370 C C . ARG A 1 179 ? -27.342 -9.232 13.918 1.00 93.31 179 ARG A C 1
ATOM 1372 O O . ARG A 1 179 ? -26.938 -10.284 14.405 1.00 93.31 179 ARG A O 1
ATOM 1379 N N . GLY A 1 180 ? -28.388 -8.565 14.386 1.00 94.06 180 GLY A N 1
ATOM 1380 C CA . GLY A 1 180 ? -29.226 -9.075 15.470 1.00 94.06 180 GLY A CA 1
ATOM 1381 C C . GLY A 1 180 ? -29.916 -7.971 16.254 1.00 94.06 180 GLY A C 1
ATOM 1382 O O . GLY A 1 180 ? -30.117 -6.871 15.741 1.00 94.06 180 GLY A O 1
ATOM 1383 N N . THR A 1 181 ? -30.303 -8.284 17.486 1.00 95.44 181 THR A N 1
ATOM 1384 C CA . THR A 1 181 ? -30.977 -7.352 18.397 1.00 95.44 181 THR A CA 1
ATOM 1385 C C . THR A 1 181 ? -30.046 -6.962 19.537 1.00 95.44 181 THR A C 1
ATOM 1387 O O . THR A 1 181 ? -29.400 -7.824 20.130 1.00 95.44 181 THR A O 1
ATOM 1390 N N . ILE A 1 182 ? -29.971 -5.670 19.851 1.00 95.12 182 ILE A N 1
ATOM 1391 C CA . ILE A 1 182 ? -29.089 -5.149 20.902 1.00 95.12 182 ILE A CA 1
ATOM 1392 C C . ILE A 1 182 ? -29.576 -5.631 22.272 1.00 95.12 182 ILE A C 1
ATOM 1394 O O . ILE A 1 182 ? -30.697 -5.319 22.675 1.00 95.12 182 ILE A O 1
ATOM 1398 N N . THR A 1 183 ? -28.729 -6.353 23.008 1.00 94.31 183 THR A N 1
ATOM 1399 C CA . THR A 1 183 ? -29.011 -6.777 24.391 1.00 94.31 183 THR A CA 1
ATOM 1400 C C . THR A 1 183 ? -28.406 -5.840 25.422 1.00 94.31 183 THR A C 1
ATOM 1402 O O . THR A 1 183 ? -28.977 -5.662 26.495 1.00 94.31 183 THR A O 1
ATOM 1405 N N . SER A 1 184 ? -27.257 -5.248 25.106 1.00 93.62 184 SER A N 1
ATOM 1406 C CA . SER A 1 184 ? -26.558 -4.299 25.966 1.00 93.62 184 SER A CA 1
ATOM 1407 C C . SER A 1 184 ? -25.744 -3.335 25.111 1.00 93.62 184 SER A C 1
ATOM 1409 O O . SER A 1 184 ? -25.163 -3.739 24.102 1.00 93.62 184 SER A O 1
ATOM 1411 N N . ILE A 1 185 ? -25.702 -2.071 25.520 1.00 93.38 185 ILE A N 1
ATOM 1412 C CA . ILE A 1 185 ? -24.856 -1.035 24.930 1.00 93.38 185 ILE A CA 1
ATOM 1413 C C . ILE A 1 185 ? -24.167 -0.279 26.063 1.00 93.38 185 ILE A C 1
ATOM 1415 O O . ILE A 1 185 ? -24.801 0.039 27.070 1.00 93.38 185 ILE A O 1
ATOM 1419 N N . ALA A 1 186 ? -22.868 -0.033 25.917 1.00 93.06 186 ALA A N 1
ATOM 1420 C CA . ALA A 1 186 ? -22.091 0.685 26.914 1.00 93.06 186 ALA A CA 1
ATOM 1421 C C . ALA A 1 186 ? -22.567 2.141 27.050 1.00 93.06 186 ALA A C 1
ATOM 1423 O O . ALA A 1 186 ? -22.889 2.811 26.065 1.00 93.06 186 ALA A O 1
ATOM 1424 N N . GLU A 1 187 ? -22.608 2.634 28.289 1.00 92.19 187 GLU A N 1
ATOM 1425 C CA . GLU A 1 187 ? -22.932 4.031 28.574 1.00 92.19 187 GLU A CA 1
ATOM 1426 C C . GLU A 1 187 ? -21.791 4.956 28.140 1.00 92.19 187 GLU A C 1
ATOM 1428 O O . GLU A 1 187 ? -20.655 4.520 27.954 1.00 92.19 187 GLU A O 1
ATOM 1433 N N . LYS A 1 188 ? -22.076 6.255 28.016 1.00 94.06 188 LYS A N 1
ATOM 1434 C CA . LYS A 1 188 ? -21.054 7.258 27.706 1.00 94.06 188 LYS A CA 1
ATOM 1435 C C . LYS A 1 188 ? -19.949 7.245 28.767 1.00 94.06 188 LYS A C 1
ATOM 1437 O O . LYS A 1 188 ? -20.225 7.466 29.945 1.00 94.06 188 LYS A O 1
ATOM 1442 N N . GLY A 1 189 ? -18.704 7.044 28.347 1.00 93.06 189 GLY A N 1
ATOM 1443 C CA . GLY A 1 189 ? -17.573 6.896 29.260 1.00 93.06 189 GLY A CA 1
ATOM 1444 C C . GLY A 1 189 ? -16.254 6.667 28.532 1.00 93.06 189 GLY A C 1
ATOM 1445 O O . GLY A 1 189 ? -16.222 6.652 27.305 1.00 93.06 189 GLY A O 1
ATOM 1446 N N . SER A 1 190 ? -15.176 6.496 29.294 1.00 94.38 190 SER A N 1
ATOM 1447 C CA . SER A 1 190 ? -13.851 6.198 28.748 1.00 94.38 190 SER A CA 1
ATOM 1448 C C . SER A 1 190 ? -13.615 4.690 28.761 1.00 94.38 190 SER A C 1
ATOM 1450 O O . SER A 1 190 ? -13.733 4.067 29.817 1.00 94.38 190 SER A O 1
ATOM 1452 N N . TYR A 1 191 ? -13.297 4.116 27.602 1.00 94.44 191 TYR A N 1
ATOM 1453 C CA . TYR A 1 191 ? -13.113 2.675 27.410 1.00 94.44 191 TYR A CA 1
ATOM 1454 C C . TYR A 1 191 ? -11.860 2.400 26.583 1.00 94.44 191 TYR A C 1
ATOM 1456 O O . TYR A 1 191 ? -11.470 3.205 25.736 1.00 94.44 191 TYR A O 1
ATOM 1464 N N . GLN A 1 192 ? -11.233 1.250 26.800 1.00 94.50 192 GLN A N 1
ATOM 1465 C CA . GLN A 1 192 ? -10.148 0.765 25.954 1.00 94.50 192 GLN A CA 1
ATOM 1466 C C . GLN A 1 192 ? -10.694 0.131 24.672 1.00 94.50 192 GLN A C 1
ATOM 1468 O O . GLN A 1 192 ? -11.846 -0.289 24.593 1.00 94.50 192 GLN A O 1
ATOM 1473 N N . ILE A 1 193 ? -9.844 0.021 23.650 1.00 92.44 193 ILE A N 1
ATOM 1474 C CA . ILE A 1 193 ? -10.229 -0.495 22.324 1.00 92.44 193 ILE A CA 1
ATOM 1475 C C . ILE A 1 193 ? -10.788 -1.933 22.382 1.00 92.44 193 ILE A C 1
ATOM 1477 O O . ILE A 1 193 ? -11.629 -2.298 21.557 1.00 92.44 193 ILE A O 1
ATOM 1481 N N . GLU A 1 194 ? -10.315 -2.755 23.323 1.00 92.25 194 GLU A N 1
ATOM 1482 C CA . GLU A 1 194 ? -10.744 -4.153 23.496 1.00 92.25 194 GLU A CA 1
ATOM 1483 C C . GLU A 1 194 ? -11.978 -4.317 24.388 1.00 92.25 194 GLU A C 1
ATOM 1485 O O . GLU A 1 194 ? -12.593 -5.387 24.370 1.00 92.25 194 GLU A O 1
ATOM 1490 N N . ASP A 1 195 ? -12.376 -3.273 25.117 1.00 93.88 195 ASP A N 1
ATOM 1491 C CA . ASP A 1 195 ? -13.533 -3.343 26.000 1.00 93.88 195 ASP A CA 1
ATOM 1492 C C . ASP A 1 195 ? -14.802 -3.630 25.193 1.00 93.88 195 ASP A C 1
ATOM 1494 O O . ASP A 1 195 ? -15.012 -3.133 24.080 1.00 93.88 195 ASP A O 1
ATOM 1498 N N . THR A 1 196 ? -15.669 -4.469 25.758 1.00 93.62 196 THR A N 1
ATOM 1499 C CA . THR A 1 196 ? -16.943 -4.808 25.122 1.00 93.62 196 THR A CA 1
ATOM 1500 C C . THR A 1 196 ? -17.896 -3.627 25.252 1.00 93.62 196 THR A C 1
ATOM 1502 O O . THR A 1 196 ? -18.361 -3.314 26.346 1.00 93.62 196 THR A O 1
ATOM 1505 N N . VAL A 1 197 ? -18.202 -2.992 24.122 1.00 94.19 197 VAL A N 1
ATOM 1506 C CA . VAL A 1 197 ? -19.076 -1.811 24.048 1.00 94.19 197 VAL A CA 1
ATOM 1507 C C . VAL A 1 197 ? -20.487 -2.142 23.566 1.00 94.19 197 VAL A C 1
ATOM 1509 O O . VAL A 1 197 ? -21.417 -1.374 23.808 1.00 94.19 197 VAL A O 1
ATOM 1512 N N . LEU A 1 198 ? -20.668 -3.286 22.901 1.00 93.94 198 LEU A N 1
ATOM 1513 C CA . LEU A 1 198 ? -21.955 -3.707 22.359 1.00 93.94 198 LEU A CA 1
ATOM 1514 C C . LEU A 1 198 ? -22.130 -5.224 22.471 1.00 93.94 198 LEU A C 1
ATOM 1516 O O . LEU A 1 198 ? -21.256 -5.993 22.074 1.00 93.94 198 LEU A O 1
ATOM 1520 N N . GLU A 1 199 ? -23.297 -5.655 22.943 1.00 95.19 199 GLU A N 1
ATOM 1521 C CA . GLU A 1 199 ? -23.735 -7.048 22.875 1.00 95.19 199 GLU A CA 1
ATOM 1522 C C . GLU A 1 199 ? -24.981 -7.168 22.000 1.00 95.19 199 GLU A C 1
ATOM 1524 O O . GLU A 1 199 ? -25.960 -6.433 22.169 1.00 95.19 199 GLU A O 1
ATOM 1529 N N . VAL A 1 200 ? -24.949 -8.124 21.074 1.00 95.12 200 VAL A N 1
ATOM 1530 C CA . VAL A 1 200 ? -26.037 -8.391 20.133 1.00 95.12 200 VAL A CA 1
ATOM 1531 C C . VAL A 1 200 ? -26.435 -9.859 20.220 1.00 95.12 200 VAL A C 1
ATOM 1533 O O . VAL A 1 200 ? -25.582 -10.747 20.225 1.00 95.12 200 VAL A O 1
ATOM 1536 N N . GLU A 1 201 ? -27.735 -10.127 20.259 1.00 95.62 201 GLU A N 1
ATOM 1537 C CA . GLU A 1 201 ? -28.293 -11.473 20.186 1.00 95.62 201 GLU A CA 1
ATOM 1538 C C . GLU A 1 201 ? -28.789 -11.784 18.773 1.00 95.62 201 GLU A C 1
ATOM 1540 O O . GLU A 1 201 ? -29.558 -11.028 18.173 1.00 9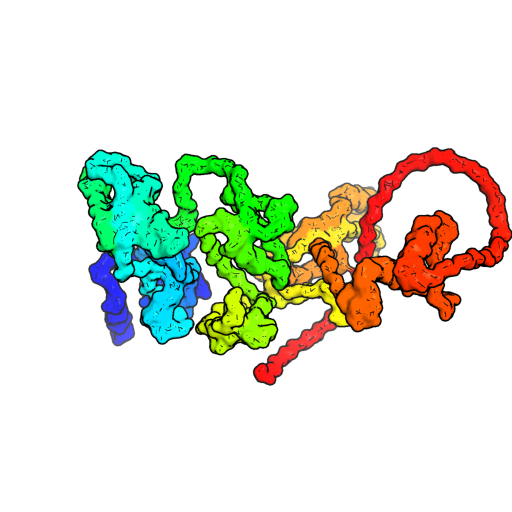5.62 201 GLU A O 1
ATOM 1545 N N . PHE A 1 202 ? -28.362 -12.931 18.248 1.00 92.81 202 PHE A N 1
ATOM 1546 C CA . PHE A 1 202 ? -28.817 -13.466 16.972 1.00 92.81 202 PHE A CA 1
ATOM 1547 C C . PHE A 1 202 ? -29.020 -14.978 17.088 1.00 92.81 202 PHE A C 1
ATOM 1549 O O . PHE A 1 202 ? -28.130 -15.692 17.544 1.00 92.81 202 PHE A O 1
ATOM 1556 N N . GLU A 1 203 ? -30.202 -15.473 16.708 1.00 91.00 203 GLU A N 1
ATOM 1557 C CA . GLU A 1 203 ? -30.550 -16.907 16.760 1.00 91.00 203 GLU A CA 1
ATOM 1558 C C . GLU A 1 203 ? -30.278 -17.568 18.135 1.00 91.00 203 GLU A C 1
ATOM 1560 O O . GLU A 1 203 ? -29.853 -18.720 18.223 1.00 91.00 203 GLU A O 1
ATOM 1565 N N . GLY A 1 204 ? -30.504 -16.828 19.230 1.00 87.62 204 GLY A N 1
ATOM 1566 C CA . GLY A 1 204 ? -30.298 -17.303 20.605 1.00 87.62 204 GLY A CA 1
ATOM 1567 C C . GLY A 1 204 ? -28.834 -17.351 21.062 1.00 87.62 204 GLY A C 1
ATOM 1568 O O . GLY A 1 204 ? -28.548 -17.862 22.146 1.00 87.62 204 GLY A O 1
ATOM 1569 N N . LYS A 1 205 ? -27.893 -16.837 20.259 1.00 92.88 205 LYS A N 1
ATOM 1570 C CA . LYS A 1 205 ? -26.480 -16.677 20.627 1.00 92.88 205 LYS A CA 1
ATOM 1571 C C . LYS A 1 205 ? -26.153 -15.204 20.836 1.00 92.88 205 LYS A C 1
ATOM 1573 O O . LYS A 1 205 ? -26.482 -14.366 19.999 1.00 92.88 205 LYS A O 1
ATOM 1578 N N . LYS A 1 206 ? -25.474 -14.905 21.944 1.00 93.81 206 LYS A N 1
ATOM 1579 C CA . LYS A 1 206 ? -24.954 -13.567 22.243 1.00 93.81 206 LYS A CA 1
ATOM 1580 C C . LYS A 1 206 ? -23.555 -13.403 21.661 1.00 93.81 206 LYS A C 1
ATOM 1582 O O . LYS A 1 206 ? -22.693 -14.255 21.873 1.00 93.81 206 LYS A O 1
ATOM 1587 N N . HIS A 1 207 ? -23.345 -12.302 20.954 1.00 93.75 207 HIS A N 1
ATOM 1588 C CA . HIS A 1 207 ? -22.070 -11.893 20.385 1.00 93.75 207 HIS A CA 1
ATOM 1589 C C . HIS A 1 207 ? -21.659 -10.544 20.976 1.00 93.75 207 HIS A C 1
ATOM 1591 O O . HIS A 1 207 ? -22.438 -9.592 20.945 1.00 93.75 207 HIS A O 1
ATOM 1597 N N . SER A 1 208 ? -20.442 -10.475 21.511 1.00 94.81 208 SER A N 1
ATOM 1598 C CA . SER A 1 208 ? -19.830 -9.246 22.008 1.00 94.81 208 SER A CA 1
ATOM 1599 C C . SER A 1 208 ? -18.999 -8.573 20.917 1.00 94.81 208 SER A C 1
ATOM 1601 O O . SER A 1 208 ? -18.323 -9.236 20.126 1.00 94.81 208 SER A O 1
ATOM 1603 N N . TYR A 1 209 ? -19.045 -7.244 20.889 1.00 94.44 209 TYR A N 1
ATOM 1604 C CA . TYR A 1 209 ? -18.288 -6.401 19.974 1.00 94.44 209 TYR A CA 1
ATOM 1605 C C . TYR A 1 209 ? -17.562 -5.305 20.754 1.00 94.44 209 TYR A C 1
ATOM 1607 O O . TYR A 1 209 ? -18.123 -4.687 21.664 1.00 94.44 209 TYR A O 1
ATOM 1615 N N . SER A 1 210 ? -16.306 -5.079 20.380 1.00 94.62 210 SER A N 1
ATOM 1616 C CA . SER A 1 210 ? -15.477 -3.989 20.886 1.00 94.62 210 SER A CA 1
ATOM 1617 C C . SER A 1 210 ? -15.447 -2.820 19.894 1.00 94.62 210 SER A C 1
ATOM 1619 O O . SER A 1 210 ? -16.135 -2.839 18.868 1.00 94.62 210 SER A O 1
ATOM 1621 N N . MET A 1 211 ? -14.659 -1.783 20.190 1.00 92.88 211 MET A N 1
ATOM 1622 C CA . MET A 1 211 ? -14.507 -0.624 19.298 1.00 92.88 211 MET A CA 1
ATOM 1623 C C . MET A 1 211 ? -13.651 -0.915 18.060 1.00 92.88 211 MET A C 1
ATOM 1625 O O . MET A 1 211 ? -13.636 -0.117 17.123 1.00 92.88 211 MET A O 1
ATOM 1629 N N . MET A 1 212 ? -12.963 -2.058 18.029 1.00 93.62 212 MET A N 1
ATOM 1630 C CA . MET A 1 212 ? -12.213 -2.512 16.865 1.00 93.62 212 MET A CA 1
ATOM 1631 C C . MET A 1 212 ? -12.806 -3.770 16.239 1.00 93.62 212 MET A C 1
ATOM 1633 O O . MET A 1 212 ? -13.482 -4.573 16.878 1.00 93.62 212 MET A O 1
ATOM 1637 N N . HIS A 1 213 ? -12.470 -3.998 14.977 1.00 92.94 213 HIS A N 1
ATOM 1638 C CA . HIS A 1 213 ? -12.706 -5.275 14.322 1.00 92.94 213 HIS A CA 1
ATOM 1639 C C . HIS A 1 213 ? -11.588 -5.598 13.340 1.00 92.94 213 HIS A C 1
ATOM 1641 O O . HIS A 1 213 ? -10.866 -4.723 12.874 1.00 92.94 213 HIS A O 1
ATOM 1647 N N . THR A 1 214 ? -11.460 -6.876 13.002 1.00 91.69 214 THR A N 1
ATOM 1648 C CA . THR A 1 214 ? -10.496 -7.340 12.002 1.00 91.69 214 THR A CA 1
ATOM 1649 C C . THR A 1 214 ? -11.172 -7.496 10.647 1.00 91.69 214 THR A C 1
ATOM 1651 O O . THR A 1 214 ? -12.319 -7.947 10.560 1.00 91.69 214 THR A O 1
ATOM 1654 N N . TRP A 1 215 ? -10.466 -7.130 9.577 1.00 93.31 215 TRP A N 1
ATOM 1655 C CA . TRP A 1 215 ? -10.968 -7.265 8.214 1.00 93.31 215 TRP A CA 1
ATOM 1656 C C . TRP A 1 215 ? -9.896 -7.803 7.252 1.00 93.31 215 TRP A C 1
ATOM 1658 O O . TRP A 1 215 ? -8.773 -7.301 7.253 1.00 93.31 215 TRP A O 1
ATOM 1668 N N . PRO A 1 216 ? -10.211 -8.810 6.416 1.00 92.75 216 PRO A N 1
ATOM 1669 C CA . PRO A 1 216 ? -9.256 -9.371 5.462 1.00 92.75 216 PRO A CA 1
ATOM 1670 C C . PRO A 1 216 ? -8.877 -8.369 4.365 1.00 92.75 216 PRO A C 1
ATOM 1672 O O . PRO A 1 216 ? -9.750 -7.831 3.685 1.00 92.75 216 PRO A O 1
ATOM 1675 N N . VAL A 1 217 ? -7.575 -8.184 4.121 1.00 91.50 217 VAL A N 1
ATOM 1676 C CA . VAL A 1 217 ? -7.068 -7.154 3.185 1.00 91.50 217 VAL A CA 1
ATOM 1677 C C . VAL A 1 217 ? -7.428 -7.425 1.725 1.00 91.50 217 VAL A C 1
ATOM 1679 O O . VAL A 1 217 ? -7.544 -6.504 0.923 1.00 91.50 217 VAL A O 1
ATOM 1682 N N . ARG A 1 218 ? -7.623 -8.700 1.369 1.00 87.25 218 ARG A N 1
ATOM 1683 C CA . ARG A 1 218 ? -7.951 -9.134 0.001 1.00 87.25 218 ARG A CA 1
ATOM 1684 C C . ARG A 1 218 ? -9.442 -9.026 -0.326 1.00 87.25 218 ARG A C 1
ATOM 1686 O O . ARG A 1 218 ? -9.824 -9.247 -1.472 1.00 87.25 218 ARG A O 1
ATOM 1693 N N . VAL A 1 219 ? -10.291 -8.725 0.659 1.00 89.75 219 VAL A N 1
ATOM 1694 C CA . VAL A 1 219 ? -11.735 -8.582 0.454 1.00 89.75 219 VAL A CA 1
ATOM 1695 C C . VAL A 1 219 ? -12.092 -7.109 0.626 1.00 89.75 219 VAL A C 1
ATOM 1697 O O . VAL A 1 219 ? -11.939 -6.582 1.728 1.00 89.75 219 VAL A O 1
ATOM 1700 N N . PRO A 1 220 ? -12.587 -6.418 -0.415 1.00 90.31 220 PRO A N 1
ATOM 1701 C CA . PRO A 1 220 ? -13.045 -5.046 -0.248 1.00 90.31 220 PRO A CA 1
ATOM 1702 C C . PRO A 1 220 ? -14.202 -5.001 0.758 1.00 90.31 220 PRO A C 1
ATOM 1704 O O . PRO A 1 220 ? -15.014 -5.929 0.832 1.00 90.31 220 PRO A O 1
ATOM 1707 N N . ARG A 1 221 ? -14.286 -3.925 1.547 1.00 92.94 221 ARG A N 1
ATOM 1708 C CA . ARG A 1 221 ? -15.410 -3.748 2.474 1.00 92.94 221 ARG A CA 1
ATOM 1709 C C . ARG A 1 221 ? -16.728 -3.674 1.687 1.00 92.94 221 ARG A C 1
ATOM 1711 O O . ARG A 1 221 ? -16.765 -3.034 0.635 1.00 92.94 221 ARG A O 1
ATOM 1718 N N . PRO A 1 222 ? -17.798 -4.332 2.163 1.00 93.25 222 PRO A N 1
ATOM 1719 C CA . PRO A 1 222 ? -19.085 -4.305 1.483 1.00 93.25 222 PRO A CA 1
ATOM 1720 C C . PRO A 1 222 ? -19.715 -2.914 1.572 1.00 93.25 222 PRO A C 1
ATOM 1722 O O . PRO A 1 222 ? -19.506 -2.181 2.537 1.00 93.25 222 PRO A O 1
ATOM 1725 N N . VAL A 1 223 ? -20.505 -2.586 0.555 1.00 93.38 223 VAL A N 1
ATOM 1726 C CA . VAL A 1 223 ? -21.244 -1.326 0.414 1.00 93.38 223 VAL A CA 1
ATOM 1727 C C . VAL A 1 223 ? -22.689 -1.642 0.040 1.00 93.38 223 VAL A C 1
ATOM 1729 O O . VAL A 1 223 ? -22.944 -2.688 -0.558 1.00 93.38 223 VAL A O 1
ATOM 1732 N N . ALA A 1 224 ? -23.624 -0.756 0.387 1.00 92.00 224 ALA A N 1
ATOM 1733 C CA . ALA A 1 224 ? -25.038 -0.929 0.048 1.00 92.00 224 ALA A CA 1
ATOM 1734 C C . ALA A 1 224 ? -25.271 -0.824 -1.468 1.00 92.00 224 ALA A C 1
ATOM 1736 O O . ALA A 1 224 ? -25.870 -1.707 -2.076 1.00 92.00 224 ALA A O 1
ATOM 1737 N N . GLU A 1 225 ? -24.732 0.226 -2.084 1.00 92.25 225 GLU A N 1
ATOM 1738 C CA . GLU A 1 225 ? -24.790 0.460 -3.523 1.00 92.25 225 GLU A CA 1
ATOM 1739 C C . GLU A 1 225 ? -23.556 1.235 -3.997 1.00 92.25 225 GLU A C 1
ATOM 1741 O O . GLU A 1 225 ? -22.822 1.818 -3.196 1.00 92.25 225 GLU A O 1
ATOM 1746 N N . ARG A 1 226 ? -23.300 1.212 -5.308 1.00 88.75 226 ARG A N 1
ATOM 1747 C CA . ARG A 1 226 ? -22.240 2.010 -5.934 1.00 88.75 226 ARG A CA 1
ATOM 1748 C C . ARG A 1 226 ? -22.868 3.204 -6.634 1.00 88.75 226 ARG A C 1
ATOM 1750 O O . ARG A 1 226 ? -23.620 3.021 -7.587 1.00 88.75 226 ARG A O 1
ATOM 1757 N N . LEU A 1 227 ? -22.523 4.399 -6.174 1.00 90.81 227 LEU A N 1
ATOM 1758 C CA . LEU A 1 227 ? -22.959 5.656 -6.771 1.00 90.81 227 LEU A CA 1
ATOM 1759 C C . LEU A 1 227 ? -21.950 6.131 -7.823 1.00 90.81 227 LEU A C 1
ATOM 1761 O O . LEU A 1 227 ? -20.760 5.821 -7.748 1.00 90.81 227 LEU A O 1
ATOM 1765 N N . THR A 1 228 ? -22.428 6.882 -8.812 1.00 90.56 228 THR A N 1
ATOM 1766 C CA . THR A 1 228 ? -21.567 7.582 -9.771 1.00 90.56 228 THR A CA 1
ATOM 1767 C C . THR A 1 228 ? -21.004 8.845 -9.130 1.00 90.56 228 THR A C 1
ATOM 1769 O O . THR A 1 228 ? -21.764 9.617 -8.556 1.00 90.56 228 THR A O 1
ATOM 1772 N N . ALA A 1 229 ? -19.696 9.065 -9.250 1.00 90.88 229 ALA A N 1
ATOM 1773 C CA . ALA A 1 229 ? -19.041 10.255 -8.716 1.00 90.88 229 ALA A CA 1
ATOM 1774 C C . ALA A 1 229 ? -19.404 11.506 -9.534 1.00 90.88 229 ALA A C 1
ATOM 1776 O O . ALA A 1 229 ? -19.088 11.587 -10.720 1.00 90.88 229 ALA A O 1
ATOM 1777 N N . ASP A 1 230 ? -20.043 12.475 -8.887 1.00 91.69 230 ASP A N 1
ATOM 1778 C CA . ASP A 1 230 ? -20.476 13.758 -9.454 1.00 91.69 230 ASP A CA 1
ATOM 1779 C C . ASP A 1 230 ? -19.802 14.974 -8.789 1.00 91.69 230 ASP A C 1
ATOM 1781 O O . ASP A 1 230 ? -19.912 16.096 -9.287 1.00 91.69 230 ASP A O 1
ATOM 1785 N N . TYR A 1 231 ? -19.050 14.758 -7.705 1.00 91.88 231 TYR A N 1
ATOM 1786 C CA . TYR A 1 231 ? -18.349 15.807 -6.968 1.00 91.88 231 TYR A CA 1
ATOM 1787 C C . TYR A 1 231 ? -16.850 15.876 -7.332 1.00 91.88 231 TYR A C 1
ATOM 1789 O O . TYR A 1 231 ? -16.161 14.849 -7.304 1.00 91.88 231 TYR A O 1
ATOM 1797 N N . PRO A 1 232 ? -16.296 17.060 -7.668 1.00 93.00 232 PRO A N 1
ATOM 1798 C CA . PRO A 1 232 ? -14.899 17.192 -8.074 1.00 93.00 232 PRO A CA 1
ATOM 1799 C C . PRO A 1 232 ? -13.923 17.055 -6.894 1.00 93.00 232 PRO A C 1
ATOM 1801 O O . PRO A 1 232 ? -14.139 17.586 -5.800 1.00 93.00 232 PRO A O 1
ATOM 1804 N N . LEU A 1 233 ? -12.798 16.385 -7.145 1.00 93.25 233 LEU A N 1
ATOM 1805 C CA . LEU A 1 233 ? -11.631 16.385 -6.270 1.00 93.25 233 LEU A CA 1
ATOM 1806 C C . LEU A 1 233 ? -10.782 17.606 -6.627 1.00 93.25 233 LEU A C 1
ATOM 1808 O O . LEU A 1 233 ? -10.064 17.602 -7.625 1.00 93.25 233 LEU A O 1
ATOM 1812 N N . LEU A 1 234 ? -10.879 18.653 -5.811 1.00 91.50 234 LEU A N 1
ATOM 1813 C CA . LEU A 1 234 ? -10.073 19.856 -5.984 1.00 91.50 234 LEU A CA 1
ATOM 1814 C C . LEU A 1 234 ? -8.651 19.537 -5.541 1.00 91.50 234 LEU A C 1
ATOM 1816 O O . LEU A 1 234 ? -8.444 19.144 -4.400 1.00 91.50 234 LEU A O 1
ATOM 1820 N N . THR A 1 235 ? -7.676 19.682 -6.430 1.00 86.38 235 THR A N 1
ATOM 1821 C CA . THR A 1 235 ? -6.261 19.418 -6.130 1.00 86.38 235 THR A CA 1
ATOM 1822 C C . THR A 1 235 ? -5.520 20.674 -5.665 1.00 86.38 235 THR A C 1
ATOM 1824 O O . THR A 1 235 ? -4.432 20.581 -5.091 1.00 86.38 235 THR A O 1
ATOM 1827 N N . GLY A 1 236 ? -6.081 21.858 -5.942 1.00 85.25 236 GLY A N 1
ATOM 1828 C CA . GLY A 1 236 ? -5.449 23.156 -5.710 1.00 85.25 236 GLY A CA 1
ATOM 1829 C C . GLY A 1 236 ? -4.454 23.549 -6.806 1.00 85.25 236 GLY A C 1
ATOM 1830 O O . GLY A 1 236 ? -3.858 24.625 -6.741 1.00 85.25 236 GLY A O 1
ATOM 1831 N N . GLN A 1 237 ? -4.259 22.702 -7.822 1.00 85.38 237 GLN A N 1
ATOM 1832 C CA . GLN A 1 237 ? -3.393 22.978 -8.964 1.00 85.38 237 GLN A CA 1
ATOM 1833 C C . GLN A 1 237 ? -4.241 23.357 -10.171 1.00 85.38 237 GLN A C 1
ATOM 1835 O O . GLN A 1 237 ? -4.989 22.537 -10.692 1.00 85.38 237 GLN A O 1
ATOM 1840 N N . ARG A 1 238 ? -4.059 24.581 -10.684 1.00 89.62 238 ARG A N 1
ATOM 1841 C CA . ARG A 1 238 ? -4.846 25.105 -11.818 1.00 89.62 238 ARG A CA 1
ATOM 1842 C C . ARG A 1 238 ? -4.854 24.169 -13.024 1.00 89.62 238 ARG A C 1
ATOM 1844 O O . ARG A 1 238 ? -5.899 23.988 -13.630 1.00 89.62 238 ARG A O 1
ATOM 1851 N N . VAL A 1 239 ? -3.710 23.579 -13.367 1.00 89.88 239 VAL A N 1
ATOM 1852 C CA . VAL A 1 239 ? -3.591 22.675 -14.523 1.00 89.88 239 VAL A CA 1
ATOM 1853 C C . VAL A 1 239 ? -4.388 21.381 -14.333 1.00 89.88 239 VAL A C 1
ATOM 1855 O O . VAL A 1 239 ? -5.057 20.946 -15.265 1.00 89.88 239 VAL A O 1
ATOM 1858 N N . LEU A 1 240 ? -4.372 20.803 -13.129 1.00 90.12 240 LEU A N 1
ATOM 1859 C CA . LEU A 1 240 ? -5.116 19.581 -12.823 1.00 90.12 240 LEU A CA 1
ATOM 1860 C C . LEU A 1 240 ? -6.609 19.883 -12.696 1.00 90.12 240 LEU A C 1
ATOM 1862 O O . LEU A 1 240 ? -7.418 19.197 -13.295 1.00 90.12 240 LEU A O 1
ATOM 1866 N N . ASP A 1 241 ? -6.978 20.965 -12.016 1.00 90.62 241 ASP A N 1
ATOM 1867 C CA . ASP A 1 241 ? -8.386 21.289 -11.771 1.00 90.62 241 ASP A CA 1
ATOM 1868 C C . ASP A 1 241 ? -9.115 21.795 -13.032 1.00 90.62 241 ASP A C 1
ATOM 1870 O O . ASP A 1 241 ? -10.340 21.722 -13.094 1.00 90.62 241 ASP A O 1
ATOM 1874 N N . SER A 1 242 ? -8.389 22.297 -14.044 1.00 89.81 242 SER A N 1
ATOM 1875 C CA . SER A 1 242 ? -8.985 22.802 -15.294 1.00 89.81 242 SER A CA 1
ATOM 1876 C C . SER A 1 242 ? -8.877 21.841 -16.477 1.00 89.81 242 SER A C 1
ATOM 1878 O O . SER A 1 242 ? -9.885 21.580 -17.129 1.00 89.81 242 SER A O 1
ATOM 1880 N N . LEU A 1 243 ? -7.679 21.328 -16.779 1.00 92.19 243 LEU A N 1
ATOM 1881 C CA . LEU A 1 243 ? -7.444 20.525 -17.986 1.00 92.19 243 LEU A CA 1
ATOM 1882 C C . LEU A 1 243 ? -7.662 19.030 -17.745 1.00 92.19 243 LEU A C 1
ATOM 1884 O O . LEU A 1 243 ? -8.112 18.330 -18.650 1.00 92.19 243 LEU A O 1
ATOM 1888 N N . PHE A 1 244 ? -7.362 18.545 -16.536 1.00 92.06 244 PHE A N 1
ATOM 1889 C CA . PHE A 1 244 ? -7.432 17.122 -16.179 1.00 92.06 244 PHE A CA 1
ATOM 1890 C C . PHE A 1 244 ? -8.164 16.900 -14.845 1.00 92.06 244 PHE A C 1
ATOM 1892 O O . PHE A 1 244 ? -7.580 16.342 -13.907 1.00 92.06 244 PHE A O 1
ATOM 1899 N N . PRO A 1 245 ? -9.426 17.363 -14.727 1.00 90.56 245 PRO A N 1
ATOM 1900 C CA . PRO A 1 245 ? -10.141 17.342 -13.462 1.00 90.56 245 PRO A CA 1
ATOM 1901 C C . PRO A 1 245 ? -10.336 15.909 -12.968 1.00 90.56 245 PRO A C 1
ATOM 1903 O O . PRO A 1 245 ? -10.689 15.001 -13.722 1.00 90.56 245 PRO A O 1
ATOM 1906 N N . CYS A 1 246 ? -10.122 15.722 -11.671 1.00 91.06 246 CYS A N 1
ATOM 1907 C CA . CYS A 1 246 ? -10.384 14.471 -10.975 1.00 91.06 246 CYS A CA 1
ATOM 1908 C C . CYS A 1 246 ? -11.697 14.594 -10.192 1.00 91.06 246 CYS A C 1
A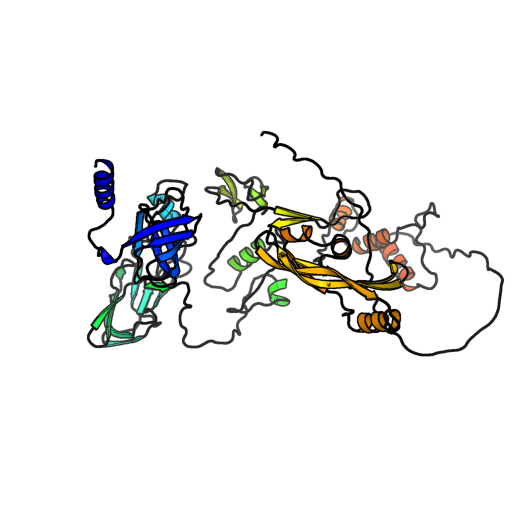TOM 1910 O O . CYS A 1 246 ? -12.079 15.686 -9.774 1.00 91.06 246 CYS A O 1
ATOM 1912 N N . VAL A 1 247 ? -12.386 13.478 -9.966 1.00 92.62 247 VAL A N 1
ATOM 1913 C CA . VAL A 1 247 ? -13.612 13.423 -9.148 1.00 92.62 247 VAL A CA 1
ATOM 1914 C C . VAL A 1 247 ? -13.355 12.653 -7.857 1.00 92.62 247 VAL A C 1
ATOM 1916 O O . VAL A 1 247 ? -12.493 11.772 -7.823 1.00 92.62 247 VAL A O 1
ATOM 1919 N N . GLN A 1 248 ? -14.081 12.968 -6.785 1.00 90.06 248 GLN A N 1
ATOM 1920 C CA . GLN A 1 248 ? -13.991 12.226 -5.528 1.00 90.06 248 GLN A CA 1
ATOM 1921 C C . GLN A 1 248 ? -14.528 10.802 -5.729 1.00 90.06 248 GLN A C 1
ATOM 1923 O O . GLN A 1 248 ? -15.658 10.606 -6.163 1.00 90.06 248 GLN A O 1
ATOM 1928 N N . GLY A 1 249 ? -13.691 9.796 -5.461 1.00 84.81 249 GLY A N 1
ATOM 1929 C CA . GLY A 1 249 ? -13.965 8.396 -5.817 1.00 84.81 249 GLY A CA 1
ATOM 1930 C C . GLY A 1 249 ? -13.524 8.004 -7.235 1.00 84.81 249 GLY A C 1
ATOM 1931 O O . GLY A 1 249 ? -13.666 6.844 -7.623 1.00 84.81 249 GLY A O 1
ATOM 1932 N N . GLY A 1 250 ? -12.963 8.943 -8.001 1.00 86.19 250 GLY A N 1
ATOM 1933 C CA . GLY A 1 250 ? -12.319 8.682 -9.285 1.00 86.19 250 GLY A CA 1
ATOM 1934 C C . GLY A 1 250 ? -10.950 8.015 -9.135 1.00 86.19 250 GLY A C 1
ATOM 1935 O O . GLY A 1 250 ? -10.331 8.033 -8.073 1.00 86.19 250 GLY A O 1
ATOM 1936 N N . THR A 1 251 ? -10.466 7.418 -10.224 1.00 85.38 251 THR A N 1
ATOM 1937 C CA . THR A 1 251 ? -9.116 6.844 -10.301 1.00 85.38 251 THR A CA 1
ATOM 1938 C C . THR A 1 251 ? -8.243 7.730 -11.180 1.00 85.38 251 THR A C 1
ATOM 1940 O O . THR A 1 251 ? -8.575 7.953 -12.343 1.00 85.38 251 THR A O 1
ATOM 1943 N N . THR A 1 252 ? -7.118 8.196 -10.640 1.00 85.62 252 THR A N 1
ATOM 1944 C CA . THR A 1 252 ? -6.178 9.081 -11.342 1.00 85.62 252 THR A CA 1
ATOM 1945 C C . THR A 1 252 ? -4.806 8.430 -11.420 1.00 85.62 252 THR A C 1
ATOM 1947 O O . THR A 1 252 ? -4.318 7.874 -10.438 1.00 85.62 252 THR A O 1
ATOM 1950 N N . CYS A 1 253 ? -4.165 8.527 -12.583 1.00 83.38 253 CYS A N 1
ATOM 1951 C CA . CYS A 1 253 ? -2.786 8.102 -12.787 1.00 83.38 253 CYS A CA 1
ATOM 1952 C C . CYS A 1 253 ? -1.914 9.328 -13.076 1.00 83.38 253 CYS A C 1
ATOM 1954 O O . CYS A 1 253 ? -2.260 10.140 -13.932 1.00 83.38 253 CYS A O 1
ATOM 1956 N N . ILE A 1 254 ? -0.784 9.450 -12.375 1.00 81.31 254 ILE A N 1
ATOM 1957 C CA . ILE A 1 254 ? 0.214 10.503 -12.603 1.00 81.31 254 ILE A CA 1
ATOM 1958 C C . ILE A 1 254 ? 1.516 9.829 -13.051 1.00 81.31 254 ILE A C 1
ATOM 1960 O O . ILE A 1 254 ? 2.372 9.519 -12.214 1.00 81.31 254 ILE A O 1
ATOM 1964 N N . PRO A 1 255 ? 1.668 9.545 -14.356 1.00 80.06 255 PRO A N 1
ATOM 1965 C CA . PRO A 1 255 ? 2.913 9.009 -14.879 1.00 80.06 255 PRO A CA 1
ATOM 1966 C C . PRO A 1 255 ? 4.002 10.089 -14.867 1.00 80.06 255 PRO A C 1
ATOM 1968 O O . PRO A 1 255 ? 3.730 11.288 -14.867 1.00 80.06 255 PRO A O 1
ATOM 1971 N N . GLY A 1 256 ? 5.263 9.668 -14.871 1.00 69.50 256 GLY A N 1
ATOM 1972 C CA . GLY A 1 256 ? 6.388 10.588 -15.024 1.00 69.50 256 GLY A CA 1
ATOM 1973 C C . GLY A 1 256 ? 7.719 9.938 -14.682 1.00 69.50 256 GLY A C 1
ATOM 1974 O O . GLY A 1 256 ? 7.766 8.992 -13.891 1.00 69.50 256 GLY A O 1
ATOM 1975 N N . ALA A 1 257 ? 8.810 10.470 -15.228 1.00 62.03 257 ALA A N 1
ATOM 1976 C CA . ALA A 1 257 ? 10.155 10.027 -14.877 1.00 62.03 257 ALA A CA 1
ATOM 1977 C C . ALA A 1 257 ? 10.522 10.431 -13.435 1.00 62.03 257 ALA A C 1
ATOM 1979 O O . ALA A 1 257 ? 9.802 11.183 -12.756 1.00 62.03 257 ALA A O 1
ATOM 1980 N N . PHE A 1 258 ? 11.599 9.855 -12.903 1.00 63.69 258 PHE A N 1
ATOM 1981 C CA . PHE A 1 258 ? 12.143 10.265 -11.606 1.00 63.69 258 PHE A CA 1
ATOM 1982 C C . PHE A 1 258 ? 12.509 11.758 -11.640 1.00 63.69 258 PHE A C 1
ATOM 1984 O O . PHE A 1 258 ? 12.905 12.276 -12.677 1.00 63.69 258 PHE A O 1
ATOM 1991 N N . GLY A 1 259 ? 12.271 12.477 -10.540 1.00 67.50 259 GLY A N 1
ATOM 1992 C CA . GLY A 1 259 ? 12.517 13.925 -10.469 1.00 67.50 259 GLY A CA 1
ATOM 1993 C C . GLY A 1 259 ? 11.467 14.829 -11.136 1.00 67.50 259 GLY A C 1
ATOM 1994 O O . GLY A 1 259 ? 11.455 16.025 -10.872 1.00 67.50 259 GLY A O 1
ATOM 1995 N N . CYS A 1 260 ? 10.501 14.307 -11.904 1.00 73.69 260 CYS A N 1
ATOM 1996 C CA . CYS A 1 260 ? 9.480 15.132 -12.582 1.00 73.69 260 CYS A CA 1
ATOM 1997 C C . CYS A 1 260 ? 8.386 15.718 -11.662 1.00 73.69 260 CYS A C 1
ATOM 1999 O O . CYS A 1 260 ? 7.311 16.080 -12.130 1.00 73.69 260 CYS A O 1
ATOM 2001 N N . GLY A 1 261 ? 8.603 15.765 -10.346 1.00 73.62 261 GLY A N 1
ATOM 2002 C CA . GLY A 1 261 ? 7.645 16.365 -9.414 1.00 73.62 261 GLY A CA 1
ATOM 2003 C C . GLY A 1 261 ? 6.437 15.495 -9.043 1.00 73.62 261 GLY A C 1
ATOM 2004 O O . GLY A 1 261 ? 5.506 16.005 -8.430 1.00 73.62 261 GLY A O 1
ATOM 2005 N N . LYS A 1 262 ? 6.438 14.180 -9.317 1.00 81.62 262 LYS A N 1
ATOM 2006 C CA . LYS A 1 262 ? 5.349 13.269 -8.889 1.00 81.62 262 LYS A CA 1
ATOM 2007 C C . LYS A 1 262 ? 5.074 13.343 -7.382 1.00 81.62 262 LYS A C 1
ATOM 2009 O O . LYS A 1 262 ? 3.927 13.453 -6.950 1.00 81.62 262 LYS A O 1
ATOM 2014 N N . THR A 1 263 ? 6.139 13.328 -6.580 1.00 76.44 263 THR A N 1
ATOM 2015 C CA . THR A 1 263 ? 6.053 13.453 -5.119 1.00 76.44 263 THR A CA 1
ATOM 2016 C C . THR A 1 263 ? 5.563 14.838 -4.706 1.00 76.44 263 THR A C 1
ATOM 2018 O O . THR A 1 263 ? 4.786 14.949 -3.764 1.00 76.44 263 THR A O 1
ATOM 2021 N N . VAL A 1 264 ? 5.948 15.887 -5.442 1.00 77.75 264 VAL A N 1
ATOM 2022 C CA . VAL A 1 264 ? 5.481 17.262 -5.203 1.00 77.75 264 VAL A CA 1
ATOM 2023 C C . VAL A 1 264 ? 3.977 17.360 -5.443 1.00 77.75 264 VAL A C 1
ATOM 2025 O O . VAL A 1 264 ? 3.267 17.905 -4.605 1.00 77.75 264 VAL A O 1
ATOM 2028 N N . ILE A 1 265 ? 3.472 16.767 -6.528 1.00 83.81 265 ILE A N 1
ATOM 2029 C CA . ILE A 1 265 ? 2.033 16.725 -6.812 1.00 83.81 265 ILE A CA 1
ATOM 2030 C C . ILE A 1 265 ? 1.299 15.896 -5.755 1.00 83.81 265 ILE A C 1
ATOM 2032 O O . ILE A 1 265 ? 0.290 16.349 -5.227 1.00 83.81 265 ILE A O 1
ATOM 2036 N N . SER A 1 266 ? 1.825 14.727 -5.383 1.00 84.50 266 SER A N 1
ATOM 2037 C CA . SER A 1 266 ? 1.220 13.877 -4.344 1.00 84.50 266 SER A CA 1
ATOM 2038 C C . SER A 1 266 ? 1.160 14.589 -2.987 1.00 84.50 266 SER A C 1
ATOM 2040 O O . SER A 1 266 ? 0.172 14.482 -2.266 1.00 84.50 266 SER A O 1
ATOM 2042 N N . GLN A 1 267 ? 2.193 15.368 -2.651 1.00 80.56 267 GLN A N 1
ATOM 2043 C CA . GLN A 1 267 ? 2.232 16.190 -1.444 1.00 80.56 267 GLN A CA 1
ATOM 2044 C C . GLN A 1 267 ? 1.294 17.404 -1.529 1.00 80.56 267 GLN A C 1
ATOM 2046 O O . GLN A 1 267 ? 0.699 17.795 -0.528 1.00 80.56 267 GLN A O 1
ATOM 2051 N N . ALA A 1 268 ? 1.182 18.041 -2.694 1.00 82.19 268 ALA A N 1
ATOM 2052 C CA . ALA A 1 268 ? 0.250 19.144 -2.899 1.00 82.19 268 ALA A CA 1
ATOM 2053 C C . ALA A 1 268 ? -1.194 18.648 -2.757 1.00 82.19 268 ALA A C 1
ATOM 2055 O O . ALA A 1 268 ? -1.965 19.231 -1.999 1.00 82.19 268 ALA A O 1
ATOM 2056 N N . LEU A 1 269 ? -1.516 17.513 -3.383 1.00 85.62 269 LEU A N 1
ATOM 2057 C CA . LEU A 1 269 ? -2.798 16.836 -3.234 1.00 85.62 269 LEU A CA 1
ATOM 2058 C C . LEU A 1 269 ? -3.064 16.484 -1.766 1.00 85.62 269 LEU A C 1
ATOM 2060 O O . LEU A 1 269 ? -4.162 16.715 -1.268 1.00 85.62 269 LEU A O 1
ATOM 2064 N N . SER A 1 270 ? -2.052 16.006 -1.034 1.00 84.69 270 SER A N 1
ATOM 2065 C CA . SER A 1 270 ? -2.229 15.662 0.377 1.00 84.69 270 SER A CA 1
ATOM 2066 C C . SER A 1 270 ? -2.420 16.860 1.318 1.00 84.69 270 SER A C 1
ATOM 2068 O O . SER A 1 270 ? -2.848 16.692 2.454 1.00 84.69 270 SER A O 1
ATOM 2070 N N . LYS A 1 271 ? -2.094 18.081 0.883 1.00 83.25 271 LYS A N 1
ATOM 2071 C CA . LYS A 1 271 ? -2.236 19.295 1.705 1.00 83.25 271 LYS A CA 1
ATOM 2072 C C . LYS A 1 271 ? -3.446 20.135 1.333 1.00 83.25 271 LYS A C 1
ATOM 2074 O O . LYS A 1 271 ? -4.041 20.748 2.211 1.00 83.25 271 LYS A O 1
ATOM 2079 N N . PHE A 1 272 ? -3.727 20.239 0.040 1.00 85.75 272 PHE A N 1
ATOM 2080 C CA . PHE A 1 272 ? -4.668 21.212 -0.508 1.00 85.75 272 PHE A CA 1
ATOM 2081 C C . PHE A 1 272 ? -5.924 20.568 -1.077 1.00 85.75 272 PHE A C 1
ATOM 2083 O O . PHE A 1 272 ? -6.802 21.296 -1.538 1.00 85.75 272 PHE A O 1
ATOM 2090 N N . SER A 1 273 ? -6.017 19.232 -1.066 1.00 88.12 273 SER A N 1
ATOM 2091 C CA . SER A 1 273 ? -7.241 18.594 -1.522 1.00 88.12 273 SER A CA 1
ATOM 2092 C C . SER A 1 273 ? -8.400 18.815 -0.566 1.00 88.12 273 SER A C 1
ATOM 2094 O O . SER A 1 273 ? -8.226 18.942 0.643 1.00 88.12 273 SER A O 1
ATOM 2096 N N . ASN A 1 274 ? -9.606 18.819 -1.123 1.00 89.81 274 ASN A N 1
ATOM 2097 C CA . ASN A 1 274 ? -10.861 18.845 -0.376 1.00 89.81 274 ASN A CA 1
ATOM 2098 C C . ASN A 1 274 ? -11.243 17.458 0.186 1.00 89.81 274 ASN A C 1
ATOM 2100 O O . ASN A 1 274 ? -12.423 17.117 0.205 1.00 89.81 274 ASN A O 1
ATOM 2104 N N . SER A 1 275 ? -10.255 16.648 0.583 1.00 87.00 275 SER A N 1
ATOM 2105 C CA . SER A 1 275 ? -10.459 15.316 1.170 1.00 87.00 275 SER A CA 1
ATOM 2106 C C . SER A 1 275 ? -10.291 15.381 2.686 1.00 87.00 275 SER A C 1
ATOM 2108 O O . SER A 1 275 ? -9.302 15.935 3.159 1.00 87.00 275 SER A O 1
ATOM 2110 N N . ASP A 1 276 ? -11.205 14.767 3.437 1.00 85.06 276 ASP A N 1
ATOM 2111 C CA . ASP A 1 276 ? -11.170 14.803 4.908 1.00 85.06 276 ASP A CA 1
ATOM 2112 C C . ASP A 1 276 ? -9.999 13.992 5.487 1.00 85.06 276 ASP A C 1
ATOM 2114 O O . ASP A 1 276 ? -9.352 14.398 6.450 1.00 85.06 276 ASP A O 1
ATOM 2118 N N . ILE A 1 277 ? -9.705 12.833 4.886 1.00 85.44 277 ILE A N 1
ATOM 2119 C CA . ILE A 1 277 ? -8.666 11.898 5.335 1.00 85.44 277 ILE A CA 1
ATOM 2120 C C . ILE A 1 277 ? -7.830 11.462 4.136 1.00 85.44 277 ILE A C 1
ATOM 2122 O O . ILE A 1 277 ? -8.357 11.167 3.063 1.00 85.44 277 ILE A O 1
ATOM 2126 N N . ILE A 1 278 ? -6.512 11.381 4.333 1.00 83.75 278 ILE A N 1
ATOM 2127 C CA . ILE A 1 278 ? -5.562 11.002 3.288 1.00 83.75 278 ILE A CA 1
ATOM 2128 C C . ILE A 1 278 ? -4.687 9.861 3.783 1.00 83.75 278 ILE A C 1
ATOM 2130 O O . ILE A 1 278 ? -3.934 9.999 4.745 1.00 83.75 278 ILE A O 1
ATOM 2134 N N . THR A 1 279 ? -4.753 8.735 3.080 1.00 84.38 279 THR A N 1
ATOM 2135 C CA . THR A 1 279 ? -3.888 7.579 3.321 1.00 84.38 279 THR A CA 1
ATOM 2136 C C . THR A 1 279 ? -2.762 7.580 2.296 1.00 84.38 279 THR A C 1
ATOM 2138 O O . THR A 1 279 ? -2.991 7.363 1.108 1.00 84.38 279 THR A O 1
ATOM 2141 N N . TYR A 1 280 ? -1.534 7.832 2.750 1.00 81.31 280 TYR A N 1
ATOM 2142 C CA . TYR A 1 280 ? -0.357 7.817 1.885 1.00 81.31 280 TYR A CA 1
ATOM 2143 C C . TYR A 1 280 ? 0.345 6.460 1.950 1.00 81.31 280 TYR A C 1
ATOM 2145 O O . TYR A 1 280 ? 0.849 6.065 2.999 1.00 81.31 280 TYR A O 1
ATOM 2153 N N . VAL A 1 281 ? 0.418 5.769 0.812 1.00 79.94 281 VAL A N 1
ATOM 2154 C CA . VAL A 1 281 ? 1.148 4.504 0.666 1.00 79.94 281 VAL A CA 1
ATOM 2155 C C . VAL A 1 281 ? 2.359 4.764 -0.226 1.00 79.94 281 VAL A C 1
ATOM 2157 O O . VAL A 1 281 ? 2.234 4.891 -1.441 1.00 79.94 281 VAL A O 1
ATOM 2160 N N . GLY A 1 282 ? 3.530 4.927 0.390 1.00 63.53 282 GLY A N 1
ATOM 2161 C CA . GLY A 1 282 ? 4.764 5.286 -0.309 1.00 63.53 282 GLY A CA 1
ATOM 2162 C C . GLY A 1 282 ? 5.629 4.081 -0.681 1.00 63.53 282 GLY A C 1
ATOM 2163 O O . GLY A 1 282 ? 5.868 3.208 0.147 1.00 63.53 282 GLY A O 1
ATOM 2164 N N . CYS A 1 283 ? 6.182 4.095 -1.896 1.00 54.09 283 CYS A N 1
ATOM 2165 C CA . CYS A 1 283 ? 7.313 3.264 -2.313 1.00 54.09 283 CYS A CA 1
ATOM 2166 C C . CYS A 1 283 ? 8.390 4.205 -2.887 1.00 54.09 283 CYS A C 1
ATOM 2168 O O . CYS A 1 283 ? 8.149 4.860 -3.901 1.00 54.09 283 CYS A O 1
ATOM 2170 N N . PHE A 1 284 ? 9.532 4.369 -2.211 1.00 48.81 284 PHE A N 1
ATOM 2171 C CA . PHE A 1 284 ? 10.607 5.264 -2.668 1.00 48.81 284 PHE A CA 1
ATOM 2172 C C . PHE A 1 284 ? 11.609 4.514 -3.552 1.00 48.81 284 PHE A C 1
ATOM 2174 O O . PHE A 1 284 ? 12.006 3.397 -3.227 1.00 48.81 284 PHE A O 1
ATOM 2181 N N . ALA A 1 285 ? 12.045 5.146 -4.646 1.00 41.88 285 ALA A N 1
ATOM 2182 C CA . ALA A 1 285 ? 13.014 4.590 -5.591 1.00 41.88 285 ALA A CA 1
ATOM 2183 C C . ALA A 1 285 ? 14.381 5.289 -5.497 1.00 41.88 285 ALA A C 1
ATOM 2185 O O . ALA A 1 285 ? 14.464 6.477 -5.175 1.00 41.88 285 ALA A O 1
ATOM 2186 N N . LYS A 1 286 ? 15.440 4.545 -5.826 1.00 44.50 286 LYS A N 1
ATOM 2187 C CA . LYS A 1 286 ? 16.838 5.001 -5.888 1.00 44.50 286 LYS A CA 1
ATOM 2188 C C . LYS A 1 286 ? 17.015 6.165 -6.885 1.00 44.50 286 LYS A C 1
ATOM 2190 O O . LYS A 1 286 ? 16.400 6.145 -7.947 1.00 44.50 286 LYS A O 1
ATOM 2195 N N . GLY A 1 287 ? 17.840 7.155 -6.548 1.00 51.06 287 GLY A N 1
ATOM 2196 C CA . GLY A 1 287 ? 18.130 8.355 -7.345 1.00 51.06 287 GLY A CA 1
ATOM 2197 C C . GLY A 1 287 ? 17.228 9.561 -7.054 1.00 51.06 287 GLY A C 1
ATOM 2198 O O . GLY A 1 287 ? 17.357 10.595 -7.697 1.00 51.06 287 GLY A O 1
ATOM 2199 N N . THR A 1 288 ? 16.296 9.454 -6.104 1.00 58.16 288 THR A N 1
ATOM 2200 C CA . THR A 1 288 ? 15.423 10.576 -5.720 1.00 58.16 288 THR A CA 1
ATOM 2201 C C . THR A 1 288 ? 16.222 11.622 -4.943 1.00 58.16 288 THR A C 1
ATOM 2203 O O . THR A 1 288 ? 16.726 11.305 -3.873 1.00 58.16 288 THR A O 1
ATOM 2206 N N . GLU A 1 289 ? 16.325 12.855 -5.434 1.00 64.75 289 GLU A N 1
ATOM 2207 C CA . GLU A 1 289 ? 16.984 13.954 -4.714 1.00 64.75 289 GLU A CA 1
ATOM 2208 C C . GLU A 1 289 ? 16.105 14.485 -3.572 1.00 64.75 289 GLU A C 1
ATOM 2210 O O . GLU A 1 289 ? 14.888 14.645 -3.697 1.00 64.75 289 GLU A O 1
ATOM 2215 N N . VAL A 1 290 ? 16.734 14.720 -2.427 1.00 68.75 290 VAL A N 1
ATOM 2216 C CA . VAL A 1 290 ? 16.131 15.139 -1.166 1.00 68.75 290 VAL A CA 1
ATOM 2217 C C . VAL A 1 290 ? 16.914 16.341 -0.653 1.00 68.75 290 VAL A C 1
ATOM 2219 O O . VAL A 1 290 ? 18.144 16.330 -0.618 1.00 68.75 290 VAL A O 1
ATOM 2222 N N . PHE A 1 291 ? 16.194 17.378 -0.235 1.00 68.31 291 PHE A N 1
ATOM 2223 C CA . PHE A 1 291 ? 16.802 18.573 0.337 1.00 68.31 291 PHE A CA 1
ATOM 2224 C C . PHE A 1 291 ? 17.324 18.311 1.749 1.00 68.31 291 PHE A C 1
ATOM 2226 O O . PHE A 1 291 ? 16.596 17.839 2.628 1.00 68.31 291 PHE A O 1
ATOM 2233 N N . MET A 1 292 ? 18.578 18.672 1.971 1.00 83.56 292 MET A N 1
ATOM 2234 C CA . MET A 1 292 ? 19.261 18.663 3.254 1.00 83.56 292 MET A CA 1
ATOM 2235 C C . MET A 1 292 ? 18.942 19.947 4.026 1.00 83.56 292 MET A C 1
ATOM 2237 O O . MET A 1 292 ? 18.586 20.976 3.453 1.00 83.56 292 MET A O 1
ATOM 2241 N N . ALA A 1 293 ? 19.058 19.906 5.350 1.00 80.31 293 ALA A N 1
ATOM 2242 C CA . ALA A 1 293 ? 18.755 21.037 6.223 1.00 80.31 293 ALA A CA 1
ATOM 2243 C C . ALA A 1 293 ? 19.667 22.259 5.993 1.00 80.31 293 ALA A C 1
ATOM 2245 O O . ALA A 1 293 ? 19.308 23.369 6.378 1.00 80.31 293 ALA A O 1
ATOM 2246 N N . ASP A 1 294 ? 20.826 22.059 5.363 1.00 78.31 294 ASP A N 1
ATOM 2247 C CA . ASP A 1 294 ? 21.765 23.108 4.953 1.00 78.31 294 ASP A CA 1
ATOM 2248 C C . ASP A 1 294 ? 21.444 23.715 3.572 1.00 78.31 294 ASP A C 1
ATOM 2250 O O . ASP A 1 294 ? 22.145 24.619 3.117 1.00 78.31 294 ASP A O 1
ATOM 2254 N N . GLY A 1 295 ? 20.375 23.247 2.917 1.00 63.91 295 GLY A N 1
ATOM 2255 C CA . GLY A 1 295 ? 19.945 23.705 1.598 1.00 63.91 295 GLY A CA 1
ATOM 2256 C C . GLY A 1 295 ? 20.639 23.012 0.425 1.00 63.91 295 GLY A C 1
ATOM 2257 O O . GLY A 1 295 ? 20.365 23.378 -0.716 1.00 63.91 295 GLY A O 1
ATOM 2258 N N . SER A 1 296 ? 21.507 22.025 0.674 1.00 70.75 296 SER A N 1
ATOM 2259 C CA . SER A 1 296 ? 22.068 21.165 -0.374 1.00 70.75 296 SER A CA 1
ATOM 2260 C C . SER A 1 296 ? 21.085 20.063 -0.795 1.00 70.75 296 SER A C 1
ATOM 2262 O O . SER A 1 296 ? 20.173 19.706 -0.052 1.00 70.75 296 SER A O 1
ATOM 2264 N N . GLU A 1 297 ? 21.248 19.520 -2.000 1.00 67.31 297 GLU A N 1
ATOM 2265 C CA . GLU A 1 297 ? 20.461 18.388 -2.502 1.00 67.31 297 GLU A CA 1
ATOM 2266 C C . GLU A 1 297 ? 21.312 17.112 -2.439 1.00 67.31 297 GLU A C 1
ATOM 2268 O O . GLU A 1 297 ? 22.474 17.104 -2.849 1.00 67.31 297 GLU A O 1
ATOM 2273 N N . GLN A 1 298 ? 20.747 16.028 -1.904 1.00 76.94 298 GLN A N 1
ATOM 2274 C CA . GLN A 1 298 ? 21.380 14.710 -1.875 1.00 76.94 298 GLN A CA 1
ATOM 2275 C C . GLN A 1 298 ? 20.433 13.631 -2.380 1.00 76.94 298 GLN A C 1
ATOM 2277 O O . GLN A 1 298 ? 19.237 13.647 -2.109 1.00 76.94 298 GLN A O 1
ATOM 2282 N N . THR A 1 299 ? 20.976 12.635 -3.068 1.00 72.81 299 THR A N 1
ATOM 2283 C CA . THR A 1 299 ? 20.207 11.464 -3.502 1.00 72.81 299 THR A CA 1
ATOM 2284 C C . THR A 1 299 ? 19.770 10.592 -2.314 1.00 72.81 299 THR A C 1
ATOM 2286 O O . THR A 1 299 ? 20.491 10.439 -1.330 1.00 72.81 299 THR A O 1
ATOM 2289 N N . ILE A 1 300 ? 18.592 9.973 -2.391 1.00 69.06 300 ILE A N 1
ATOM 2290 C CA . ILE A 1 300 ? 17.986 9.178 -1.308 1.00 69.06 300 ILE A CA 1
ATOM 2291 C C . ILE A 1 300 ? 18.877 8.003 -0.858 1.00 69.06 300 ILE A C 1
ATOM 2293 O O . ILE A 1 300 ? 18.837 7.596 0.300 1.00 69.06 300 ILE A O 1
ATOM 2297 N N . GLU A 1 301 ? 19.720 7.470 -1.746 1.00 66.75 301 GLU A N 1
ATOM 2298 C CA . GLU A 1 301 ? 20.720 6.442 -1.443 1.00 66.75 301 GLU A CA 1
ATOM 2299 C C . GLU A 1 301 ? 22.000 6.974 -0.784 1.00 66.75 301 GLU A C 1
ATOM 2301 O O . GLU A 1 301 ? 22.707 6.198 -0.132 1.00 66.75 301 GLU A O 1
ATOM 2306 N N . SER A 1 302 ? 22.320 8.260 -0.955 1.00 76.12 302 SER A N 1
ATOM 2307 C CA . SER A 1 302 ? 23.490 8.891 -0.335 1.00 76.12 302 SER A CA 1
ATOM 2308 C C . SER A 1 302 ? 23.194 9.396 1.068 1.00 76.12 302 SER A C 1
ATOM 2310 O O . SER A 1 302 ? 24.126 9.493 1.863 1.00 76.12 302 SER A O 1
ATOM 2312 N N . ILE A 1 303 ? 21.916 9.632 1.383 1.00 77.81 303 ILE A N 1
ATOM 2313 C CA . ILE A 1 303 ? 21.478 9.936 2.741 1.00 77.81 303 ILE A CA 1
ATOM 2314 C C . ILE A 1 303 ? 21.938 8.816 3.680 1.00 77.81 303 ILE A C 1
ATOM 2316 O O . ILE A 1 303 ? 21.829 7.622 3.370 1.00 77.81 303 ILE A O 1
ATOM 2320 N N . LYS A 1 304 ? 22.456 9.214 4.839 1.00 79.25 304 LYS A N 1
ATOM 2321 C CA . LYS A 1 304 ? 22.894 8.353 5.934 1.00 79.25 304 LYS A CA 1
ATOM 2322 C C . LYS A 1 304 ? 22.059 8.623 7.180 1.00 79.25 304 LYS A C 1
ATOM 2324 O O . LYS A 1 304 ? 21.485 9.690 7.387 1.00 79.25 304 LYS A O 1
ATOM 2329 N N . VAL A 1 305 ? 21.987 7.614 8.040 1.00 72.44 305 VAL A N 1
ATOM 2330 C CA . VAL A 1 305 ? 21.388 7.775 9.367 1.00 72.44 305 VAL A CA 1
ATOM 2331 C C . VAL A 1 305 ? 22.241 8.768 10.157 1.00 72.44 305 VAL A C 1
ATOM 2333 O O . VAL A 1 305 ? 23.451 8.588 10.262 1.00 72.44 305 VAL A O 1
ATOM 2336 N N . GLY A 1 306 ? 21.607 9.804 10.703 1.00 78.31 306 GLY A N 1
ATOM 2337 C CA . GLY A 1 306 ? 22.278 10.927 11.361 1.00 78.31 306 GLY A CA 1
ATOM 2338 C C . GLY A 1 306 ? 22.325 12.213 10.531 1.00 78.31 306 GLY A C 1
ATOM 2339 O O . GLY A 1 306 ? 22.584 13.274 11.098 1.00 78.31 306 GLY A O 1
ATOM 2340 N N . ASP A 1 307 ? 22.013 12.154 9.237 1.00 84.69 307 ASP A N 1
ATOM 2341 C CA . ASP A 1 307 ? 21.913 13.349 8.402 1.00 84.69 307 ASP A CA 1
ATOM 2342 C C . ASP A 1 307 ? 20.676 14.177 8.759 1.00 84.69 307 ASP A C 1
ATOM 2344 O O . ASP A 1 307 ? 19.679 13.651 9.254 1.00 84.69 307 ASP A O 1
ATOM 2348 N N . GLN A 1 308 ? 20.721 15.486 8.511 1.00 82.56 308 GLN A N 1
ATOM 2349 C CA . GLN A 1 308 ? 19.571 16.365 8.711 1.00 82.56 308 GLN A CA 1
ATOM 2350 C C . GLN A 1 308 ? 18.984 16.756 7.360 1.00 82.56 308 GLN A C 1
ATOM 2352 O O . GLN A 1 308 ? 19.618 17.474 6.593 1.00 82.56 308 GLN A O 1
ATOM 2357 N N . VAL A 1 309 ? 17.769 16.294 7.081 1.00 84.00 309 VAL A N 1
ATOM 2358 C CA . VAL A 1 309 ? 16.987 16.660 5.896 1.00 84.00 309 VAL A CA 1
ATOM 2359 C C . VAL A 1 309 ? 16.056 17.823 6.203 1.00 84.00 309 VAL A C 1
ATOM 2361 O O . VAL A 1 309 ? 15.621 18.007 7.341 1.00 84.00 309 VAL A O 1
ATOM 2364 N N . LEU A 1 310 ? 15.748 18.636 5.201 1.00 77.69 310 LEU A N 1
ATOM 2365 C CA . LEU A 1 310 ? 14.877 19.789 5.362 1.00 77.69 310 LEU A CA 1
ATOM 2366 C C . LEU A 1 310 ? 13.420 19.329 5.504 1.00 77.69 310 LEU A C 1
ATOM 2368 O O . LEU A 1 310 ? 12.843 18.702 4.615 1.00 77.69 310 LEU A O 1
ATOM 2372 N N . GLY A 1 311 ? 12.811 19.634 6.646 1.00 54.41 311 GLY A N 1
ATOM 2373 C CA . GLY A 1 311 ? 11.400 19.390 6.905 1.00 54.41 311 GLY A CA 1
ATOM 2374 C C . GLY A 1 311 ? 10.493 20.320 6.101 1.00 54.41 311 GLY A C 1
ATOM 2375 O O . GLY A 1 311 ? 10.893 21.394 5.657 1.00 54.41 311 GLY A O 1
ATOM 2376 N N . LYS A 1 312 ? 9.219 19.933 5.950 1.00 41.41 312 LYS A N 1
ATOM 2377 C CA . LYS A 1 312 ? 8.195 20.705 5.208 1.00 41.41 312 LYS A CA 1
ATOM 2378 C C . LYS A 1 312 ? 8.003 22.144 5.726 1.00 41.41 312 LYS A C 1
ATOM 2380 O O . LYS A 1 312 ? 7.420 22.969 5.033 1.00 41.41 312 LYS A O 1
ATOM 2385 N N . ASP A 1 313 ? 8.406 22.384 6.965 1.00 58.16 313 ASP A N 1
ATOM 2386 C CA . ASP A 1 313 ? 8.348 23.627 7.730 1.00 58.16 313 ASP A CA 1
ATOM 2387 C C . ASP A 1 313 ? 9.647 24.447 7.648 1.00 58.16 313 ASP A C 1
ATOM 2389 O O . ASP A 1 313 ? 9.793 25.443 8.353 1.00 58.16 313 ASP A O 1
ATOM 2393 N N . GLY A 1 314 ? 10.600 24.023 6.811 1.00 58.03 314 GLY A N 1
ATOM 2394 C CA . GLY A 1 314 ? 11.924 24.633 6.705 1.00 58.03 314 GLY A CA 1
ATOM 2395 C C . GLY A 1 314 ? 12.835 24.327 7.896 1.00 58.03 314 GLY A C 1
ATOM 2396 O O . GLY A 1 314 ? 13.908 24.913 7.997 1.00 58.03 314 GLY A O 1
ATOM 2397 N N . GLN A 1 315 ? 12.423 23.432 8.802 1.00 70.88 315 GLN A N 1
ATOM 2398 C CA . GLN A 1 315 ? 13.203 23.052 9.978 1.00 70.88 315 GLN A CA 1
ATOM 2399 C C . GLN A 1 315 ? 13.960 21.735 9.748 1.00 70.88 315 GLN A C 1
ATOM 2401 O O . GLN A 1 315 ? 13.434 20.843 9.078 1.00 70.88 315 GLN A O 1
ATOM 2406 N N . PRO A 1 316 ? 15.162 21.558 10.321 1.00 75.56 316 PRO A N 1
ATOM 2407 C CA . PRO A 1 316 ? 15.937 20.330 10.169 1.00 75.56 316 PRO A CA 1
ATOM 2408 C C . PRO A 1 316 ? 15.241 19.098 10.769 1.00 75.56 316 PRO A C 1
ATOM 2410 O O . PRO A 1 316 ? 14.691 19.142 11.872 1.00 75.56 316 PRO A O 1
ATOM 2413 N N . ARG A 1 317 ? 15.295 17.963 10.067 1.00 71.56 317 ARG A N 1
ATOM 2414 C CA . ARG A 1 317 ? 14.775 16.660 10.502 1.00 71.56 317 ARG A CA 1
ATOM 2415 C C . ARG A 1 317 ? 15.880 15.623 10.420 1.00 71.56 317 ARG A C 1
ATOM 2417 O O . ARG A 1 317 ? 16.461 15.412 9.366 1.00 71.56 317 ARG A O 1
ATOM 2424 N N . LEU A 1 318 ? 16.156 14.959 11.533 1.00 78.88 318 LEU A N 1
ATOM 2425 C CA . LEU A 1 318 ? 17.178 13.922 11.587 1.00 78.88 318 LEU A CA 1
ATOM 2426 C C . LEU A 1 318 ? 16.693 12.656 10.867 1.00 78.88 318 LEU A C 1
ATOM 2428 O O . LEU A 1 318 ? 15.615 12.143 11.170 1.00 78.88 318 LEU A O 1
ATOM 2432 N N . VAL A 1 319 ? 17.498 12.129 9.953 1.00 64.88 319 VAL A N 1
ATOM 2433 C CA . VAL A 1 319 ? 17.257 10.853 9.285 1.00 64.88 319 VAL A CA 1
ATOM 2434 C C . VAL A 1 319 ? 17.598 9.733 10.252 1.00 64.88 319 VAL A C 1
ATOM 2436 O O . VAL A 1 319 ? 18.748 9.551 10.647 1.00 64.88 319 VAL A O 1
ATOM 2439 N N . VAL A 1 320 ? 16.575 8.983 10.653 1.00 55.78 320 VAL A N 1
ATOM 2440 C CA . VAL A 1 320 ? 16.677 8.012 11.752 1.00 55.78 320 VAL A CA 1
ATOM 2441 C C . VAL A 1 320 ? 16.854 6.570 11.255 1.00 55.78 320 VAL A C 1
ATOM 2443 O O . VAL A 1 320 ? 17.357 5.738 12.003 1.00 55.78 320 VAL A O 1
ATOM 2446 N N . ALA A 1 321 ? 16.464 6.266 10.009 1.00 41.97 321 ALA A N 1
ATOM 2447 C CA . ALA A 1 321 ? 16.595 4.940 9.390 1.00 41.97 321 ALA A CA 1
ATOM 2448 C C . ALA A 1 321 ? 16.451 5.002 7.854 1.00 41.97 321 ALA A C 1
ATOM 2450 O O . ALA A 1 321 ? 15.843 5.936 7.332 1.00 41.97 321 ALA A O 1
ATOM 2451 N N . LEU A 1 322 ? 16.983 3.993 7.145 1.00 49.72 322 LEU A N 1
ATOM 2452 C CA . LEU A 1 322 ? 16.961 3.884 5.676 1.00 49.72 322 LEU A CA 1
ATOM 2453 C C . LEU A 1 322 ? 16.799 2.420 5.210 1.00 49.72 322 LEU A C 1
ATOM 2455 O O . LEU A 1 322 ? 17.758 1.651 5.309 1.00 49.72 322 LEU A O 1
ATOM 2459 N N . PRO A 1 323 ? 15.639 2.006 4.676 1.00 39.78 323 PRO A N 1
ATOM 2460 C CA . PRO A 1 323 ? 15.501 0.708 4.013 1.00 39.78 323 PRO A CA 1
ATOM 2461 C C . PRO A 1 323 ? 16.090 0.753 2.586 1.00 39.78 323 PRO A C 1
ATOM 2463 O O . PRO A 1 323 ? 15.870 1.722 1.861 1.00 39.78 323 PRO A O 1
ATOM 2466 N N . ARG A 1 324 ? 16.849 -0.275 2.168 1.00 44.28 324 ARG A N 1
ATOM 2467 C CA . ARG A 1 324 ? 17.517 -0.354 0.845 1.00 44.28 324 ARG A CA 1
ATOM 2468 C C . ARG A 1 324 ? 17.288 -1.712 0.163 1.00 44.28 324 ARG A C 1
ATOM 2470 O O . ARG A 1 324 ? 17.187 -2.726 0.845 1.00 44.28 324 ARG A O 1
ATOM 2477 N N . GLY A 1 325 ? 17.267 -1.722 -1.174 1.00 47.12 325 GLY A N 1
ATOM 2478 C CA . GLY A 1 325 ? 17.220 -2.920 -2.029 1.00 47.12 325 GLY A CA 1
ATOM 2479 C C . GLY A 1 325 ? 18.134 -2.786 -3.259 1.00 47.12 325 GLY A C 1
ATOM 2480 O O . GLY A 1 325 ? 18.578 -1.680 -3.574 1.00 47.12 325 GLY A O 1
ATOM 2481 N N . HIS A 1 326 ? 18.434 -3.900 -3.938 1.00 48.91 326 HIS A N 1
ATOM 2482 C CA . HIS A 1 326 ? 19.349 -3.957 -5.088 1.00 48.91 326 HIS A CA 1
ATOM 2483 C C . HIS A 1 326 ? 18.697 -4.638 -6.301 1.00 48.91 326 HIS A C 1
ATOM 2485 O O . HIS A 1 326 ? 18.120 -5.711 -6.167 1.00 48.91 326 HIS A O 1
ATOM 2491 N N . ASP A 1 327 ? 18.842 -4.027 -7.477 1.00 57.25 327 ASP A N 1
ATOM 2492 C CA . ASP A 1 327 ? 18.487 -4.579 -8.791 1.00 57.25 327 ASP A CA 1
ATOM 2493 C C . ASP A 1 327 ? 19.559 -4.128 -9.804 1.00 57.25 327 ASP A C 1
ATOM 2495 O O . ASP A 1 327 ? 20.301 -3.168 -9.550 1.00 57.25 327 ASP A O 1
ATOM 2499 N N . GLN A 1 328 ? 19.675 -4.825 -10.930 1.00 69.25 328 GLN A N 1
ATOM 2500 C CA . GLN A 1 328 ? 20.578 -4.446 -12.010 1.00 69.25 328 GLN A CA 1
ATOM 2501 C C . GLN A 1 328 ? 20.000 -3.235 -12.748 1.00 69.25 328 GLN A C 1
ATOM 2503 O O . GLN A 1 328 ? 18.876 -3.271 -13.249 1.00 69.25 328 GLN A O 1
ATOM 2508 N N . MET A 1 329 ? 20.770 -2.148 -12.785 1.00 73.44 329 MET A N 1
ATOM 2509 C CA . MET A 1 329 ? 20.347 -0.882 -13.377 1.00 73.44 329 MET A CA 1
ATOM 2510 C C . MET A 1 329 ? 20.897 -0.752 -14.798 1.00 73.44 329 MET A C 1
ATOM 2512 O O . MET A 1 329 ? 22.071 -1.032 -15.040 1.00 73.44 329 MET A O 1
ATOM 2516 N N . TYR A 1 330 ? 20.051 -0.296 -15.714 1.00 75.88 330 TYR A N 1
ATOM 2517 C CA . TYR A 1 330 ? 20.356 -0.051 -17.116 1.00 75.88 330 TYR A CA 1
ATOM 2518 C C . TYR A 1 330 ? 20.281 1.446 -17.384 1.00 75.88 330 TYR A C 1
ATOM 2520 O O . TYR A 1 330 ? 19.321 2.115 -17.002 1.00 75.88 330 TYR A O 1
ATOM 2528 N N . GLU A 1 331 ? 21.305 1.977 -18.035 1.00 81.25 331 GLU A N 1
ATOM 2529 C CA . GLU A 1 331 ? 21.348 3.367 -18.466 1.00 81.25 331 GLU A CA 1
ATOM 2530 C C . GLU A 1 331 ? 20.914 3.447 -19.929 1.00 81.25 331 GLU A C 1
ATOM 2532 O O . GLU A 1 331 ? 21.520 2.821 -20.800 1.00 81.25 331 GLU A O 1
ATOM 2537 N N . VAL A 1 332 ? 19.854 4.206 -20.192 1.00 79.06 332 VAL A N 1
ATOM 2538 C CA . VAL A 1 332 ? 19.342 4.457 -21.537 1.00 79.06 332 VAL A CA 1
ATOM 2539 C C . VAL A 1 332 ? 19.752 5.866 -21.937 1.00 79.06 332 VAL A C 1
ATOM 2541 O O . VAL A 1 332 ? 19.411 6.840 -21.262 1.00 79.06 332 VAL A O 1
ATOM 2544 N N . SER A 1 333 ? 20.508 5.978 -23.027 1.00 73.25 333 SER A N 1
ATOM 2545 C CA . SER A 1 333 ? 21.004 7.251 -23.545 1.00 73.25 333 SER A CA 1
ATOM 2546 C C . SER A 1 333 ? 20.862 7.329 -25.059 1.00 73.25 333 SER A C 1
ATOM 2548 O O . SER A 1 333 ? 21.036 6.345 -25.783 1.00 73.25 333 SER A O 1
ATOM 2550 N N . GLN A 1 334 ? 20.549 8.527 -25.544 1.00 67.00 334 GLN A N 1
ATOM 2551 C CA . GLN A 1 334 ? 20.577 8.819 -26.969 1.00 67.00 334 GLN A CA 1
ATOM 2552 C C . GLN A 1 334 ? 22.026 9.030 -27.423 1.00 67.00 334 GLN A C 1
ATOM 2554 O O . GLN A 1 334 ? 22.707 9.919 -26.918 1.00 67.00 334 GLN A O 1
ATOM 2559 N N . LYS A 1 335 ? 22.488 8.262 -28.416 1.00 60.94 335 LYS A N 1
ATOM 2560 C CA . LYS A 1 335 ? 23.760 8.535 -29.100 1.00 60.94 335 LYS A CA 1
ATOM 2561 C C . LYS A 1 335 ? 23.511 9.364 -30.357 1.00 60.94 335 LYS A C 1
ATOM 2563 O O . LYS A 1 335 ? 22.828 8.912 -31.272 1.00 60.94 335 LYS A O 1
ATOM 2568 N N . THR A 1 336 ? 24.066 10.570 -30.404 1.00 54.75 336 THR A N 1
ATOM 2569 C CA . THR A 1 336 ? 24.129 11.400 -31.614 1.00 54.75 336 THR A CA 1
ATOM 2570 C C . THR A 1 336 ? 25.422 11.121 -32.377 1.00 54.75 336 THR A C 1
ATOM 2572 O O . THR A 1 336 ? 26.444 10.812 -31.777 1.00 54.75 336 THR A O 1
ATOM 2575 N N . SER A 1 337 ? 25.400 11.259 -33.704 1.00 49.94 337 SER A N 1
ATOM 2576 C CA . SER A 1 337 ? 26.567 11.075 -34.588 1.00 49.94 337 SER A CA 1
ATOM 2577 C C . SER A 1 337 ? 27.672 12.130 -34.418 1.00 49.94 337 SER A C 1
ATOM 2579 O O . SER A 1 337 ? 28.696 12.060 -35.091 1.00 49.94 337 SER A O 1
ATOM 2581 N N . VAL A 1 338 ? 27.457 13.126 -33.558 1.00 43.75 338 VAL A N 1
ATOM 2582 C CA . VAL A 1 338 ? 28.444 14.141 -33.186 1.00 43.75 338 VAL A CA 1
ATOM 2583 C C . VAL A 1 338 ? 28.922 13.798 -31.781 1.00 43.75 338 VAL A C 1
ATOM 2585 O O . VAL A 1 338 ? 28.125 13.839 -30.843 1.00 43.75 338 VAL A O 1
ATOM 2588 N N . ASP A 1 339 ? 30.198 13.424 -31.666 1.00 47.25 339 ASP A N 1
ATOM 2589 C CA . ASP A 1 339 ? 30.884 13.178 -30.397 1.00 47.25 339 ASP A CA 1
ATOM 2590 C C . ASP A 1 339 ? 30.831 14.433 -29.518 1.00 47.25 339 ASP A C 1
ATOM 2592 O O . ASP A 1 339 ? 31.612 15.369 -29.682 1.00 47.25 339 ASP A O 1
ATOM 2596 N N . ALA A 1 340 ? 29.901 14.445 -28.572 1.00 39.69 340 ALA A N 1
ATOM 2597 C CA . ALA A 1 340 ? 29.975 15.227 -27.353 1.00 39.69 340 ALA A CA 1
ATOM 2598 C C . ALA A 1 340 ? 29.019 14.601 -26.337 1.00 39.69 340 ALA A C 1
ATOM 2600 O O . ALA A 1 340 ? 27.916 14.181 -26.679 1.00 39.69 340 ALA A O 1
ATOM 2601 N N . ASP A 1 341 ? 29.462 14.568 -25.091 1.00 43.09 341 ASP A N 1
ATOM 2602 C CA . ASP A 1 341 ? 28.841 14.050 -23.865 1.00 43.09 341 ASP A CA 1
ATOM 2603 C C . ASP A 1 341 ? 27.499 14.739 -23.484 1.00 43.09 341 ASP A C 1
ATOM 2605 O O . ASP A 1 341 ? 27.110 14.785 -22.322 1.00 43.09 341 ASP A O 1
ATOM 2609 N N . ASP A 1 342 ? 26.797 15.320 -24.460 1.00 44.28 342 ASP A N 1
ATOM 2610 C CA . ASP A 1 342 ? 25.652 16.223 -24.311 1.00 44.28 342 ASP A CA 1
ATOM 2611 C C . ASP A 1 342 ? 24.359 15.582 -24.851 1.00 44.28 342 ASP A C 1
ATOM 2613 O O . ASP A 1 342 ? 23.524 16.205 -25.516 1.00 44.28 342 ASP A O 1
ATOM 2617 N N . SER A 1 343 ? 24.194 14.278 -24.600 1.00 45.88 343 SER A N 1
ATOM 2618 C CA . SER A 1 343 ? 22.949 13.571 -24.899 1.00 45.88 343 SER A CA 1
ATOM 2619 C C . SER A 1 343 ? 21.823 14.158 -24.039 1.00 45.88 343 SER A C 1
ATOM 2621 O O . SER A 1 343 ? 21.722 13.853 -22.850 1.00 45.88 343 SER A O 1
ATOM 2623 N N . LYS A 1 344 ? 20.962 14.991 -24.639 1.00 54.25 344 LYS A N 1
ATOM 2624 C CA . LYS A 1 344 ? 19.865 15.713 -23.958 1.00 54.25 344 LYS A CA 1
ATOM 2625 C C . LYS A 1 344 ? 18.829 14.811 -23.273 1.00 54.25 344 LYS A C 1
ATOM 2627 O O . LYS A 1 344 ? 18.049 15.303 -22.462 1.00 54.25 344 LYS A O 1
ATOM 2632 N N . VAL A 1 345 ? 18.802 13.512 -23.588 1.00 60.28 345 VAL A N 1
ATOM 2633 C CA . VAL A 1 345 ? 17.900 12.534 -22.969 1.00 60.28 345 VAL A CA 1
ATOM 2634 C C . VAL A 1 345 ? 18.698 11.318 -22.510 1.00 60.28 345 VAL A C 1
ATOM 2636 O O . VAL A 1 345 ? 19.160 10.505 -23.315 1.00 60.28 345 VAL A O 1
ATOM 2639 N N . LYS A 1 346 ? 18.847 11.210 -21.190 1.00 72.69 346 LYS A N 1
ATOM 2640 C CA . LYS A 1 346 ? 19.532 10.121 -20.501 1.00 72.69 346 LYS A CA 1
ATOM 2641 C C . LYS A 1 346 ? 18.769 9.786 -19.225 1.00 72.69 346 LYS A C 1
ATOM 2643 O O . LYS A 1 346 ? 18.438 10.689 -18.461 1.00 72.69 346 LYS A O 1
ATOM 2648 N N . TYR A 1 347 ? 18.475 8.511 -18.992 1.00 68.62 347 TYR A N 1
ATOM 2649 C CA . TYR A 1 347 ? 17.838 8.069 -17.752 1.00 68.62 347 TYR A CA 1
ATOM 2650 C C . TYR A 1 347 ? 18.269 6.654 -17.375 1.00 68.62 347 TYR A C 1
ATOM 2652 O O . TYR A 1 347 ? 18.602 5.830 -18.224 1.00 68.62 347 TYR A O 1
ATOM 2660 N N . THR A 1 348 ? 18.246 6.375 -16.076 1.00 75.00 348 THR A N 1
ATOM 2661 C CA . THR A 1 348 ? 18.578 5.062 -15.525 1.00 75.00 348 THR A CA 1
ATOM 2662 C C . THR A 1 348 ? 17.296 4.366 -15.097 1.00 7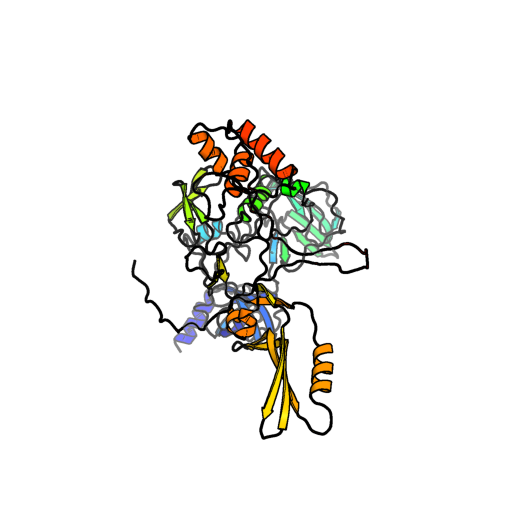5.00 348 THR A C 1
ATOM 2664 O O . THR A 1 348 ? 16.448 4.955 -14.427 1.00 75.00 348 THR A O 1
ATOM 2667 N N . CYS A 1 349 ? 17.150 3.105 -15.473 1.00 74.19 349 CYS A N 1
ATOM 2668 C CA . CYS A 1 349 ? 15.995 2.280 -15.164 1.00 74.19 349 CYS A CA 1
ATOM 2669 C C . CYS A 1 349 ? 16.442 0.916 -14.628 1.00 74.19 349 CYS A C 1
ATOM 2671 O O . CYS A 1 349 ? 17.618 0.565 -14.699 1.00 74.19 349 CYS A O 1
ATOM 2673 N N . ASN A 1 350 ? 15.536 0.172 -14.003 1.00 79.00 350 ASN A N 1
ATOM 2674 C CA . ASN A 1 350 ? 15.840 -1.162 -13.494 1.00 79.00 350 ASN A CA 1
ATOM 2675 C C . ASN A 1 350 ? 15.668 -2.229 -14.589 1.00 79.00 350 ASN A C 1
ATOM 2677 O O . ASN A 1 350 ? 15.168 -1.953 -15.678 1.00 79.00 350 ASN A O 1
ATOM 2681 N N . SER A 1 351 ? 16.077 -3.460 -14.290 1.00 78.81 351 SER A N 1
ATOM 2682 C CA . SER A 1 351 ? 16.103 -4.571 -15.248 1.00 78.81 351 SER A CA 1
ATOM 2683 C C . SER A 1 351 ? 14.739 -4.904 -15.871 1.00 78.81 351 SER A C 1
ATOM 2685 O O . SER A 1 351 ? 14.683 -5.333 -17.021 1.00 78.81 351 SER A O 1
ATOM 2687 N N . SER A 1 352 ? 13.653 -4.661 -15.135 1.00 78.44 352 SER A N 1
ATOM 2688 C CA . SER A 1 352 ? 12.261 -4.918 -15.535 1.00 78.44 352 SER A CA 1
ATOM 2689 C C . SER A 1 352 ? 11.552 -3.715 -16.165 1.00 78.44 352 SER A C 1
ATOM 2691 O O . SER A 1 352 ? 10.362 -3.794 -16.456 1.00 78.44 352 SER A O 1
ATOM 2693 N N . HIS A 1 353 ? 12.241 -2.588 -16.367 1.00 79.06 353 HIS A N 1
ATOM 2694 C CA . HIS A 1 353 ? 11.616 -1.409 -16.956 1.00 79.06 353 HIS A CA 1
ATOM 2695 C C . HIS A 1 353 ? 11.234 -1.663 -18.416 1.00 79.06 353 HIS A C 1
ATOM 2697 O O . HIS A 1 353 ? 12.096 -1.991 -19.231 1.00 79.06 353 HIS A O 1
ATOM 2703 N N . GLU A 1 354 ? 9.956 -1.488 -18.746 1.00 85.31 354 GLU A N 1
ATOM 2704 C CA . GLU A 1 354 ? 9.452 -1.633 -20.110 1.00 85.31 354 GLU A CA 1
ATOM 2705 C C . GLU A 1 354 ? 9.754 -0.379 -20.937 1.00 85.31 354 GLU A C 1
ATOM 2707 O O . GLU A 1 354 ? 9.271 0.719 -20.657 1.00 85.31 354 GLU A O 1
ATOM 2712 N N . LEU A 1 355 ? 10.544 -0.556 -21.990 1.00 84.75 355 LEU A N 1
ATOM 2713 C CA . LEU A 1 355 ? 10.809 0.451 -23.002 1.00 84.75 355 LEU A CA 1
ATOM 2714 C C . LEU A 1 355 ? 9.721 0.377 -24.068 1.00 84.75 355 LEU A C 1
ATOM 2716 O O . LEU A 1 355 ? 9.539 -0.662 -24.700 1.00 84.75 355 LEU A O 1
ATOM 2720 N N . VAL A 1 356 ? 9.022 1.490 -24.286 1.00 86.56 356 VAL A N 1
ATOM 2721 C CA . VAL A 1 356 ? 8.066 1.632 -25.391 1.00 86.56 356 VAL A CA 1
ATOM 2722 C C . VAL A 1 356 ? 8.835 2.000 -26.652 1.00 86.56 356 VAL A C 1
ATOM 2724 O O . VAL A 1 356 ? 9.409 3.089 -26.751 1.00 86.56 356 VAL A O 1
ATOM 2727 N N . VAL A 1 357 ? 8.859 1.080 -27.608 1.00 88.62 357 VAL A N 1
ATOM 2728 C CA . VAL A 1 357 ? 9.687 1.176 -28.804 1.00 88.62 357 VAL A CA 1
ATOM 2729 C C . VAL A 1 357 ? 8.861 1.019 -30.072 1.00 88.62 357 VAL A C 1
ATOM 2731 O O . VAL A 1 357 ? 7.810 0.373 -30.101 1.00 88.62 357 VAL A O 1
ATOM 2734 N N . VAL A 1 358 ? 9.363 1.631 -31.137 1.00 89.56 358 VAL A N 1
ATOM 2735 C CA . VAL A 1 358 ? 8.817 1.530 -32.481 1.00 89.56 358 VAL A CA 1
ATOM 2736 C C . VAL A 1 358 ? 9.894 1.002 -33.398 1.00 89.56 358 VAL A C 1
ATOM 2738 O O . VAL A 1 358 ? 10.987 1.558 -33.474 1.00 89.56 358 VAL A O 1
ATOM 2741 N N . THR A 1 359 ? 9.578 -0.066 -34.115 1.00 90.38 359 THR A N 1
ATOM 2742 C CA . THR A 1 359 ? 10.455 -0.601 -35.152 1.00 90.38 359 THR A CA 1
ATOM 2743 C C . THR A 1 359 ? 9.778 -0.392 -36.501 1.00 90.38 359 THR A C 1
ATOM 2745 O O . THR A 1 359 ? 8.728 -0.995 -36.742 1.00 90.38 359 THR A O 1
ATOM 2748 N N . PRO A 1 360 ? 10.339 0.451 -37.386 1.00 88.69 360 PRO A N 1
ATOM 2749 C CA . PRO A 1 360 ? 9.847 0.583 -38.745 1.00 88.69 360 PRO A CA 1
ATOM 2750 C C . PRO A 1 360 ? 9.908 -0.753 -39.472 1.00 88.69 360 PRO A C 1
ATOM 2752 O O . PRO A 1 360 ? 10.899 -1.485 -39.369 1.00 88.69 360 PRO A O 1
ATOM 2755 N N . GLN A 1 361 ? 8.857 -1.066 -40.226 1.00 87.31 361 GLN A N 1
ATOM 2756 C CA . GLN A 1 361 ? 8.863 -2.275 -41.030 1.00 87.31 361 GLN A CA 1
ATOM 2757 C C . GLN A 1 361 ? 9.941 -2.173 -42.114 1.00 87.31 361 GLN A C 1
ATOM 2759 O O . GLN A 1 361 ? 10.036 -1.181 -42.836 1.00 87.31 361 GLN A O 1
ATOM 2764 N N . THR A 1 362 ? 10.745 -3.224 -42.253 1.00 85.69 362 THR A N 1
ATOM 2765 C CA . THR A 1 362 ? 11.756 -3.332 -43.309 1.00 85.69 362 THR A CA 1
ATOM 2766 C C . THR A 1 362 ? 11.509 -4.610 -44.084 1.00 85.69 362 THR A C 1
ATOM 2768 O O . THR A 1 362 ? 11.411 -5.673 -43.486 1.00 85.69 362 THR A O 1
ATOM 2771 N N . VAL A 1 363 ? 11.441 -4.517 -45.414 1.00 86.12 363 VAL A N 1
ATOM 2772 C CA . VAL A 1 363 ? 11.372 -5.675 -46.314 1.00 86.12 363 VAL A CA 1
ATOM 2773 C C . VAL A 1 363 ? 12.403 -5.488 -47.421 1.00 86.12 363 VAL A C 1
ATOM 2775 O O . VAL A 1 363 ? 12.346 -4.523 -48.181 1.00 86.12 363 VAL A O 1
ATOM 2778 N N . LYS A 1 364 ? 13.364 -6.406 -47.516 1.00 85.31 364 LYS A N 1
ATOM 2779 C CA . LYS A 1 364 ? 14.421 -6.414 -48.532 1.00 85.31 364 LYS A CA 1
ATOM 2780 C C . LYS A 1 364 ? 14.378 -7.734 -49.285 1.00 85.31 364 LYS A C 1
ATOM 2782 O O . LYS A 1 364 ? 14.318 -8.796 -48.677 1.00 85.31 364 LYS A O 1
ATOM 2787 N N . THR A 1 365 ? 14.424 -7.666 -50.610 1.00 85.00 365 THR A N 1
ATOM 2788 C CA . THR A 1 365 ? 14.507 -8.856 -51.466 1.00 85.00 365 THR A CA 1
ATOM 2789 C C . THR A 1 365 ? 15.914 -8.952 -52.039 1.00 85.00 365 THR A C 1
ATOM 2791 O O . THR A 1 365 ? 16.405 -7.982 -52.615 1.00 85.00 365 THR A O 1
ATOM 2794 N N . THR A 1 366 ? 16.564 -10.100 -51.869 1.00 83.94 366 THR A N 1
ATOM 2795 C CA . THR A 1 366 ? 17.872 -10.413 -52.452 1.00 83.94 366 THR A CA 1
ATOM 2796 C C . THR A 1 366 ? 17.748 -11.582 -53.422 1.00 83.94 366 THR A C 1
ATOM 2798 O O . THR A 1 366 ? 16.940 -12.494 -53.227 1.00 83.94 366 THR A O 1
ATOM 2801 N N . HIS A 1 367 ? 18.551 -11.547 -54.484 1.00 82.44 367 HIS A N 1
ATOM 2802 C CA . HIS A 1 367 ? 18.617 -12.603 -55.488 1.00 82.44 367 HIS A CA 1
ATOM 2803 C C . HIS A 1 367 ? 20.017 -13.207 -55.460 1.00 82.44 367 HIS A C 1
ATOM 2805 O O . HIS A 1 367 ? 20.984 -12.541 -55.826 1.00 82.44 367 HIS A O 1
ATOM 2811 N N . ASP A 1 368 ? 20.108 -14.464 -55.041 1.00 78.62 368 ASP A N 1
ATOM 2812 C CA . ASP A 1 368 ? 21.362 -15.195 -54.904 1.00 78.62 368 ASP A CA 1
ATOM 2813 C C . ASP A 1 368 ? 21.344 -16.452 -55.783 1.00 78.62 368 ASP A C 1
ATOM 2815 O O . ASP A 1 368 ? 20.291 -17.000 -56.113 1.00 78.62 368 ASP A O 1
ATOM 2819 N N . VAL A 1 369 ? 22.523 -16.939 -56.173 1.00 74.75 369 VAL A N 1
ATOM 2820 C CA . VAL A 1 369 ? 22.668 -18.212 -56.895 1.00 74.75 369 VAL A CA 1
ATOM 2821 C C . VAL A 1 369 ? 23.415 -19.187 -55.996 1.00 74.75 369 VAL A C 1
ATOM 2823 O O . VAL A 1 369 ? 24.630 -19.087 -55.837 1.00 74.75 369 VAL A O 1
ATOM 2826 N N . ILE A 1 370 ? 22.689 -20.138 -55.407 1.00 71.06 370 ILE A N 1
ATOM 2827 C CA . ILE A 1 370 ? 23.243 -21.152 -54.500 1.00 71.06 370 ILE A CA 1
ATOM 2828 C C . ILE A 1 370 ? 23.248 -22.494 -55.239 1.00 71.06 370 ILE A C 1
ATOM 2830 O O . ILE A 1 370 ? 22.229 -22.920 -55.780 1.00 71.06 370 ILE A O 1
ATOM 2834 N N . GLU A 1 371 ? 24.416 -23.139 -55.328 1.00 68.62 371 GLU A N 1
ATOM 2835 C CA . GLU A 1 371 ? 24.606 -24.429 -56.025 1.00 68.62 371 GLU A CA 1
ATOM 2836 C C . GLU A 1 371 ? 24.113 -24.443 -57.492 1.00 68.62 371 GLU A C 1
ATOM 2838 O O . GLU A 1 371 ? 23.620 -25.448 -58.003 1.00 68.62 371 GLU A O 1
ATOM 2843 N N . GLY A 1 372 ? 24.239 -23.310 -58.193 1.00 67.62 372 GLY A N 1
ATOM 2844 C CA . GLY A 1 372 ? 23.843 -23.179 -59.602 1.00 67.62 372 GLY A CA 1
ATOM 2845 C C . GLY A 1 372 ? 22.337 -23.024 -59.836 1.00 67.62 372 GLY A C 1
ATOM 2846 O O . GLY A 1 372 ? 21.906 -23.016 -60.989 1.00 67.62 372 GLY A O 1
ATOM 2847 N N . LYS A 1 373 ? 21.534 -22.872 -58.775 1.00 73.88 373 LYS A N 1
ATOM 2848 C CA . LYS A 1 373 ? 20.100 -22.574 -58.860 1.00 73.88 373 LYS A CA 1
ATOM 2849 C C . LYS A 1 373 ? 19.828 -21.138 -58.395 1.00 73.88 373 LYS A C 1
ATOM 2851 O O . LYS A 1 373 ? 20.341 -20.748 -57.345 1.00 73.88 373 LYS A O 1
ATOM 2856 N N . PRO A 1 374 ? 19.030 -20.350 -59.137 1.00 76.12 374 PRO A N 1
ATOM 2857 C CA . PRO A 1 374 ? 18.584 -19.046 -58.661 1.00 76.12 374 PRO A CA 1
ATOM 2858 C C . PRO A 1 374 ? 17.649 -19.219 -57.453 1.00 76.12 374 PRO A C 1
ATOM 2860 O O . PRO A 1 374 ? 16.734 -20.050 -57.473 1.00 76.12 374 PRO A O 1
ATOM 2863 N N . GLN A 1 375 ? 17.904 -18.443 -56.403 1.00 81.12 375 GLN A N 1
ATOM 2864 C CA . GLN A 1 375 ? 17.144 -18.393 -55.162 1.00 81.12 375 GLN A CA 1
ATOM 2865 C C . GLN A 1 375 ? 16.835 -16.932 -54.830 1.00 81.12 375 GLN A C 1
ATOM 2867 O O . GLN A 1 375 ? 17.733 -16.096 -54.750 1.00 81.12 375 GLN A O 1
ATOM 2872 N N . THR A 1 376 ? 15.561 -16.640 -54.588 1.00 83.94 376 THR A N 1
ATOM 2873 C CA . THR A 1 376 ? 15.117 -15.311 -54.155 1.00 83.94 376 THR A CA 1
ATOM 2874 C C . THR A 1 376 ? 14.813 -15.375 -52.662 1.00 83.94 376 THR A C 1
ATOM 2876 O O . THR A 1 376 ? 14.021 -16.215 -52.229 1.00 83.94 376 THR A O 1
ATOM 2879 N N . SER A 1 377 ? 15.451 -14.526 -51.859 1.00 84.31 377 SER A N 1
ATOM 2880 C CA . SER A 1 377 ? 15.253 -14.459 -50.407 1.00 84.31 377 SER A CA 1
ATOM 2881 C C . SER A 1 377 ? 14.642 -13.120 -50.019 1.00 84.31 377 SER A C 1
ATOM 2883 O O . SER A 1 377 ? 15.070 -12.071 -50.487 1.00 84.31 377 SER A O 1
ATOM 2885 N N . VAL A 1 378 ? 13.631 -13.157 -49.158 1.00 88.06 378 VAL A N 1
ATOM 2886 C CA . VAL A 1 378 ? 12.997 -11.968 -48.587 1.00 88.06 378 VAL A CA 1
ATOM 2887 C C . VAL A 1 378 ? 13.387 -11.889 -47.118 1.00 88.06 378 VAL A C 1
ATOM 2889 O O . VAL A 1 378 ? 13.036 -12.777 -46.340 1.00 88.06 378 VAL A O 1
ATOM 2892 N N . VAL A 1 379 ? 14.116 -10.837 -46.757 1.00 88.44 379 VAL A N 1
ATOM 2893 C CA . VAL A 1 379 ? 14.469 -10.477 -45.381 1.00 88.44 379 VAL A CA 1
ATOM 2894 C C . VAL A 1 379 ? 13.462 -9.442 -44.901 1.00 88.44 379 VAL A C 1
ATOM 2896 O O . VAL A 1 379 ? 13.276 -8.419 -45.561 1.00 88.44 379 VAL A O 1
ATOM 2899 N N . TYR A 1 380 ? 12.787 -9.707 -43.789 1.00 90.81 380 TYR A N 1
ATOM 2900 C CA . TYR A 1 380 ? 11.751 -8.832 -43.252 1.00 90.81 380 TYR A CA 1
ATOM 2901 C C . TYR A 1 380 ? 11.737 -8.826 -41.726 1.00 90.81 380 TYR A C 1
ATOM 2903 O O . TYR A 1 380 ? 12.258 -9.749 -41.103 1.00 90.81 380 TYR A O 1
ATOM 2911 N N . PHE A 1 381 ? 11.144 -7.802 -41.114 1.00 92.75 381 PHE A N 1
ATOM 2912 C CA . PHE A 1 381 ? 10.936 -7.780 -39.667 1.00 92.75 381 PHE A CA 1
ATOM 2913 C C . PHE A 1 381 ? 9.551 -8.319 -39.307 1.00 92.75 381 PHE A C 1
ATOM 2915 O O . PHE A 1 381 ? 8.565 -8.069 -40.004 1.00 92.75 381 PHE A O 1
ATOM 2922 N N . ASP A 1 382 ? 9.492 -9.097 -38.229 1.00 90.25 382 ASP A N 1
ATOM 2923 C CA . ASP A 1 382 ? 8.246 -9.653 -37.704 1.00 90.25 382 ASP A CA 1
ATOM 2924 C C . ASP A 1 382 ? 8.328 -9.854 -36.190 1.00 90.25 382 ASP A C 1
ATOM 2926 O O . ASP A 1 382 ? 9.419 -9.963 -35.624 1.00 90.25 382 ASP A O 1
ATOM 2930 N N . LEU A 1 383 ? 7.174 -9.905 -35.527 1.00 88.75 383 LEU A N 1
ATOM 2931 C CA . LEU A 1 383 ? 7.083 -10.126 -34.088 1.00 88.75 383 LEU A CA 1
ATOM 2932 C C . LEU A 1 383 ? 7.146 -11.630 -33.792 1.00 88.75 383 LEU A C 1
ATOM 2934 O O . LEU A 1 383 ? 6.233 -12.381 -34.132 1.00 88.75 383 LEU A O 1
ATOM 2938 N N . VAL A 1 384 ? 8.206 -12.073 -33.121 1.00 88.44 384 VAL A N 1
ATOM 2939 C CA . VAL A 1 384 ? 8.456 -13.495 -32.855 1.00 88.44 384 VAL A CA 1
ATOM 2940 C C . VAL A 1 384 ? 8.485 -13.759 -31.351 1.00 88.44 384 VAL A C 1
ATOM 2942 O O . VAL A 1 384 ? 8.993 -12.957 -30.567 1.00 88.44 384 VAL A O 1
ATOM 2945 N N . GLU A 1 385 ? 7.931 -14.898 -30.934 1.00 89.00 385 GLU A N 1
ATOM 2946 C CA . GLU A 1 385 ? 8.079 -15.398 -29.566 1.00 89.00 385 GLU A CA 1
ATOM 2947 C C . GLU A 1 385 ? 9.425 -16.108 -29.407 1.00 89.00 385 GLU A C 1
ATOM 2949 O O . GLU A 1 385 ? 9.741 -17.047 -30.138 1.00 89.00 385 GLU A O 1
ATOM 2954 N N . GLN A 1 386 ? 10.215 -15.672 -28.430 1.00 83.81 386 GLN A N 1
ATOM 2955 C CA . GLN A 1 386 ? 11.514 -16.245 -28.113 1.00 83.81 386 GLN A CA 1
ATOM 2956 C C . GLN A 1 386 ? 11.585 -16.606 -26.631 1.00 83.81 386 GLN A C 1
ATOM 2958 O O . GLN A 1 386 ? 11.170 -15.841 -25.761 1.00 83.81 386 GLN A O 1
ATOM 2963 N N . THR A 1 387 ? 12.139 -17.777 -26.328 1.00 84.75 387 THR A N 1
ATOM 2964 C CA . THR A 1 387 ? 12.422 -18.181 -24.949 1.00 84.75 387 THR A CA 1
ATOM 2965 C C . THR A 1 387 ? 13.797 -17.657 -24.538 1.00 84.75 387 THR A C 1
ATOM 2967 O O . THR A 1 387 ? 14.798 -17.945 -25.195 1.00 84.75 387 THR A O 1
ATOM 2970 N N . THR A 1 388 ? 13.854 -16.870 -23.465 1.00 79.94 388 THR A N 1
ATOM 2971 C CA . THR A 1 388 ? 15.104 -16.359 -22.892 1.00 79.94 388 THR A CA 1
ATOM 2972 C C . THR A 1 388 ? 15.845 -17.453 -22.123 1.00 79.94 388 THR A C 1
ATOM 2974 O O . THR A 1 388 ? 15.277 -18.491 -21.777 1.00 79.94 388 THR A O 1
ATOM 2977 N N . GLN A 1 389 ? 17.124 -17.219 -21.819 1.00 74.94 389 GLN A N 1
ATOM 2978 C CA . GLN A 1 389 ? 17.943 -18.152 -21.030 1.00 74.94 389 GLN A CA 1
ATOM 2979 C C . GLN A 1 389 ? 17.366 -18.397 -19.624 1.00 74.94 389 GLN A C 1
ATOM 2981 O O . GLN A 1 389 ? 17.541 -19.479 -19.069 1.00 74.94 389 GLN A O 1
ATOM 2986 N N . ASP A 1 390 ? 16.602 -17.434 -19.101 1.00 75.19 390 ASP A N 1
ATOM 2987 C CA . ASP A 1 390 ? 15.916 -17.517 -17.807 1.00 75.19 390 ASP A CA 1
ATOM 2988 C C . ASP A 1 390 ? 14.589 -18.302 -17.874 1.00 75.19 390 ASP A C 1
ATOM 2990 O O . ASP A 1 390 ? 13.869 -18.397 -16.880 1.00 75.19 390 ASP A O 1
ATOM 2994 N N . GLY A 1 391 ? 14.217 -18.830 -19.047 1.00 78.62 391 GLY A N 1
ATOM 2995 C CA . GLY A 1 391 ? 12.980 -19.585 -19.265 1.00 78.62 391 GLY A CA 1
ATOM 2996 C C . GLY A 1 391 ? 11.722 -18.731 -19.466 1.00 78.62 391 GLY A C 1
ATOM 2997 O O . GLY A 1 391 ? 10.621 -19.282 -19.517 1.00 78.62 391 GLY A O 1
ATOM 2998 N N . ARG A 1 392 ? 11.848 -17.401 -19.599 1.00 83.44 392 ARG A N 1
ATOM 2999 C CA . ARG A 1 392 ? 10.721 -16.503 -19.918 1.00 83.44 392 ARG A CA 1
ATOM 3000 C C . ARG A 1 392 ? 10.427 -16.554 -21.418 1.00 83.44 392 ARG A C 1
ATOM 3002 O O . ARG A 1 392 ? 11.350 -16.621 -22.220 1.00 83.44 392 ARG A O 1
ATOM 3009 N N . THR A 1 393 ? 9.156 -16.496 -21.809 1.00 85.44 393 THR A N 1
ATOM 3010 C CA . THR A 1 393 ? 8.770 -16.314 -23.221 1.00 85.44 393 THR A CA 1
ATOM 3011 C C . THR A 1 393 ? 8.524 -14.831 -23.460 1.00 85.44 393 THR A C 1
ATOM 3013 O O . THR A 1 393 ? 7.627 -14.262 -22.842 1.00 85.44 393 THR A O 1
ATOM 3016 N N . ILE A 1 394 ? 9.333 -14.211 -24.314 1.00 86.25 394 ILE A N 1
ATOM 3017 C CA . ILE A 1 394 ? 9.233 -12.794 -24.679 1.00 86.25 394 ILE A CA 1
ATOM 3018 C C . ILE A 1 394 ? 8.785 -12.663 -26.135 1.00 86.25 394 ILE A C 1
ATOM 3020 O O . ILE A 1 394 ? 9.123 -13.502 -26.969 1.00 86.25 394 ILE A O 1
ATOM 3024 N N . ARG A 1 395 ? 8.018 -11.616 -26.447 1.00 88.56 395 ARG A N 1
ATOM 3025 C CA . ARG A 1 395 ? 7.660 -11.246 -27.823 1.00 88.56 395 ARG A CA 1
ATOM 3026 C C . ARG A 1 395 ? 8.555 -10.105 -28.262 1.00 88.56 395 ARG A C 1
ATOM 3028 O O . ARG A 1 395 ? 8.559 -9.060 -27.622 1.00 88.56 395 ARG A O 1
ATOM 3035 N N . MET A 1 396 ? 9.309 -10.315 -29.330 1.00 89.31 396 MET A N 1
ATOM 3036 C CA . MET A 1 396 ? 10.316 -9.367 -29.786 1.00 89.31 396 MET A CA 1
ATOM 3037 C C . MET A 1 396 ? 10.300 -9.274 -31.305 1.00 89.31 396 MET A C 1
ATOM 3039 O O . MET A 1 396 ? 10.153 -10.291 -31.984 1.00 89.31 396 MET A O 1
ATOM 3043 N N . VAL A 1 397 ? 10.459 -8.065 -31.848 1.00 90.00 397 VAL A N 1
ATOM 3044 C CA . VAL A 1 397 ? 10.665 -7.915 -33.292 1.00 90.00 397 VAL A CA 1
ATOM 3045 C C . VAL A 1 397 ? 12.017 -8.526 -33.655 1.00 90.00 397 VAL A C 1
ATOM 3047 O O . VAL A 1 397 ? 13.030 -8.239 -33.015 1.00 90.00 397 VAL A O 1
ATOM 3050 N N . ASN A 1 398 ? 12.037 -9.390 -34.664 1.00 89.62 398 ASN A N 1
ATOM 3051 C CA . ASN A 1 398 ? 13.243 -10.060 -35.123 1.00 89.62 398 ASN A CA 1
ATOM 3052 C C . ASN A 1 398 ? 13.344 -10.043 -36.652 1.00 89.62 398 ASN A C 1
ATOM 3054 O O . ASN A 1 398 ? 12.343 -9.925 -37.360 1.00 89.62 398 ASN A O 1
ATOM 3058 N N . GLU A 1 399 ? 14.568 -10.178 -37.155 1.00 89.88 399 GLU A N 1
ATOM 3059 C CA . GLU A 1 399 ? 14.830 -10.320 -38.581 1.00 89.88 399 GLU A CA 1
ATOM 3060 C C . GLU A 1 399 ? 14.522 -11.756 -39.013 1.00 89.88 399 GLU A C 1
ATOM 3062 O O . GLU A 1 399 ? 15.155 -12.718 -38.575 1.00 89.88 399 GLU A O 1
ATOM 3067 N N . CYS A 1 400 ? 13.529 -11.895 -39.880 1.00 88.06 400 CYS A N 1
ATOM 3068 C CA . CYS A 1 400 ? 13.105 -13.150 -40.469 1.00 88.06 400 CYS A CA 1
ATOM 3069 C C . CYS A 1 400 ? 13.571 -13.211 -41.923 1.00 88.06 400 CYS A C 1
ATOM 3071 O O . CYS A 1 400 ? 13.502 -12.230 -42.659 1.00 88.06 400 CYS A O 1
ATOM 3073 N N . THR A 1 401 ? 14.026 -14.383 -42.364 1.00 88.94 401 THR A N 1
ATOM 3074 C CA . THR A 1 401 ? 14.376 -14.620 -43.769 1.00 88.94 401 THR A CA 1
ATOM 3075 C C . THR A 1 401 ? 13.538 -15.760 -44.314 1.00 88.94 401 THR A C 1
ATOM 3077 O O . THR A 1 401 ? 13.512 -16.850 -43.742 1.00 88.94 401 THR A O 1
ATOM 3080 N N . LYS A 1 402 ? 12.878 -15.526 -45.449 1.00 86.69 402 LYS A N 1
ATOM 3081 C CA . LYS A 1 402 ? 12.167 -16.564 -46.192 1.00 86.69 402 LYS A CA 1
ATOM 3082 C C . LYS A 1 402 ? 12.732 -16.678 -47.596 1.00 86.69 402 LYS A C 1
ATOM 3084 O O . LYS A 1 402 ? 12.717 -15.717 -48.359 1.00 86.69 402 LYS A O 1
ATOM 3089 N N . SER A 1 403 ? 13.205 -17.870 -47.935 1.00 85.94 403 SER A N 1
ATOM 3090 C CA . SER A 1 403 ? 13.824 -18.150 -49.226 1.00 85.94 403 SER A CA 1
ATOM 3091 C C . SER A 1 403 ? 12.931 -19.000 -50.122 1.00 85.94 403 SER A C 1
ATOM 3093 O O . SER A 1 403 ? 12.267 -19.929 -49.661 1.00 85.94 403 SER A O 1
ATOM 3095 N N . PHE A 1 404 ? 12.957 -18.702 -51.418 1.00 83.69 404 PHE A N 1
ATOM 3096 C CA . PHE A 1 404 ? 12.190 -19.372 -52.462 1.00 83.69 404 PHE A CA 1
ATOM 3097 C C . PHE A 1 404 ? 13.160 -19.947 -53.498 1.00 83.69 404 PHE A C 1
ATOM 3099 O O . PHE A 1 404 ? 13.927 -19.210 -54.118 1.00 83.69 404 PHE A O 1
ATOM 3106 N N . GLN A 1 405 ? 13.150 -21.272 -53.661 1.00 76.38 405 GLN A N 1
ATOM 3107 C CA . GLN A 1 405 ? 14.020 -21.990 -54.597 1.00 76.38 405 GLN A CA 1
ATOM 3108 C C . GLN A 1 405 ? 13.257 -22.391 -55.862 1.00 76.38 405 GLN A C 1
ATOM 3110 O O . GLN A 1 405 ? 12.128 -22.881 -55.787 1.00 76.38 405 GLN A O 1
ATOM 3115 N N . ASN A 1 406 ? 13.891 -22.232 -57.026 1.00 65.56 406 ASN A N 1
ATOM 3116 C CA . ASN A 1 406 ? 13.278 -22.571 -58.309 1.00 65.56 406 ASN A CA 1
ATOM 3117 C C . ASN A 1 406 ? 13.168 -24.091 -58.515 1.00 65.56 406 ASN A C 1
ATOM 3119 O O . ASN A 1 406 ? 14.168 -24.787 -58.702 1.00 65.56 406 ASN A O 1
ATOM 3123 N N . GLY A 1 407 ? 11.928 -24.593 -58.521 1.00 55.28 407 GLY A N 1
ATOM 3124 C CA . GLY A 1 407 ? 11.598 -25.990 -58.825 1.00 55.28 407 GLY A CA 1
ATOM 3125 C C . GLY A 1 407 ? 10.594 -26.202 -59.965 1.00 55.28 407 GLY A C 1
ATOM 3126 O O . GLY A 1 407 ? 10.375 -27.351 -60.334 1.00 55.28 407 GLY A O 1
ATOM 3127 N N . SER A 1 408 ? 9.963 -25.145 -60.504 1.00 52.00 408 SER A N 1
ATOM 3128 C CA . SER A 1 408 ? 9.074 -25.158 -61.701 1.00 52.00 408 SER A CA 1
ATOM 3129 C C . SER A 1 408 ? 8.205 -23.893 -61.849 1.00 52.00 408 SER A C 1
ATOM 3131 O O . SER A 1 408 ? 7.638 -23.679 -62.917 1.00 52.00 408 SER A O 1
ATOM 3133 N N . GLN A 1 409 ? 8.097 -23.054 -60.813 1.00 56.69 409 GLN A N 1
ATOM 3134 C CA . GLN A 1 409 ? 7.393 -21.763 -60.821 1.00 56.69 409 GLN A CA 1
ATOM 3135 C C . GLN A 1 409 ? 8.373 -20.619 -60.556 1.00 56.69 409 GLN A C 1
ATOM 3137 O O . GLN A 1 409 ? 9.336 -20.819 -59.821 1.00 56.69 409 GLN A O 1
ATOM 3142 N N . ASP A 1 410 ? 8.098 -19.450 -61.138 1.00 70.19 410 ASP A N 1
ATOM 3143 C CA . ASP A 1 410 ? 8.895 -18.224 -61.021 1.00 70.19 410 ASP A CA 1
ATOM 3144 C C . ASP A 1 410 ? 9.097 -17.837 -59.541 1.00 70.19 410 ASP A C 1
ATOM 3146 O O . ASP A 1 410 ? 8.159 -17.388 -58.871 1.00 70.19 410 ASP A O 1
ATOM 3150 N N . SER A 1 411 ? 10.311 -18.024 -59.011 1.00 68.50 411 SER A N 1
ATOM 3151 C CA . SER A 1 411 ? 10.691 -17.668 -57.632 1.00 68.50 411 SER A CA 1
ATOM 3152 C C . SER A 1 411 ? 10.352 -16.221 -57.279 1.00 68.50 411 SER A C 1
ATOM 3154 O O . SER A 1 411 ? 9.989 -15.929 -56.139 1.00 68.50 411 SER A O 1
ATOM 3156 N N . ASP A 1 412 ? 10.412 -15.333 -58.270 1.00 70.81 412 ASP A N 1
ATOM 3157 C CA . ASP A 1 412 ? 10.142 -13.905 -58.117 1.00 70.81 412 ASP A CA 1
ATOM 3158 C C . ASP A 1 412 ? 8.645 -13.596 -58.001 1.00 70.81 412 ASP A C 1
ATOM 3160 O O . ASP A 1 412 ? 8.245 -12.685 -57.277 1.00 70.81 412 ASP A O 1
ATOM 3164 N N . ALA A 1 413 ? 7.782 -14.392 -58.638 1.00 77.00 413 ALA A N 1
ATOM 3165 C CA . ALA A 1 413 ? 6.337 -14.250 -58.480 1.00 77.00 413 ALA A CA 1
ATOM 3166 C C . ALA A 1 413 ? 5.878 -14.714 -57.086 1.00 77.00 413 ALA A C 1
ATOM 3168 O O . ALA A 1 413 ? 5.002 -14.094 -56.478 1.00 77.00 413 ALA A O 1
ATOM 3169 N N . LEU A 1 414 ? 6.487 -15.784 -56.559 1.00 79.50 414 LEU A N 1
ATOM 3170 C CA . LEU A 1 414 ? 6.197 -16.310 -55.221 1.00 79.50 414 LEU A CA 1
ATOM 3171 C C . LEU A 1 414 ? 6.713 -15.388 -54.110 1.00 79.50 414 LEU A C 1
ATOM 3173 O O . LEU A 1 414 ? 5.999 -15.162 -53.129 1.00 79.50 414 LEU A O 1
ATOM 3177 N N . SER A 1 415 ? 7.908 -14.814 -54.272 1.00 80.06 415 SER A N 1
ATOM 3178 C CA . SER A 1 415 ? 8.434 -13.822 -53.331 1.00 80.06 415 SER A CA 1
ATOM 3179 C C . SER A 1 415 ? 7.595 -12.540 -53.352 1.00 80.06 415 SER A C 1
ATOM 3181 O O . SER A 1 415 ? 7.206 -12.059 -52.290 1.00 80.06 415 SER A O 1
ATOM 3183 N N . ALA A 1 416 ? 7.197 -12.045 -54.531 1.00 81.00 416 ALA A N 1
ATOM 3184 C CA . ALA A 1 416 ? 6.321 -10.879 -54.658 1.00 81.00 416 ALA A CA 1
ATOM 3185 C C . ALA A 1 416 ? 4.928 -11.111 -54.046 1.00 81.00 416 ALA A C 1
ATOM 3187 O O . ALA A 1 416 ? 4.359 -10.203 -53.437 1.00 81.00 416 ALA A O 1
ATOM 3188 N N . ALA A 1 417 ? 4.372 -12.321 -54.171 1.00 83.50 417 ALA A N 1
ATOM 3189 C CA . ALA A 1 417 ? 3.126 -12.689 -53.503 1.00 83.50 417 ALA A CA 1
ATOM 3190 C C . ALA A 1 417 ? 3.281 -12.705 -51.974 1.00 83.50 417 ALA A C 1
ATOM 3192 O O . ALA A 1 417 ? 2.385 -12.247 -51.271 1.00 83.50 417 ALA A O 1
ATOM 3193 N N . PHE A 1 418 ? 4.422 -13.173 -51.459 1.00 84.94 418 PHE A N 1
ATOM 3194 C CA . PHE A 1 418 ? 4.712 -13.178 -50.026 1.00 84.94 418 PHE A CA 1
ATOM 3195 C C . PHE A 1 418 ? 4.937 -11.771 -49.459 1.00 84.94 418 PHE A C 1
ATOM 3197 O O . PHE A 1 418 ? 4.389 -11.457 -48.406 1.00 84.94 418 PHE A O 1
ATOM 3204 N N . VAL A 1 419 ? 5.648 -10.887 -50.167 1.00 84.12 419 VAL A N 1
ATOM 3205 C CA . VAL A 1 419 ? 5.828 -9.487 -49.737 1.00 84.12 419 VAL A CA 1
ATOM 3206 C C . VAL A 1 419 ? 4.478 -8.790 -49.545 1.00 84.12 419 VAL A C 1
ATOM 3208 O O . VAL A 1 419 ? 4.297 -8.075 -48.568 1.00 84.12 419 VAL A O 1
ATOM 3211 N N . LYS A 1 420 ? 3.490 -9.064 -50.409 1.00 86.12 420 LYS A N 1
ATOM 3212 C CA . LYS A 1 420 ? 2.126 -8.519 -50.267 1.00 86.12 420 LYS A CA 1
ATOM 3213 C C . LYS A 1 420 ? 1.372 -9.013 -49.029 1.00 86.12 420 LYS A C 1
ATOM 3215 O O . LYS A 1 420 ? 0.369 -8.409 -48.671 1.00 86.12 420 LYS A O 1
ATOM 3220 N N . THR A 1 421 ? 1.803 -10.116 -48.414 1.00 85.81 421 THR A N 1
ATOM 3221 C CA . THR A 1 421 ? 1.191 -10.640 -47.180 1.00 85.81 421 THR A CA 1
ATOM 3222 C C . THR A 1 421 ? 1.799 -10.056 -45.910 1.00 85.81 421 THR A C 1
ATOM 3224 O O . THR A 1 421 ? 1.236 -10.255 -44.837 1.00 85.81 421 THR A O 1
ATOM 3227 N N . LEU A 1 422 ? 2.931 -9.352 -46.015 1.00 85.38 422 LEU A N 1
ATOM 3228 C CA . LEU A 1 422 ? 3.598 -8.753 -44.866 1.00 85.38 422 LEU A CA 1
ATOM 3229 C C . LEU A 1 422 ? 2.905 -7.442 -44.462 1.00 85.38 422 LEU A C 1
ATOM 3231 O O . LEU A 1 422 ? 2.501 -6.674 -45.339 1.00 85.38 422 LEU A O 1
ATOM 3235 N N . PRO A 1 423 ? 2.774 -7.164 -43.152 1.00 80.25 423 PRO A N 1
ATOM 3236 C CA . PRO A 1 423 ? 2.243 -5.892 -42.678 1.00 80.25 423 PRO A CA 1
ATOM 3237 C C . PRO A 1 423 ? 3.176 -4.753 -43.099 1.00 80.25 423 PRO A C 1
ATOM 3239 O O . PRO A 1 423 ? 4.392 -4.910 -43.023 1.00 80.25 423 PRO A O 1
ATOM 3242 N N . SER A 1 424 ? 2.606 -3.631 -43.548 1.00 78.75 424 SER A N 1
ATOM 3243 C CA . SER A 1 424 ? 3.336 -2.411 -43.934 1.00 78.75 424 SER A CA 1
ATOM 3244 C C . SER A 1 424 ? 3.556 -1.437 -42.777 1.00 78.75 424 SER A C 1
ATOM 3246 O O . SER A 1 424 ? 4.351 -0.511 -42.908 1.00 78.75 424 SER A O 1
ATOM 3248 N N . ASP A 1 425 ? 2.830 -1.624 -41.676 1.00 85.25 425 ASP A N 1
ATOM 3249 C CA . ASP A 1 425 ? 2.819 -0.694 -40.552 1.00 85.25 425 ASP A CA 1
ATOM 3250 C C . ASP A 1 425 ? 4.031 -0.894 -39.640 1.00 85.25 425 ASP A C 1
ATOM 3252 O O . ASP A 1 425 ? 4.588 -1.989 -39.531 1.00 85.25 425 ASP A O 1
ATOM 3256 N N . ASN A 1 426 ? 4.413 0.171 -38.938 1.00 88.00 426 ASN A N 1
ATOM 3257 C CA . ASN A 1 426 ? 5.446 0.102 -37.913 1.00 88.00 426 ASN A CA 1
ATOM 3258 C C . ASN A 1 426 ? 4.995 -0.798 -36.754 1.00 88.00 426 ASN A C 1
ATOM 3260 O O . ASN A 1 426 ? 3.843 -0.750 -36.311 1.00 88.00 426 ASN A O 1
ATOM 3264 N N . PHE A 1 427 ? 5.928 -1.565 -36.196 1.00 88.62 427 PHE A N 1
ATOM 3265 C CA . PHE A 1 427 ? 5.669 -2.329 -34.983 1.00 88.62 427 PHE A CA 1
ATOM 3266 C C . PHE A 1 427 ? 5.725 -1.393 -33.780 1.00 88.62 427 PHE A C 1
ATOM 3268 O O . PHE A 1 427 ? 6.788 -0.860 -33.471 1.00 88.62 427 PHE A O 1
ATOM 3275 N N . ASN A 1 428 ? 4.600 -1.222 -33.086 1.00 88.38 428 ASN A N 1
ATOM 3276 C CA . ASN A 1 428 ? 4.534 -0.571 -31.777 1.00 88.38 428 ASN A CA 1
ATOM 3277 C C . ASN A 1 428 ? 4.551 -1.658 -30.699 1.00 88.38 428 ASN A C 1
ATOM 3279 O O . ASN A 1 428 ? 3.621 -2.466 -30.632 1.00 88.38 428 ASN A O 1
ATOM 3283 N N . TRP A 1 429 ? 5.603 -1.716 -29.885 1.00 90.94 429 TRP A N 1
ATOM 3284 C CA . TRP A 1 429 ? 5.799 -2.813 -28.936 1.00 90.94 429 TRP A CA 1
ATOM 3285 C C . TRP A 1 429 ? 6.612 -2.380 -27.714 1.00 90.94 429 TRP A C 1
ATOM 3287 O O . TRP A 1 429 ? 7.122 -1.262 -27.639 1.00 90.94 429 TRP A O 1
ATOM 3297 N N . THR A 1 430 ? 6.679 -3.262 -26.721 1.00 89.31 430 THR A N 1
ATOM 3298 C CA . THR A 1 430 ? 7.436 -3.043 -25.490 1.00 89.31 430 THR A CA 1
ATOM 3299 C C . THR A 1 430 ? 8.505 -4.111 -25.317 1.00 89.31 430 THR A C 1
ATOM 3301 O O . THR A 1 430 ? 8.313 -5.270 -25.686 1.00 89.31 430 THR A O 1
ATOM 3304 N N . ILE A 1 431 ? 9.642 -3.715 -24.751 1.00 89.69 431 ILE A N 1
ATOM 3305 C CA . ILE A 1 431 ? 10.737 -4.620 -24.395 1.00 89.69 431 ILE A CA 1
ATOM 3306 C C . ILE A 1 431 ? 11.325 -4.210 -23.049 1.00 89.69 431 ILE A C 1
ATOM 3308 O O . ILE A 1 431 ? 11.512 -3.026 -22.787 1.00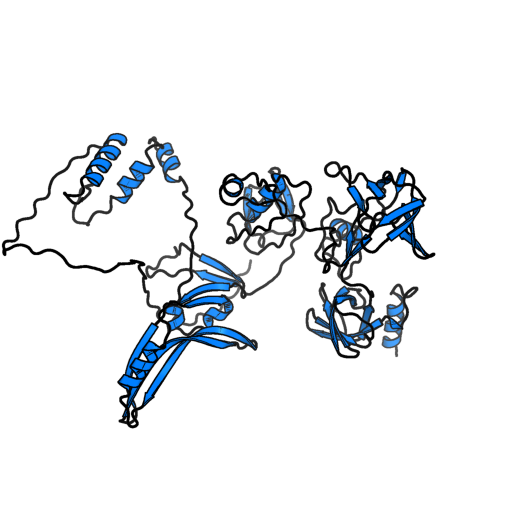 89.69 431 ILE A O 1
ATOM 3312 N N . GLU A 1 432 ? 11.619 -5.170 -22.176 1.00 88.69 432 GLU A N 1
ATOM 3313 C CA . GLU A 1 432 ? 12.295 -4.867 -20.914 1.00 88.69 432 GLU A CA 1
ATOM 3314 C C . GLU A 1 432 ? 13.750 -4.443 -21.162 1.00 88.69 432 GLU A C 1
ATOM 3316 O O . GLU A 1 432 ? 14.434 -4.997 -22.026 1.00 88.69 432 GLU A O 1
ATOM 3321 N N . ALA A 1 433 ? 14.261 -3.506 -20.361 1.00 85.69 433 ALA A N 1
ATOM 3322 C CA . ALA A 1 433 ? 15.617 -2.973 -20.501 1.00 85.69 433 ALA A CA 1
ATOM 3323 C C . ALA A 1 433 ? 16.705 -4.066 -20.534 1.00 85.69 433 ALA A C 1
ATOM 3325 O O . ALA A 1 433 ? 17.670 -3.962 -21.295 1.00 85.69 433 ALA A O 1
ATOM 3326 N N . ARG A 1 434 ? 16.531 -5.150 -19.764 1.00 85.44 434 ARG A N 1
ATOM 3327 C CA . ARG A 1 434 ? 17.458 -6.294 -19.751 1.00 85.44 434 ARG A CA 1
ATOM 3328 C C . ARG A 1 434 ? 17.475 -7.119 -21.038 1.00 85.44 434 ARG A C 1
ATOM 3330 O O . ARG A 1 434 ? 18.496 -7.729 -21.347 1.00 85.44 434 ARG A O 1
ATOM 3337 N N . ASP A 1 435 ? 16.373 -7.123 -21.783 1.00 88.19 435 ASP A N 1
ATOM 3338 C CA . ASP A 1 435 ? 16.180 -7.978 -22.955 1.00 88.19 435 ASP A CA 1
ATOM 3339 C C . ASP A 1 435 ? 16.608 -7.274 -24.262 1.00 88.19 435 ASP A C 1
ATOM 3341 O O . ASP A 1 435 ? 16.807 -7.936 -25.277 1.00 88.19 435 ASP A O 1
ATOM 3345 N N . VAL A 1 436 ? 16.872 -5.957 -24.246 1.00 86.81 436 VAL A N 1
ATOM 3346 C CA . VAL A 1 436 ? 17.347 -5.177 -25.417 1.00 86.81 436 VAL A CA 1
ATOM 3347 C C . VAL A 1 436 ? 18.625 -5.755 -26.034 1.00 86.81 436 VAL A C 1
ATOM 3349 O O . VAL A 1 436 ? 18.821 -5.715 -27.250 1.00 86.81 436 VAL A O 1
ATOM 3352 N N . ALA A 1 437 ? 19.508 -6.328 -25.212 1.00 83.88 437 ALA A N 1
ATOM 3353 C CA . ALA A 1 437 ? 20.740 -6.958 -25.684 1.00 83.88 437 ALA A CA 1
ATOM 3354 C C . ALA A 1 437 ? 20.495 -8.221 -26.532 1.00 83.88 437 ALA A C 1
ATOM 3356 O O . ALA A 1 437 ? 21.385 -8.623 -27.278 1.00 83.88 437 ALA A O 1
ATOM 3357 N N . LEU A 1 438 ? 19.311 -8.834 -26.428 1.00 87.19 438 LEU A N 1
ATOM 3358 C CA . LEU A 1 438 ? 18.922 -10.026 -27.184 1.00 87.19 438 LEU A CA 1
ATOM 3359 C C . LEU A 1 438 ? 18.432 -9.694 -28.601 1.00 87.19 438 LEU A C 1
ATOM 3361 O O . LEU A 1 438 ? 18.313 -10.602 -29.424 1.00 87.19 438 LEU A O 1
ATOM 3365 N N . MET A 1 439 ? 18.148 -8.420 -28.894 1.00 86.81 439 MET A N 1
ATOM 3366 C CA . MET A 1 439 ? 17.674 -7.990 -30.208 1.00 86.81 439 MET A CA 1
ATOM 3367 C C . MET A 1 439 ? 18.716 -8.250 -31.296 1.00 86.81 439 MET A C 1
ATOM 3369 O O . MET A 1 439 ? 19.915 -8.026 -31.107 1.00 86.81 439 MET A O 1
ATOM 3373 N N . ASN A 1 440 ? 18.240 -8.641 -32.481 1.00 87.25 440 ASN A N 1
ATOM 3374 C CA . ASN A 1 440 ? 19.084 -8.691 -33.668 1.00 87.25 440 ASN A CA 1
ATOM 3375 C C . ASN A 1 440 ? 19.699 -7.294 -33.925 1.00 87.25 440 ASN A C 1
ATOM 3377 O O . ASN A 1 440 ? 18.973 -6.300 -33.842 1.00 87.25 440 ASN A O 1
ATOM 3381 N N . PRO A 1 441 ? 21.005 -7.189 -34.243 1.00 85.88 441 PRO A N 1
ATOM 3382 C CA . PRO A 1 441 ? 21.674 -5.910 -34.466 1.00 85.88 441 PRO A CA 1
ATOM 3383 C C . PRO A 1 441 ? 20.969 -4.987 -35.466 1.00 85.88 441 PRO A C 1
ATOM 3385 O O . PRO A 1 441 ? 20.840 -3.803 -35.172 1.00 85.88 441 PRO A O 1
ATOM 3388 N N . HIS A 1 442 ? 20.466 -5.522 -36.585 1.00 86.06 442 HIS A N 1
ATOM 3389 C CA . HIS A 1 442 ? 19.771 -4.735 -37.609 1.00 86.06 442 HIS A CA 1
ATOM 3390 C C . HIS A 1 442 ? 18.421 -4.213 -37.108 1.00 86.06 442 HIS A C 1
ATOM 3392 O O . HIS A 1 442 ? 18.055 -3.066 -37.352 1.00 86.06 442 HIS A O 1
ATOM 3398 N N . VAL A 1 443 ? 17.683 -5.044 -36.366 1.00 86.94 443 VAL A N 1
ATOM 3399 C CA . VAL A 1 443 ? 16.407 -4.638 -35.764 1.00 86.94 443 VAL A CA 1
ATOM 3400 C C . VAL A 1 443 ? 16.648 -3.580 -34.695 1.00 86.94 443 VAL A C 1
ATOM 3402 O O . VAL A 1 443 ? 15.937 -2.582 -34.638 1.00 86.94 443 VAL A O 1
ATOM 3405 N N . ARG A 1 444 ? 17.673 -3.768 -33.861 1.00 85.44 444 ARG A N 1
ATOM 3406 C CA . ARG A 1 444 ? 18.052 -2.825 -32.806 1.00 85.44 444 ARG A CA 1
ATOM 3407 C C . ARG A 1 444 ? 18.456 -1.465 -33.372 1.00 85.44 444 ARG A C 1
ATOM 3409 O O . ARG A 1 444 ? 18.101 -0.453 -32.788 1.00 85.44 444 ARG A O 1
ATOM 3416 N N . GLU A 1 445 ? 19.169 -1.449 -34.493 1.00 83.69 445 GLU A N 1
ATOM 3417 C CA . GLU A 1 445 ? 19.568 -0.230 -35.205 1.00 83.69 445 GLU A CA 1
ATOM 3418 C C . GLU A 1 445 ? 18.368 0.519 -35.805 1.00 83.69 445 GLU A C 1
ATOM 3420 O O . GLU A 1 445 ? 18.325 1.745 -35.768 1.00 83.69 445 GLU A O 1
ATOM 3425 N N . ALA A 1 446 ? 17.365 -0.208 -36.304 1.00 84.38 446 ALA A N 1
ATOM 3426 C CA . ALA A 1 446 ? 16.137 0.384 -36.830 1.00 84.38 446 ALA A CA 1
ATOM 3427 C C . ALA A 1 446 ? 15.145 0.830 -35.738 1.00 84.38 446 ALA A C 1
ATOM 3429 O O . ALA A 1 446 ? 14.264 1.645 -35.999 1.00 84.38 446 ALA A O 1
ATOM 3430 N N . THR A 1 447 ? 15.243 0.273 -34.530 1.00 86.56 447 THR A N 1
ATOM 3431 C CA . THR A 1 447 ? 14.266 0.490 -33.458 1.00 86.56 447 THR A CA 1
ATOM 3432 C C . THR A 1 447 ? 14.512 1.811 -32.740 1.00 86.56 447 THR A C 1
ATOM 3434 O O . THR A 1 447 ? 15.606 2.073 -32.245 1.00 86.56 447 THR A O 1
ATOM 3437 N N . VAL A 1 448 ? 13.465 2.624 -32.621 1.00 84.88 448 VAL A N 1
ATOM 3438 C CA . VAL A 1 448 ? 13.495 3.922 -31.944 1.00 84.88 448 VAL A CA 1
ATOM 3439 C C . VAL A 1 448 ? 12.631 3.895 -30.690 1.00 84.88 448 VAL A C 1
ATOM 3441 O O . VAL A 1 448 ? 11.555 3.302 -30.669 1.00 84.88 448 VAL A O 1
ATOM 3444 N N . GLN A 1 449 ? 13.088 4.549 -29.624 1.00 80.44 449 GLN A N 1
ATOM 3445 C CA . GLN A 1 449 ? 12.254 4.757 -28.445 1.00 80.44 449 GLN A CA 1
ATOM 3446 C C . GLN A 1 449 ? 11.308 5.936 -28.691 1.00 80.44 449 GLN A C 1
ATOM 3448 O O . GLN A 1 449 ? 11.750 7.013 -29.093 1.00 80.44 449 GLN A O 1
ATOM 3453 N N . LEU A 1 450 ? 10.018 5.758 -28.402 1.00 73.00 450 LEU A N 1
ATOM 3454 C CA . LEU A 1 450 ? 9.078 6.876 -28.415 1.00 73.00 450 LEU A CA 1
ATOM 3455 C C . LEU A 1 450 ? 9.342 7.777 -27.210 1.00 73.00 450 LEU A C 1
ATOM 3457 O O . LEU A 1 450 ? 9.246 7.349 -26.059 1.00 73.00 450 LEU A O 1
ATOM 3461 N N . ILE A 1 451 ? 9.645 9.042 -27.482 1.00 63.75 451 ILE A N 1
ATOM 3462 C CA . ILE A 1 451 ? 9.773 10.082 -26.466 1.00 63.75 451 ILE A CA 1
ATOM 3463 C C . ILE A 1 451 ? 8.679 11.103 -26.749 1.00 63.75 451 ILE A C 1
ATOM 3465 O O . ILE A 1 451 ? 8.604 11.639 -27.851 1.00 63.75 451 ILE A O 1
ATOM 3469 N N . ASN A 1 452 ? 7.844 11.387 -25.752 1.00 60.34 452 ASN A N 1
ATOM 3470 C CA . ASN A 1 452 ? 6.903 12.500 -25.808 1.00 60.34 452 ASN A CA 1
ATOM 3471 C C . ASN A 1 452 ? 7.385 13.592 -24.839 1.00 60.34 452 ASN A C 1
ATOM 3473 O O . ASN A 1 452 ? 7.034 13.554 -23.655 1.00 60.34 452 ASN A O 1
ATOM 3477 N N . PRO A 1 453 ? 8.287 14.493 -25.273 1.00 54.78 453 PRO A N 1
ATOM 3478 C CA . PRO A 1 453 ? 8.859 15.482 -24.380 1.00 54.78 453 PRO A CA 1
ATOM 3479 C C . PRO A 1 453 ? 7.801 16.515 -23.990 1.00 54.78 453 PRO A C 1
ATOM 3481 O O . PRO A 1 453 ? 7.143 17.116 -24.836 1.00 54.78 453 PRO A O 1
ATOM 3484 N N . VAL A 1 454 ? 7.683 16.777 -22.690 1.00 45.47 454 VAL A N 1
ATOM 3485 C CA . VAL A 1 454 ? 6.954 17.949 -22.203 1.00 45.47 454 VAL A CA 1
ATOM 3486 C C . VAL A 1 454 ? 7.875 19.152 -22.375 1.00 45.47 454 VAL A C 1
ATOM 3488 O O . VAL A 1 454 ? 8.863 19.293 -21.654 1.00 45.47 454 VAL A O 1
ATOM 3491 N N . LEU A 1 455 ? 7.581 20.003 -23.356 1.00 48.22 455 LEU A N 1
ATOM 3492 C CA . LEU A 1 455 ? 8.319 21.244 -23.571 1.00 48.22 455 LEU A CA 1
ATOM 3493 C C . LEU A 1 455 ? 7.975 22.223 -22.442 1.00 48.22 455 LEU A C 1
ATOM 3495 O O . LEU A 1 455 ? 6.853 22.714 -22.349 1.00 48.22 455 LEU A O 1
ATOM 3499 N N . VAL A 1 456 ? 8.942 22.473 -21.559 1.00 43.09 456 VAL A N 1
ATOM 3500 C CA . VAL A 1 456 ? 8.820 23.452 -20.474 1.00 43.09 456 VAL A CA 1
ATOM 3501 C C . VAL A 1 456 ? 9.618 24.688 -20.853 1.00 43.09 456 VAL A C 1
ATOM 3503 O O . VAL A 1 456 ? 10.844 24.641 -20.954 1.00 43.09 456 VAL A O 1
ATOM 3506 N N . GLU A 1 457 ? 8.927 25.806 -21.028 1.00 52.69 457 GLU A N 1
ATOM 3507 C CA . GLU A 1 457 ? 9.565 27.097 -21.243 1.00 52.69 457 GLU A CA 1
ATOM 3508 C C . GLU A 1 457 ? 10.158 27.600 -19.918 1.00 52.69 457 GLU A C 1
ATOM 3510 O O . GLU A 1 457 ? 9.448 27.816 -18.933 1.00 52.69 457 GLU A O 1
ATOM 3515 N N . ARG A 1 458 ? 11.486 27.749 -19.867 1.00 55.12 458 ARG A N 1
ATOM 3516 C CA . ARG A 1 458 ? 12.182 28.385 -18.742 1.00 55.12 458 ARG A CA 1
ATOM 3517 C C . ARG A 1 458 ? 12.636 29.778 -19.181 1.00 55.12 458 ARG A C 1
ATOM 3519 O O . ARG A 1 458 ? 13.483 29.857 -20.070 1.00 55.12 458 ARG A O 1
ATOM 3526 N N . PRO A 1 459 ? 12.151 30.868 -18.559 1.00 64.50 459 PRO A N 1
ATOM 3527 C CA . PRO A 1 459 ? 12.541 32.226 -18.924 1.00 64.50 459 PRO A CA 1
ATOM 3528 C C . PRO A 1 459 ? 13.939 32.536 -18.370 1.00 64.50 459 PRO A C 1
ATOM 3530 O O . PRO A 1 459 ? 14.091 33.219 -17.363 1.00 64.50 459 PRO A O 1
ATOM 3533 N N . THR A 1 460 ? 14.983 31.987 -18.990 1.00 71.00 460 THR A N 1
ATOM 3534 C CA . THR A 1 460 ? 16.391 32.210 -18.609 1.00 71.00 460 THR A CA 1
ATOM 3535 C C . THR A 1 460 ? 16.963 33.481 -19.228 1.00 71.00 460 THR A C 1
ATOM 3537 O O . THR A 1 460 ? 17.800 34.147 -18.618 1.00 71.00 460 THR A O 1
ATOM 3540 N N . LEU A 1 461 ? 16.485 33.843 -20.419 1.00 71.81 461 LEU A N 1
ATOM 3541 C CA . LEU A 1 461 ? 16.970 34.994 -21.172 1.00 71.81 461 LEU A CA 1
ATOM 3542 C C . LEU A 1 461 ? 16.462 36.319 -20.584 1.00 71.81 461 LEU A C 1
ATOM 3544 O O . LEU A 1 461 ? 17.233 37.267 -20.475 1.00 71.81 461 LEU A O 1
ATOM 3548 N N . ALA A 1 462 ? 15.212 36.372 -20.110 1.00 77.19 462 ALA A N 1
ATOM 3549 C CA . ALA A 1 462 ? 14.625 37.600 -19.569 1.00 77.19 462 ALA A CA 1
ATOM 3550 C C . ALA A 1 462 ? 15.330 38.146 -18.309 1.00 77.19 462 ALA A C 1
ATOM 3552 O O . ALA A 1 462 ? 15.680 39.329 -18.292 1.00 77.19 462 ALA A O 1
ATOM 3553 N N . PRO A 1 463 ? 15.659 37.321 -17.295 1.00 77.50 463 PRO A N 1
ATOM 3554 C CA . PRO A 1 463 ? 16.469 37.759 -16.159 1.00 77.50 463 PRO A CA 1
ATOM 3555 C C . PRO A 1 463 ? 17.883 38.198 -16.563 1.00 77.50 463 PRO A C 1
ATOM 3557 O O . PRO A 1 463 ? 18.453 39.105 -15.955 1.00 77.50 463 PRO A O 1
ATOM 3560 N N . LEU A 1 464 ? 18.466 37.559 -17.583 1.00 77.12 464 LEU A N 1
ATOM 3561 C CA . LEU A 1 464 ? 19.815 37.860 -18.061 1.00 77.12 464 LEU A CA 1
ATOM 3562 C C . LEU A 1 464 ? 19.865 39.217 -18.772 1.00 77.12 464 LEU A C 1
ATOM 3564 O O . LEU A 1 464 ? 20.779 40.002 -18.511 1.00 77.12 464 LEU A O 1
ATOM 3568 N N . VAL A 1 465 ? 18.868 39.515 -19.607 1.00 76.75 465 VAL A N 1
ATOM 3569 C CA . VAL A 1 465 ? 18.707 40.807 -20.290 1.00 76.75 465 VAL A CA 1
ATOM 3570 C C . VAL A 1 465 ? 18.471 41.929 -19.279 1.00 76.75 465 VAL A C 1
ATOM 3572 O O . VAL A 1 465 ? 19.189 42.930 -19.310 1.00 76.75 465 VAL A O 1
ATOM 3575 N N . ALA A 1 466 ? 17.578 41.717 -18.303 1.00 78.88 466 ALA A N 1
ATOM 3576 C CA . ALA A 1 466 ? 17.325 42.676 -17.225 1.00 78.88 466 ALA A CA 1
ATOM 3577 C C . ALA A 1 466 ? 18.596 43.005 -16.422 1.00 78.88 466 ALA A C 1
ATOM 3579 O O . ALA A 1 466 ? 18.866 44.165 -16.110 1.00 78.88 466 ALA A O 1
ATOM 3580 N N . LYS A 1 467 ? 19.428 41.995 -16.127 1.00 81.19 467 LYS A N 1
ATOM 3581 C CA . LYS A 1 467 ? 20.696 42.173 -15.400 1.00 81.19 467 LYS A CA 1
ATOM 3582 C C . LYS A 1 467 ? 21.688 43.084 -16.133 1.00 81.19 467 LYS A C 1
ATOM 3584 O O . LYS A 1 467 ? 22.482 43.754 -15.479 1.00 81.19 467 LYS A O 1
ATOM 3589 N N . HIS A 1 468 ? 21.654 43.107 -17.463 1.00 78.06 468 HIS A N 1
ATOM 3590 C CA . HIS A 1 468 ? 22.548 43.924 -18.288 1.00 78.06 468 HIS A CA 1
ATOM 3591 C C . HIS A 1 468 ? 21.904 45.248 -18.730 1.00 78.06 468 HIS A C 1
ATOM 3593 O O . HIS A 1 468 ? 22.456 45.941 -19.581 1.00 78.06 468 HIS A O 1
ATOM 3599 N N . GLY A 1 469 ? 20.766 45.622 -18.129 1.00 75.75 469 GLY A N 1
ATOM 3600 C CA . GLY A 1 469 ? 20.083 46.893 -18.378 1.00 75.75 469 GLY A CA 1
ATOM 3601 C C . GLY A 1 469 ? 19.204 46.916 -19.630 1.00 75.75 469 GLY A C 1
ATOM 3602 O O . GLY A 1 469 ? 18.816 48.000 -20.057 1.00 75.75 469 GLY A O 1
ATOM 3603 N N . GLY A 1 470 ? 18.907 45.755 -20.224 1.00 74.44 470 GLY A N 1
ATOM 3604 C CA . GLY A 1 470 ? 17.957 45.626 -21.330 1.00 74.44 470 GLY A CA 1
ATOM 3605 C C . GLY A 1 470 ? 16.520 45.408 -20.850 1.00 74.44 470 GLY A C 1
ATOM 3606 O O . GLY A 1 470 ? 16.288 45.005 -19.708 1.00 74.44 470 GLY A O 1
ATOM 3607 N N . ASP A 1 471 ? 15.557 45.654 -21.735 1.00 80.12 471 ASP A N 1
ATOM 3608 C CA . ASP A 1 471 ? 14.137 45.447 -21.452 1.00 80.12 471 ASP A CA 1
ATOM 3609 C C . ASP A 1 471 ? 13.775 43.952 -21.496 1.00 80.12 471 ASP A C 1
ATOM 3611 O O . ASP A 1 471 ? 13.977 43.272 -22.505 1.00 80.12 471 ASP A O 1
ATOM 3615 N N . ALA A 1 472 ? 13.253 43.434 -20.382 1.00 76.81 472 ALA A N 1
ATOM 3616 C CA . ALA A 1 472 ? 12.859 42.036 -20.244 1.00 76.81 472 ALA A CA 1
ATOM 3617 C C . ALA A 1 472 ? 11.567 41.697 -21.008 1.00 76.81 472 ALA A C 1
ATOM 3619 O O . ALA A 1 472 ? 11.313 40.522 -21.270 1.00 76.81 472 ALA A O 1
ATOM 3620 N N . GLU A 1 473 ? 10.757 42.695 -21.368 1.00 80.81 473 GLU A N 1
ATOM 3621 C CA . GLU A 1 473 ? 9.511 42.483 -22.112 1.00 80.81 473 GLU A CA 1
ATOM 3622 C C . GLU A 1 473 ? 9.768 42.189 -23.597 1.00 80.81 473 GLU A C 1
ATOM 3624 O O . GLU A 1 473 ? 8.982 41.485 -24.223 1.00 80.81 473 GLU A O 1
ATOM 3629 N N . LEU A 1 474 ? 10.911 42.634 -24.135 1.00 80.44 474 LEU A N 1
ATOM 3630 C CA . LEU A 1 474 ? 11.305 42.471 -25.544 1.00 80.44 474 LEU A CA 1
ATOM 3631 C C . LEU A 1 474 ? 12.132 41.203 -25.816 1.00 80.44 474 LEU A C 1
ATOM 3633 O O . LEU A 1 474 ? 12.760 41.048 -26.867 1.00 80.44 474 LEU A O 1
ATOM 3637 N N . VAL A 1 475 ? 12.191 40.293 -24.845 1.00 81.38 475 VAL A N 1
ATOM 3638 C CA . VAL A 1 475 ? 13.049 39.100 -24.887 1.00 81.38 475 VAL A CA 1
ATOM 3639 C C . VAL A 1 475 ? 12.597 38.107 -25.952 1.00 81.38 475 VAL A C 1
ATOM 3641 O O . VAL A 1 475 ? 13.442 37.455 -26.564 1.00 81.38 475 VAL A O 1
ATOM 3644 N N . ASN A 1 476 ? 11.292 38.020 -26.209 1.00 79.38 476 ASN A N 1
ATOM 3645 C CA . ASN A 1 476 ? 10.737 37.137 -27.233 1.00 79.38 476 ASN A CA 1
ATOM 3646 C C . ASN A 1 476 ? 11.079 37.644 -28.639 1.00 79.38 476 ASN A C 1
ATOM 3648 O O . ASN A 1 476 ? 11.532 36.874 -29.485 1.00 79.38 476 ASN A O 1
ATOM 3652 N N . GLU A 1 477 ? 10.946 38.950 -28.869 1.00 84.06 477 GLU A N 1
ATOM 3653 C CA . GLU A 1 477 ? 11.346 39.628 -30.100 1.00 84.06 477 GLU A CA 1
ATOM 3654 C C . GLU A 1 477 ? 12.858 39.516 -30.334 1.00 84.06 477 GLU A C 1
ATOM 3656 O O . GLU A 1 477 ? 13.302 39.231 -31.447 1.00 84.06 477 GLU A O 1
ATOM 3661 N N . MET A 1 478 ? 13.664 39.666 -29.280 1.00 77.44 478 MET A N 1
ATOM 3662 C CA . MET A 1 478 ? 15.115 39.500 -29.350 1.00 77.44 478 MET A CA 1
ATOM 3663 C C . MET A 1 478 ? 15.517 38.049 -29.656 1.00 77.44 478 MET A C 1
ATOM 3665 O O . MET A 1 478 ? 16.389 37.820 -30.494 1.00 77.44 478 MET A O 1
ATOM 3669 N N . ALA A 1 479 ? 14.879 37.063 -29.017 1.00 77.19 479 ALA A N 1
ATOM 3670 C CA . ALA A 1 479 ? 15.118 35.644 -29.284 1.00 77.19 479 ALA A CA 1
ATOM 3671 C C . ALA A 1 479 ? 14.745 35.267 -30.726 1.00 77.19 479 ALA A C 1
ATOM 3673 O O . ALA A 1 479 ? 15.489 34.532 -31.377 1.00 77.19 479 ALA A O 1
ATOM 3674 N N . TYR A 1 480 ? 13.644 35.822 -31.243 1.00 79.38 480 TYR A N 1
ATOM 3675 C CA . TYR A 1 480 ? 13.231 35.658 -32.636 1.00 79.38 480 TYR A CA 1
ATOM 3676 C C . TYR A 1 480 ? 14.296 36.184 -33.613 1.00 79.38 480 TYR A C 1
ATOM 3678 O O . TYR A 1 480 ? 14.686 35.476 -34.541 1.00 79.38 480 TYR A O 1
ATOM 3686 N N . LEU A 1 481 ? 14.830 37.391 -33.383 1.00 74.56 481 LEU A N 1
ATOM 3687 C CA . LEU A 1 481 ? 15.886 37.967 -34.227 1.00 74.56 481 LEU A CA 1
ATOM 3688 C C . LEU A 1 481 ? 17.215 37.199 -34.136 1.00 74.56 481 LEU A C 1
ATOM 3690 O O . LEU A 1 481 ? 17.877 37.005 -35.153 1.00 74.56 481 LEU A O 1
ATOM 3694 N N . LEU A 1 482 ? 17.599 36.730 -32.944 1.00 70.81 482 LEU A N 1
ATOM 3695 C CA . LEU A 1 482 ? 18.796 35.902 -32.750 1.00 70.81 482 LEU A CA 1
ATOM 3696 C C . LEU A 1 482 ? 18.683 34.547 -33.458 1.00 70.81 482 LEU A C 1
ATOM 3698 O O . LEU A 1 482 ? 19.657 34.090 -34.049 1.00 70.81 482 LEU A O 1
ATOM 3702 N N . GLY A 1 483 ? 17.501 33.923 -33.442 1.00 65.88 483 GLY A N 1
ATOM 3703 C CA . GLY A 1 483 ? 17.245 32.672 -34.164 1.00 65.88 483 GLY A CA 1
ATOM 3704 C C . GLY A 1 483 ? 17.365 32.812 -35.686 1.00 65.88 483 GLY A C 1
ATOM 3705 O O . GLY A 1 483 ? 17.740 31.858 -36.361 1.00 65.88 483 GLY A O 1
ATOM 3706 N N . MET A 1 484 ? 17.114 34.012 -36.219 1.00 64.44 484 MET A N 1
ATOM 3707 C CA . MET A 1 484 ? 17.290 34.343 -37.639 1.00 64.44 484 MET A CA 1
ATOM 3708 C C . MET A 1 484 ? 18.751 34.637 -38.022 1.00 64.44 484 MET A C 1
ATOM 3710 O O . MET A 1 484 ? 19.075 34.686 -39.208 1.00 64.44 484 MET A O 1
ATOM 3714 N N . TRP A 1 485 ? 19.652 34.824 -37.051 1.00 59.94 485 TRP A N 1
ATOM 3715 C CA . TRP A 1 485 ? 21.068 35.150 -37.259 1.00 59.94 485 TRP A CA 1
ATOM 3716 C C . TRP A 1 485 ? 21.918 33.893 -37.519 1.00 59.94 485 TRP A C 1
ATOM 3718 O O . TRP A 1 485 ? 22.938 33.656 -36.879 1.00 59.94 485 TRP A O 1
ATOM 3728 N N . VAL A 1 486 ? 21.500 33.056 -38.469 1.00 52.91 486 VAL A N 1
ATOM 3729 C CA . VAL A 1 486 ? 22.333 31.964 -38.992 1.00 52.91 486 VAL A CA 1
ATOM 3730 C C . VAL A 1 486 ? 22.741 32.353 -40.408 1.00 52.91 486 VAL A C 1
ATOM 3732 O O . VAL A 1 486 ? 22.010 32.133 -41.369 1.00 52.91 486 VAL A O 1
ATOM 3735 N N . GLY A 1 487 ? 23.887 33.030 -40.518 1.00 49.31 487 GLY A N 1
ATOM 3736 C CA . GLY A 1 487 ? 24.434 33.485 -41.796 1.00 49.31 487 GLY A CA 1
ATOM 3737 C C . GLY A 1 487 ? 24.816 32.322 -42.716 1.00 49.31 487 GLY A C 1
ATOM 3738 O O . GLY A 1 487 ? 25.260 31.271 -42.261 1.00 49.31 487 GLY A O 1
ATOM 3739 N N . ASP A 1 488 ? 24.707 32.535 -44.026 1.00 48.31 488 ASP A N 1
ATOM 3740 C CA . ASP A 1 488 ? 25.094 31.582 -45.079 1.00 48.31 488 ASP A CA 1
ATOM 3741 C C . ASP A 1 488 ? 26.621 31.485 -45.296 1.00 48.31 488 ASP A C 1
ATOM 3743 O O . ASP A 1 488 ? 27.085 30.817 -46.220 1.00 48.31 488 ASP A O 1
ATOM 3747 N N . GLY A 1 489 ? 27.412 32.144 -44.442 1.00 49.44 489 GLY A N 1
ATOM 3748 C CA . GLY A 1 489 ? 28.873 32.163 -44.498 1.00 49.44 489 GLY A CA 1
ATOM 3749 C C . GLY A 1 489 ? 29.468 33.065 -45.585 1.00 49.44 489 GLY A C 1
ATOM 3750 O O . GLY A 1 489 ? 30.686 33.056 -45.751 1.00 49.44 489 GLY A O 1
ATOM 3751 N N . TYR A 1 490 ? 28.658 33.845 -46.316 1.00 44.53 490 TYR A N 1
ATOM 3752 C CA . TYR A 1 490 ? 29.129 34.691 -47.423 1.00 44.53 490 TYR A CA 1
ATOM 3753 C C . TYR A 1 490 ? 29.172 36.194 -47.115 1.00 44.53 490 TYR A C 1
ATOM 3755 O O . TYR A 1 490 ? 29.617 36.972 -47.964 1.00 44.53 490 TYR A O 1
ATOM 3763 N N . THR A 1 491 ? 28.733 36.623 -45.930 1.00 51.62 491 THR A N 1
ATOM 3764 C CA . THR A 1 491 ? 28.656 38.042 -45.557 1.00 51.62 491 THR A CA 1
ATOM 3765 C C . THR A 1 491 ? 29.341 38.337 -44.226 1.00 51.62 491 THR A C 1
ATOM 3767 O O . THR A 1 491 ? 28.964 37.792 -43.194 1.00 51.62 491 THR A O 1
ATOM 3770 N N . ASP A 1 492 ? 30.273 39.294 -44.239 1.00 52.78 492 ASP A N 1
ATOM 3771 C CA . ASP A 1 492 ? 30.984 39.794 -43.048 1.00 52.78 492 ASP A CA 1
ATOM 3772 C C . ASP A 1 492 ? 30.182 40.862 -42.265 1.00 52.78 492 ASP A C 1
ATOM 3774 O O . ASP A 1 492 ? 30.726 41.576 -41.422 1.00 52.78 492 ASP A O 1
ATOM 3778 N N . ALA A 1 493 ? 28.887 41.013 -42.560 1.00 55.69 493 ALA A N 1
ATOM 3779 C CA . ALA A 1 493 ? 27.985 41.970 -41.923 1.00 55.69 493 ALA A CA 1
ATOM 3780 C C . ALA A 1 493 ? 26.809 41.246 -41.250 1.00 55.69 493 ALA A C 1
ATOM 3782 O O . ALA A 1 493 ? 26.357 40.210 -41.733 1.00 55.69 493 ALA A O 1
ATOM 3783 N N . SER A 1 494 ? 26.287 41.810 -40.157 1.00 58.81 494 SER A N 1
ATOM 3784 C CA . SER A 1 494 ? 25.084 41.320 -39.469 1.00 58.81 494 SER A CA 1
ATOM 3785 C C . SER A 1 494 ? 23.828 41.620 -40.298 1.00 58.81 494 SER A C 1
ATOM 3787 O O . SER A 1 494 ? 23.101 42.568 -40.009 1.00 58.81 494 SER A O 1
ATOM 3789 N N . CYS A 1 495 ? 23.596 40.855 -41.363 1.00 63.62 495 CYS A N 1
ATOM 3790 C CA . CYS A 1 495 ? 22.425 40.977 -42.227 1.00 63.62 495 CYS A CA 1
ATOM 3791 C C . CYS A 1 495 ? 21.606 39.679 -42.258 1.00 63.62 495 CYS A C 1
ATOM 3793 O O . CYS A 1 495 ? 22.136 38.582 -42.091 1.00 63.62 495 CYS A O 1
ATOM 3795 N N . PHE A 1 496 ? 20.297 39.823 -42.471 1.00 68.19 496 PH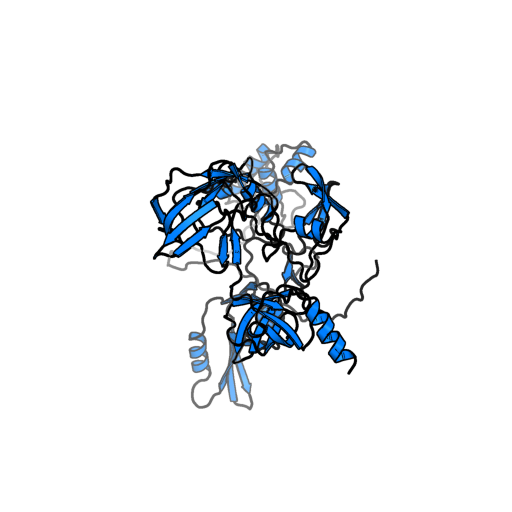E A N 1
ATOM 3796 C CA . PHE A 1 496 ? 19.370 38.709 -42.657 1.00 68.19 496 PHE A CA 1
ATOM 3797 C C . PHE A 1 496 ? 19.053 38.564 -44.148 1.00 68.19 496 PHE A C 1
ATOM 3799 O O . PHE A 1 496 ? 18.669 39.540 -44.796 1.00 68.19 496 PHE A O 1
ATOM 3806 N N . SER A 1 497 ? 19.184 37.354 -44.687 1.00 65.50 497 SER A N 1
ATOM 3807 C CA . SER A 1 497 ? 18.754 37.031 -46.051 1.00 65.50 497 SER A CA 1
ATOM 3808 C C . SER A 1 497 ? 17.337 36.467 -46.002 1.00 65.50 497 SER A C 1
ATOM 3810 O O . SER A 1 497 ? 17.113 35.407 -45.426 1.00 65.50 497 SER A O 1
ATOM 3812 N N . VAL A 1 498 ? 16.379 37.179 -46.594 1.00 66.75 498 VAL A N 1
ATOM 3813 C CA . VAL A 1 498 ? 14.961 36.787 -46.647 1.00 66.75 498 VAL A CA 1
ATOM 3814 C C . VAL A 1 498 ? 14.508 36.797 -48.107 1.00 66.75 498 VAL A C 1
ATOM 3816 O O . VAL A 1 498 ? 14.975 37.629 -48.890 1.00 66.75 498 VAL A O 1
ATOM 3819 N N . ASP A 1 499 ? 13.626 35.871 -48.492 1.00 68.25 499 ASP A N 1
ATOM 3820 C CA . ASP A 1 499 ? 13.030 35.869 -49.831 1.00 68.25 499 ASP A CA 1
ATOM 3821 C C . ASP A 1 499 ? 12.260 37.178 -50.069 1.00 68.25 499 ASP A C 1
ATOM 3823 O O . ASP A 1 499 ? 11.487 37.629 -49.224 1.00 68.25 499 ASP A O 1
ATOM 3827 N N . SER A 1 500 ? 12.453 37.798 -51.235 1.00 67.62 500 SER A N 1
ATOM 3828 C CA . SER A 1 500 ? 11.810 39.072 -51.579 1.00 67.62 500 SER A CA 1
ATOM 3829 C C . SER A 1 500 ? 10.281 39.006 -51.650 1.00 67.62 500 SER A C 1
ATOM 3831 O O . SER A 1 500 ? 9.634 40.051 -51.602 1.00 67.62 500 SER A O 1
ATOM 3833 N N . ASN A 1 501 ? 9.705 37.810 -51.798 1.00 69.44 501 ASN A N 1
ATOM 3834 C CA . ASN A 1 501 ? 8.260 37.599 -51.831 1.00 69.44 501 ASN A CA 1
ATOM 3835 C C . ASN A 1 501 ? 7.656 37.413 -50.433 1.00 69.44 501 ASN A C 1
ATOM 3837 O O . ASN A 1 501 ? 6.436 37.494 -50.296 1.00 69.44 501 ASN A O 1
ATOM 3841 N N . ASP A 1 502 ? 8.475 37.191 -49.399 1.00 71.88 502 ASP A N 1
ATOM 3842 C CA . ASP A 1 502 ? 7.996 37.007 -48.030 1.00 71.88 502 ASP A CA 1
ATOM 3843 C C . ASP A 1 502 ? 7.879 38.353 -47.299 1.00 71.88 502 ASP A C 1
ATOM 3845 O O . ASP A 1 502 ? 8.704 38.768 -46.476 1.00 71.88 502 ASP A O 1
ATOM 3849 N N . THR A 1 503 ? 6.823 39.086 -47.656 1.00 75.62 503 THR A N 1
ATOM 3850 C CA . THR A 1 503 ? 6.545 40.417 -47.107 1.00 75.62 503 THR A CA 1
ATOM 3851 C C . THR A 1 503 ? 6.187 40.390 -45.620 1.00 75.62 503 THR A C 1
ATOM 3853 O O . THR A 1 503 ? 6.330 41.412 -44.948 1.00 75.62 503 THR A O 1
ATOM 3856 N N . GLU A 1 504 ? 5.721 39.249 -45.098 1.00 78.62 504 GLU A N 1
ATOM 3857 C CA . GLU A 1 504 ? 5.329 39.116 -43.691 1.00 78.62 504 GLU A CA 1
ATOM 3858 C C . GLU A 1 504 ? 6.560 39.052 -42.785 1.00 78.62 504 GLU A C 1
ATOM 3860 O O . GLU A 1 504 ? 6.632 39.787 -41.795 1.00 78.62 504 GLU A O 1
ATOM 3865 N N . ILE A 1 505 ? 7.567 38.252 -43.159 1.00 78.19 505 ILE A N 1
ATOM 3866 C CA . ILE A 1 505 ? 8.839 38.201 -42.428 1.00 78.19 505 ILE A CA 1
ATOM 3867 C C . ILE A 1 505 ? 9.491 39.584 -42.414 1.00 78.19 505 ILE A C 1
ATOM 3869 O O . ILE A 1 505 ? 9.935 40.046 -41.362 1.00 78.19 505 ILE A O 1
ATOM 3873 N N . PHE A 1 506 ? 9.497 40.285 -43.550 1.00 74.62 506 PHE A N 1
ATOM 3874 C CA . PHE A 1 506 ? 10.075 41.624 -43.637 1.00 74.62 506 PHE A CA 1
ATOM 3875 C C . PHE A 1 506 ? 9.373 42.637 -42.717 1.00 74.62 506 PHE A C 1
ATOM 3877 O O . PHE A 1 506 ? 10.034 43.392 -41.999 1.00 74.62 506 PHE A O 1
ATOM 3884 N N . ALA A 1 507 ? 8.037 42.635 -42.695 1.00 80.44 507 ALA A N 1
ATOM 3885 C CA . ALA A 1 507 ? 7.260 43.504 -41.815 1.00 80.44 507 ALA A CA 1
ATOM 3886 C C . ALA A 1 507 ? 7.534 43.210 -40.330 1.00 80.44 507 ALA A C 1
ATOM 3888 O O . ALA A 1 507 ? 7.726 44.142 -39.548 1.00 80.44 507 ALA A O 1
ATOM 3889 N N . ARG A 1 508 ? 7.625 41.927 -39.955 1.00 83.88 508 ARG A N 1
ATOM 3890 C CA . ARG A 1 508 ? 7.887 41.486 -38.577 1.00 83.88 508 ARG A CA 1
ATOM 3891 C C . ARG A 1 508 ? 9.314 41.811 -38.117 1.00 83.88 508 ARG A C 1
ATOM 3893 O O . ARG A 1 508 ? 9.496 42.269 -36.993 1.00 83.88 508 ARG A O 1
ATOM 3900 N N . LEU A 1 509 ? 10.316 41.670 -38.991 1.00 80.62 509 LEU A N 1
ATOM 3901 C CA . LEU A 1 509 ? 11.695 42.099 -38.714 1.00 80.62 509 LEU A CA 1
ATOM 3902 C C . LEU A 1 509 ? 11.784 43.609 -38.478 1.00 80.62 509 LEU A C 1
ATOM 3904 O O . LEU A 1 509 ? 12.486 44.048 -37.568 1.00 80.62 509 LEU A O 1
ATOM 3908 N N . LYS A 1 510 ? 11.053 44.400 -39.270 1.00 79.00 510 LYS A N 1
ATOM 3909 C CA . LYS A 1 510 ? 10.990 45.851 -39.095 1.00 79.00 510 LYS A CA 1
ATOM 3910 C C . LYS A 1 510 ? 10.336 46.232 -37.765 1.00 79.00 510 LYS A C 1
ATOM 3912 O O . LYS A 1 510 ? 10.903 47.028 -37.027 1.00 79.00 510 LYS A O 1
ATOM 3917 N N . GLU A 1 511 ? 9.199 45.622 -37.436 1.00 84.69 511 GLU A N 1
ATOM 3918 C CA . GLU A 1 511 ? 8.487 45.860 -36.175 1.00 84.69 511 GLU A CA 1
ATOM 3919 C C . GLU A 1 511 ? 9.356 45.523 -34.952 1.00 84.69 511 GLU A C 1
ATOM 3921 O O . GLU A 1 511 ? 9.472 46.322 -34.023 1.00 84.69 511 GLU A O 1
ATOM 3926 N N . TYR A 1 512 ? 9.990 44.348 -34.941 1.00 86.25 512 TYR A N 1
ATOM 3927 C CA . TYR A 1 512 ? 10.814 43.908 -33.811 1.00 86.25 512 TYR A CA 1
ATOM 3928 C C . TYR A 1 512 ? 12.127 44.689 -33.718 1.00 86.25 512 TYR A C 1
ATOM 3930 O O . TYR A 1 512 ? 12.567 45.020 -32.618 1.00 86.25 512 TYR A O 1
ATOM 3938 N N . GLY A 1 513 ? 12.715 45.048 -34.863 1.00 79.31 513 GLY A N 1
ATOM 3939 C CA . GLY A 1 513 ? 13.864 45.945 -34.926 1.00 79.31 513 GLY A CA 1
ATOM 3940 C C . GLY A 1 513 ? 13.557 47.317 -34.325 1.00 79.31 513 GLY A C 1
ATOM 3941 O O . GLY A 1 513 ? 14.307 47.778 -33.468 1.00 79.31 513 GLY A O 1
ATOM 3942 N N . GLU A 1 514 ? 12.427 47.933 -34.690 1.00 81.38 514 GLU A N 1
ATOM 3943 C CA . GLU A 1 514 ? 11.994 49.228 -34.143 1.00 81.38 514 GLU A CA 1
ATOM 3944 C C . GLU A 1 514 ? 11.778 49.172 -32.623 1.00 81.38 514 GLU A C 1
ATOM 3946 O O . GLU A 1 514 ? 12.254 50.058 -31.909 1.00 81.38 514 GLU A O 1
ATOM 3951 N N . LYS A 1 515 ? 11.134 48.112 -32.110 1.00 81.50 515 LYS A N 1
ATOM 3952 C CA . LYS A 1 515 ? 10.938 47.911 -30.661 1.00 81.50 515 LYS A CA 1
ATOM 3953 C C . LYS A 1 515 ? 12.259 47.827 -29.893 1.00 81.50 515 LYS A C 1
ATOM 3955 O O . LYS A 1 515 ? 12.349 48.334 -28.781 1.00 81.50 515 LYS A O 1
ATOM 3960 N N . LEU A 1 516 ? 13.289 47.234 -30.496 1.00 77.19 516 LEU A N 1
ATOM 3961 C CA . LEU A 1 516 ? 14.627 47.101 -29.910 1.00 77.19 516 LEU A CA 1
ATOM 3962 C C . LEU A 1 516 ? 15.543 48.307 -30.192 1.00 77.19 516 LEU A C 1
ATOM 3964 O O . LEU A 1 516 ? 16.721 48.280 -29.839 1.00 77.19 516 LEU A O 1
ATOM 3968 N N . GLY A 1 517 ? 15.030 49.366 -30.831 1.00 75.25 517 GLY A N 1
ATOM 3969 C CA . GLY A 1 517 ? 15.812 50.552 -31.194 1.00 75.25 517 GLY A CA 1
ATOM 3970 C C . GLY A 1 517 ? 16.849 50.304 -32.297 1.00 75.25 517 GLY A C 1
ATOM 3971 O O . GLY A 1 517 ? 17.797 51.079 -32.439 1.00 75.25 517 GLY A O 1
ATOM 3972 N N . LEU A 1 518 ? 16.694 49.227 -33.069 1.00 77.25 518 LEU A N 1
ATOM 3973 C CA . LEU A 1 518 ? 17.552 48.875 -34.195 1.00 77.25 518 LEU A CA 1
ATOM 3974 C C . LEU A 1 518 ? 17.067 49.566 -35.474 1.00 77.25 518 LEU A C 1
ATOM 3976 O O . LEU A 1 518 ? 15.872 49.746 -35.704 1.00 77.25 518 LEU A O 1
ATOM 3980 N N . THR A 1 519 ? 18.011 49.926 -36.342 1.00 71.44 519 THR A N 1
ATOM 3981 C CA . THR A 1 519 ? 17.694 50.427 -37.684 1.00 71.44 519 THR A CA 1
ATOM 3982 C C . THR A 1 519 ? 17.677 49.258 -38.661 1.00 71.44 519 THR A C 1
ATOM 3984 O O . THR A 1 519 ? 18.642 48.504 -38.753 1.00 71.44 519 THR A O 1
ATOM 3987 N N . VAL A 1 520 ? 16.561 49.088 -39.371 1.00 70.38 520 VAL A N 1
ATOM 3988 C CA . VAL A 1 520 ? 16.398 48.035 -40.380 1.00 70.38 520 VAL A CA 1
ATOM 3989 C C . VAL A 1 520 ? 16.537 48.670 -41.758 1.00 70.38 520 VAL A C 1
ATOM 3991 O O . VAL A 1 520 ? 15.688 49.463 -42.163 1.00 70.38 520 VAL A O 1
ATOM 3994 N N . ASP A 1 521 ? 17.616 48.327 -42.459 1.00 66.88 521 ASP A N 1
ATOM 3995 C CA . ASP A 1 521 ? 17.853 48.714 -43.851 1.00 66.88 521 ASP A CA 1
ATOM 3996 C C . ASP A 1 521 ? 17.754 47.477 -44.753 1.00 66.88 521 ASP A C 1
ATOM 3998 O O . ASP A 1 521 ? 18.123 46.370 -44.355 1.00 66.88 521 ASP A O 1
ATOM 4002 N N . SER A 1 522 ? 17.229 47.648 -45.964 1.00 67.25 522 SER A N 1
ATOM 4003 C CA . SER A 1 522 ? 16.962 46.547 -46.889 1.00 67.25 522 SER A CA 1
ATOM 4004 C C . SER A 1 522 ? 17.518 46.849 -48.270 1.00 67.25 522 SER A C 1
ATOM 4006 O O . SER A 1 522 ? 17.079 47.792 -48.930 1.00 67.25 522 SER A O 1
ATOM 4008 N N . ALA A 1 523 ? 18.434 46.008 -48.742 1.00 64.44 523 ALA A N 1
ATOM 4009 C CA . ALA A 1 523 ? 18.985 46.084 -50.088 1.00 64.44 523 ALA A CA 1
ATOM 4010 C C . ALA A 1 523 ? 18.626 44.816 -50.875 1.00 64.44 523 ALA A C 1
ATOM 4012 O O . ALA A 1 523 ? 18.911 43.703 -50.437 1.00 64.44 523 ALA A O 1
ATOM 4013 N N . GLN A 1 524 ? 18.022 44.969 -52.057 1.00 60.94 524 GLN A N 1
ATOM 4014 C CA . GLN A 1 524 ? 17.791 43.840 -52.960 1.00 60.94 524 GLN A CA 1
ATOM 4015 C C . GLN A 1 524 ? 19.095 43.458 -53.670 1.00 60.94 524 GLN A C 1
ATOM 4017 O O . GLN A 1 524 ? 19.684 44.261 -54.397 1.00 60.94 524 GLN A O 1
ATOM 4022 N N . TYR A 1 525 ? 19.544 42.215 -53.491 1.00 53.47 525 TYR A N 1
ATOM 4023 C CA . TYR A 1 525 ? 20.751 41.709 -54.143 1.00 53.47 525 TYR A CA 1
ATOM 4024 C C . TYR A 1 525 ? 20.415 41.121 -55.526 1.00 53.47 525 TYR A C 1
ATOM 4026 O O . TYR A 1 525 ? 20.069 39.949 -55.661 1.00 53.47 525 TYR A O 1
ATOM 4034 N N . HIS A 1 526 ? 20.514 41.919 -56.595 1.00 45.81 526 HIS A N 1
ATOM 4035 C CA . HIS A 1 526 ? 20.313 41.425 -57.964 1.00 45.81 526 HIS A CA 1
ATOM 4036 C C . HIS A 1 526 ? 21.539 40.636 -58.467 1.00 45.81 526 HIS A C 1
ATOM 4038 O O . HIS A 1 526 ? 22.464 41.203 -59.053 1.00 45.81 526 HIS A O 1
ATOM 4044 N N . LYS A 1 527 ? 21.555 39.304 -58.307 1.00 40.62 527 LYS A N 1
ATOM 4045 C CA . LYS A 1 527 ? 22.464 38.441 -59.090 1.00 40.62 527 LYS A CA 1
ATOM 4046 C C . LYS A 1 527 ? 21.941 38.310 -60.536 1.00 40.62 527 LYS A C 1
ATOM 4048 O O . LYS A 1 527 ? 20.759 38.086 -60.762 1.00 40.62 527 LYS A O 1
ATOM 4053 N N . ARG A 1 528 ? 22.854 38.508 -61.501 1.00 31.62 528 ARG A N 1
ATOM 4054 C CA . ARG A 1 528 ? 22.692 38.549 -62.978 1.00 31.62 528 ARG A CA 1
ATOM 4055 C C . ARG A 1 528 ? 21.628 37.598 -63.573 1.00 31.62 528 ARG A C 1
ATOM 4057 O O . ARG A 1 528 ? 21.544 36.453 -63.140 1.00 31.62 528 ARG A O 1
ATOM 4064 N N . PRO A 1 529 ? 20.955 37.985 -64.680 1.00 35.19 529 PRO A N 1
ATOM 4065 C CA . PRO A 1 529 ? 20.017 37.108 -65.373 1.00 35.19 529 PRO A CA 1
ATOM 4066 C C . PRO A 1 529 ? 20.769 35.982 -66.099 1.00 35.19 529 PRO A C 1
ATOM 4068 O O . PRO A 1 529 ? 21.607 36.243 -66.970 1.00 35.19 529 PRO A O 1
ATOM 4071 N N . GLN A 1 530 ? 20.452 34.722 -65.786 1.00 33.66 530 GLN A N 1
ATOM 4072 C CA . GLN A 1 530 ? 20.765 33.607 -66.679 1.00 33.66 530 GLN A CA 1
ATOM 4073 C C . GLN A 1 530 ? 19.854 33.707 -67.911 1.00 33.66 530 GLN A C 1
ATOM 4075 O O . GLN A 1 530 ? 18.644 33.515 -67.843 1.00 33.66 530 GLN A O 1
ATOM 4080 N N . LYS A 1 531 ? 20.454 34.033 -69.060 1.00 33.03 531 LYS A N 1
ATOM 4081 C CA . LYS A 1 531 ? 19.863 33.799 -70.381 1.00 33.03 531 LYS A CA 1
ATOM 4082 C C . LYS A 1 531 ? 19.679 32.289 -70.572 1.00 33.03 531 LYS A C 1
ATOM 4084 O O . LYS A 1 531 ? 20.690 31.601 -70.669 1.00 33.03 531 LYS A O 1
ATOM 4089 N N . ASN A 1 532 ? 18.439 31.802 -70.672 1.00 32.44 532 ASN A N 1
ATOM 4090 C CA . ASN A 1 532 ? 17.941 30.996 -71.802 1.00 32.44 532 ASN A CA 1
ATOM 4091 C C . ASN A 1 532 ? 16.552 30.370 -71.545 1.00 32.44 532 ASN A C 1
ATOM 4093 O O . ASN A 1 532 ? 16.339 29.751 -70.513 1.00 32.44 532 ASN A O 1
ATOM 4097 N N . ALA A 1 533 ? 15.711 30.478 -72.591 1.00 32.34 533 ALA A N 1
ATOM 4098 C CA . ALA A 1 533 ? 14.478 29.741 -72.943 1.00 32.34 533 ALA A CA 1
ATOM 4099 C C . ALA A 1 533 ? 13.218 29.962 -72.062 1.00 32.34 533 ALA A C 1
ATOM 4101 O O . ALA A 1 533 ? 13.227 29.650 -70.882 1.00 32.34 533 ALA A O 1
ATOM 4102 N N . LEU A 1 534 ? 12.153 30.648 -72.536 1.00 33.53 534 LEU A N 1
ATOM 4103 C CA . LEU A 1 534 ? 11.074 30.196 -73.468 1.00 33.53 534 LEU A CA 1
ATOM 4104 C C . LEU A 1 534 ? 10.338 28.949 -72.925 1.00 33.53 534 LEU A C 1
ATOM 4106 O O . LEU A 1 534 ? 11.004 27.949 -72.717 1.00 33.53 534 LEU A O 1
ATOM 4110 N N . ALA A 1 535 ? 9.015 28.828 -72.744 1.00 30.91 535 ALA A N 1
ATOM 4111 C CA . ALA A 1 535 ? 7.784 29.613 -72.952 1.00 30.91 535 ALA A CA 1
ATOM 4112 C C . ALA A 1 535 ? 6.625 28.870 -72.180 1.00 30.91 535 ALA A C 1
ATOM 4114 O O . ALA A 1 535 ? 6.900 27.818 -71.604 1.00 30.91 535 ALA A O 1
ATOM 4115 N N . PRO A 1 536 ? 5.363 29.363 -72.110 1.00 38.47 536 PRO A N 1
ATOM 4116 C CA . PRO A 1 536 ? 4.466 29.135 -70.957 1.00 38.47 536 PRO A CA 1
ATOM 4117 C C . PRO A 1 536 ? 3.272 28.147 -71.119 1.00 38.47 536 PRO A C 1
ATOM 4119 O O . PRO A 1 536 ? 2.772 27.935 -72.217 1.00 38.47 536 PRO A O 1
ATOM 4122 N N . MET A 1 537 ? 2.766 27.704 -69.949 1.00 32.44 537 MET A N 1
ATOM 4123 C CA . MET A 1 537 ? 1.405 27.259 -69.533 1.00 32.44 537 MET A CA 1
ATOM 4124 C C . MET A 1 537 ? 0.753 25.937 -70.007 1.00 32.44 537 MET A C 1
ATOM 4126 O O . MET A 1 537 ? 0.500 25.722 -71.186 1.00 32.44 537 MET A O 1
ATOM 4130 N N . SER A 1 538 ? 0.264 25.163 -69.018 1.00 25.03 538 SER A N 1
ATOM 4131 C CA . SER A 1 538 ? -1.066 24.503 -68.956 1.00 25.03 538 SER A CA 1
ATOM 4132 C C . SER A 1 538 ? -1.409 24.124 -67.489 1.00 25.03 538 SER A C 1
ATOM 4134 O O . SER A 1 538 ? -0.503 23.658 -66.800 1.00 25.03 538 SER A O 1
ATOM 4136 N N . PRO A 1 539 ? -2.654 24.290 -66.981 1.00 32.44 539 PRO A N 1
ATOM 4137 C CA . PRO A 1 539 ? -3.118 23.736 -65.694 1.00 32.44 539 PRO A CA 1
ATOM 4138 C C . PRO A 1 539 ? -4.024 22.489 -65.913 1.00 32.44 539 PRO A C 1
ATOM 4140 O O . PRO A 1 539 ? -4.329 22.175 -67.063 1.00 32.44 539 PRO A O 1
ATOM 4143 N N . PRO A 1 540 ? -4.645 21.893 -64.875 1.00 49.41 540 PRO A N 1
ATOM 4144 C CA . PRO A 1 540 ? -4.105 21.158 -63.721 1.00 49.41 540 PRO A CA 1
ATOM 4145 C C . PRO A 1 540 ? -4.590 19.677 -63.707 1.00 49.41 540 PRO A C 1
ATOM 4147 O O . PRO A 1 540 ? -5.555 19.345 -64.391 1.00 49.41 540 PRO A O 1
ATOM 4150 N N . ALA A 1 541 ? -3.996 18.791 -62.893 1.00 24.61 541 ALA A N 1
ATOM 4151 C CA . ALA A 1 541 ? -4.629 17.511 -62.526 1.00 24.61 541 ALA A CA 1
ATOM 4152 C C . ALA A 1 541 ? -4.131 16.967 -61.169 1.00 24.61 541 ALA A C 1
ATOM 4154 O O . ALA A 1 541 ? -2.971 16.607 -61.021 1.00 24.61 541 ALA A O 1
ATOM 4155 N N . GLU A 1 542 ? -5.057 16.991 -60.208 1.00 28.45 542 GLU A N 1
ATOM 4156 C CA . GLU A 1 542 ? -5.384 16.024 -59.144 1.00 28.45 542 GLU A CA 1
ATOM 4157 C C . GLU A 1 542 ? -4.319 15.193 -58.388 1.00 28.45 542 GLU A C 1
ATOM 4159 O O . GLU A 1 542 ? -3.583 14.391 -58.949 1.00 28.45 542 GLU A O 1
ATOM 4164 N N . ASN A 1 543 ? -4.481 15.265 -57.055 1.00 30.14 543 ASN A N 1
ATOM 4165 C CA . ASN A 1 543 ? -4.285 14.236 -56.023 1.00 30.14 543 ASN A CA 1
ATOM 4166 C C . ASN A 1 543 ? -2.869 13.721 -55.716 1.00 30.14 543 ASN A C 1
ATOM 4168 O O . ASN A 1 543 ? -2.400 12.772 -56.330 1.00 30.14 543 ASN A O 1
ATOM 4172 N N . SER A 1 544 ? -2.326 14.169 -54.579 1.00 25.48 544 SER A N 1
ATOM 4173 C CA . SER A 1 544 ? -1.886 13.255 -53.511 1.00 25.48 544 SER A CA 1
ATOM 4174 C C . SER A 1 544 ? -1.645 14.018 -52.207 1.00 25.48 544 SER A C 1
ATOM 4176 O O . SER A 1 544 ? -0.963 15.037 -52.182 1.00 25.48 544 SER A O 1
ATOM 4178 N N . VAL A 1 545 ? -2.243 13.503 -51.137 1.00 33.12 545 VAL A N 1
ATOM 4179 C CA . VAL A 1 545 ? -1.991 13.859 -49.739 1.00 33.12 545 VAL A CA 1
ATOM 4180 C C . VAL A 1 545 ? -0.526 13.562 -49.428 1.00 33.12 545 VAL A C 1
ATOM 4182 O O . VAL A 1 545 ? -0.101 12.427 -49.621 1.00 33.12 545 VAL A O 1
ATOM 4185 N N . ASP A 1 546 ? 0.222 14.558 -48.956 1.00 26.02 546 ASP A N 1
ATOM 4186 C CA . ASP A 1 546 ? 1.589 14.371 -48.468 1.00 26.02 546 ASP A CA 1
ATOM 4187 C C . ASP A 1 546 ? 1.585 14.524 -46.941 1.00 26.02 546 ASP A C 1
ATOM 4189 O O . ASP A 1 546 ? 1.407 15.613 -46.392 1.00 26.02 546 ASP A O 1
ATOM 4193 N N . SER A 1 547 ? 1.680 13.387 -46.255 1.00 27.98 547 SER A N 1
ATOM 4194 C CA . SER A 1 547 ? 1.917 13.280 -44.819 1.00 27.98 547 SER A CA 1
ATOM 4195 C C . SER A 1 547 ? 3.426 13.258 -44.589 1.00 27.98 547 SER A C 1
ATOM 4197 O O . SER A 1 547 ? 4.061 12.209 -44.694 1.00 27.98 547 SER A O 1
ATOM 4199 N N . SER A 1 548 ? 4.011 14.413 -44.287 1.00 25.72 548 SER A N 1
ATOM 4200 C CA . SER A 1 548 ? 5.428 14.521 -43.947 1.00 25.72 548 SER A CA 1
ATOM 4201 C C . SER A 1 548 ? 5.655 14.240 -42.455 1.00 25.72 548 SER A C 1
ATOM 4203 O O . SER A 1 548 ? 5.702 15.163 -41.643 1.00 25.72 548 SER A O 1
ATOM 4205 N N . GLU A 1 549 ? 5.823 12.969 -42.092 1.00 25.81 549 GLU A N 1
ATOM 4206 C CA . GLU A 1 549 ? 6.593 12.587 -40.902 1.00 25.81 549 GLU A CA 1
ATOM 4207 C C . GLU A 1 549 ? 8.021 12.254 -41.350 1.00 25.81 549 GLU A C 1
ATOM 4209 O O . GLU A 1 549 ? 8.261 11.289 -42.076 1.00 25.81 549 GLU A O 1
ATOM 4214 N N . GLY A 1 550 ? 8.979 13.102 -40.972 1.00 26.77 550 GLY A N 1
ATOM 4215 C CA . GLY A 1 550 ? 10.392 12.890 -41.267 1.00 26.77 550 GLY A CA 1
ATOM 4216 C C . GLY A 1 550 ? 10.991 11.836 -40.338 1.00 26.77 550 GLY A C 1
ATOM 4217 O O . GLY A 1 550 ? 11.142 12.081 -39.145 1.00 26.77 550 GLY A O 1
ATOM 4218 N N . TYR A 1 551 ? 11.379 10.687 -40.889 1.00 25.95 551 TYR A N 1
ATOM 4219 C CA . TYR A 1 551 ? 12.195 9.688 -40.198 1.00 25.95 551 TYR A CA 1
ATOM 4220 C C . TYR A 1 551 ? 13.677 9.916 -40.534 1.00 25.95 551 TYR A C 1
ATOM 4222 O O . TYR A 1 551 ? 14.055 9.945 -41.705 1.00 25.95 551 TYR A O 1
ATOM 4230 N N . PHE A 1 552 ? 14.528 10.064 -39.513 1.00 26.17 552 PHE A N 1
ATOM 4231 C CA . PHE A 1 552 ? 15.988 10.121 -39.662 1.00 26.17 552 PHE A CA 1
ATOM 4232 C C . PHE A 1 552 ? 16.610 8.766 -39.298 1.00 26.17 552 PHE A C 1
ATOM 4234 O O . PHE A 1 552 ? 16.377 8.246 -38.210 1.00 26.17 552 PHE A O 1
ATOM 4241 N N . SER A 1 553 ? 17.427 8.210 -40.196 1.00 24.66 553 SER A N 1
ATOM 4242 C CA . SER A 1 553 ? 18.191 6.969 -39.996 1.00 24.66 553 SER A CA 1
ATOM 4243 C C . SER A 1 553 ? 19.645 7.257 -39.603 1.00 24.66 553 SER A C 1
ATOM 4245 O O . SER A 1 553 ? 20.275 8.110 -40.231 1.00 24.66 553 SER A O 1
ATOM 4247 N N . ILE A 1 554 ? 20.213 6.510 -38.649 1.00 28.97 554 ILE A N 1
ATOM 4248 C CA . ILE A 1 554 ? 21.644 6.568 -38.286 1.00 28.97 554 ILE A CA 1
ATOM 4249 C C . ILE A 1 554 ? 22.207 5.137 -38.248 1.00 28.97 554 ILE A C 1
ATOM 4251 O O . ILE A 1 554 ? 21.596 4.300 -37.586 1.00 28.97 554 ILE A O 1
ATOM 4255 N N . PRO A 1 555 ? 23.349 4.841 -38.903 1.00 26.58 555 PRO A N 1
ATOM 4256 C CA . PRO A 1 555 ? 23.953 3.519 -38.848 1.00 26.58 555 PRO A CA 1
ATOM 4257 C C . PRO A 1 555 ? 24.884 3.335 -37.631 1.00 26.58 555 PRO A C 1
ATOM 4259 O O . PRO A 1 555 ? 25.556 4.282 -37.215 1.00 26.58 555 PRO A O 1
ATOM 4262 N N . VAL A 1 556 ? 24.976 2.120 -37.080 1.00 32.09 556 VAL A N 1
ATOM 4263 C CA . VAL A 1 556 ? 25.782 1.771 -35.895 1.00 32.09 556 VAL A CA 1
ATOM 4264 C C . VAL A 1 556 ? 26.792 0.660 -36.209 1.00 32.09 556 VAL A C 1
ATOM 4266 O O . VAL A 1 556 ? 26.445 -0.492 -36.453 1.00 32.09 556 VAL A O 1
ATOM 4269 N N . SER A 1 557 ? 28.078 1.000 -36.116 1.00 27.34 557 SER A N 1
ATOM 4270 C CA . SER A 1 557 ? 29.214 0.068 -36.191 1.00 27.34 557 SER A CA 1
ATOM 4271 C C . SER A 1 557 ? 29.441 -0.694 -34.865 1.00 27.34 557 SER A C 1
ATOM 4273 O O . SER A 1 557 ? 29.066 -0.195 -33.800 1.00 27.34 557 SER A O 1
ATOM 4275 N N . PRO A 1 558 ? 30.078 -1.885 -34.881 1.00 28.03 558 PRO A N 1
ATOM 4276 C CA . PRO A 1 558 ? 30.235 -2.731 -33.694 1.00 28.03 558 PRO A CA 1
ATOM 4277 C C . PRO A 1 558 ? 31.251 -2.172 -32.680 1.00 28.03 558 PRO A C 1
ATOM 4279 O O . PRO A 1 558 ? 32.285 -1.626 -33.056 1.00 28.03 558 PRO A O 1
ATOM 4282 N N . VAL A 1 559 ? 30.959 -2.350 -31.386 1.00 30.44 559 VAL A N 1
ATOM 4283 C CA . VAL A 1 559 ? 31.784 -1.903 -30.247 1.00 30.44 559 VAL A CA 1
ATOM 4284 C C . VAL A 1 559 ? 32.582 -3.082 -29.673 1.00 30.44 559 VAL A C 1
ATOM 4286 O O . VAL A 1 559 ? 32.024 -4.154 -29.439 1.00 30.44 559 VAL A O 1
ATOM 4289 N N . GLU A 1 560 ? 33.881 -2.873 -29.442 1.00 28.30 560 GLU A N 1
ATOM 4290 C CA . GLU A 1 560 ? 34.796 -3.812 -28.774 1.00 28.30 560 GLU A CA 1
ATOM 4291 C C . GLU A 1 560 ? 34.438 -4.054 -27.291 1.00 28.30 560 GLU A C 1
ATOM 4293 O O . GLU A 1 560 ? 33.906 -3.164 -26.622 1.00 28.30 560 GLU A O 1
ATOM 4298 N N . PRO A 1 561 ? 34.770 -5.230 -26.723 1.00 30.30 561 PRO A N 1
ATOM 4299 C CA . PRO A 1 561 ? 34.517 -5.516 -25.317 1.00 30.30 561 PRO A CA 1
ATOM 4300 C C . PRO A 1 561 ? 35.563 -4.827 -24.424 1.00 30.30 561 PRO A C 1
ATOM 4302 O O . PRO A 1 561 ? 36.745 -5.164 -24.479 1.00 30.30 561 PRO A O 1
ATOM 4305 N N . MET A 1 562 ? 35.137 -3.898 -23.558 1.00 27.53 562 MET A N 1
ATOM 4306 C CA . MET A 1 562 ? 36.000 -3.320 -22.518 1.00 27.53 562 MET A CA 1
ATOM 4307 C C . MET A 1 562 ? 35.748 -3.920 -21.129 1.00 27.53 562 MET A C 1
ATOM 4309 O O . MET A 1 562 ? 34.633 -4.261 -20.743 1.00 27.53 562 MET A O 1
ATOM 4313 N N . SER A 1 563 ? 36.860 -4.061 -20.412 1.00 28.02 563 SER A N 1
ATOM 4314 C CA . SER A 1 563 ? 37.101 -4.783 -19.165 1.00 28.02 563 SER A CA 1
ATOM 4315 C C . SER A 1 563 ? 36.468 -4.157 -17.910 1.00 28.02 563 SER A C 1
ATOM 4317 O O . SER A 1 563 ? 36.227 -2.949 -17.862 1.00 28.02 563 SER A O 1
ATOM 4319 N N . PRO A 1 564 ? 36.241 -4.959 -16.848 1.00 26.83 564 PRO A N 1
ATOM 4320 C CA . PRO A 1 564 ? 35.683 -4.470 -15.591 1.00 26.83 564 PRO A CA 1
ATOM 4321 C C . PRO A 1 564 ? 36.681 -3.555 -14.867 1.00 26.83 564 PRO A C 1
ATOM 4323 O O . PRO A 1 564 ? 37.814 -3.952 -14.590 1.00 26.83 564 PRO A O 1
ATOM 4326 N N . ARG A 1 565 ? 36.253 -2.333 -14.528 1.00 28.42 565 ARG A N 1
ATOM 4327 C CA . ARG A 1 565 ? 36.983 -1.460 -13.598 1.00 28.42 565 ARG A CA 1
ATOM 4328 C C . ARG A 1 565 ? 36.724 -1.911 -12.160 1.00 28.42 565 ARG A C 1
ATOM 4330 O O . ARG A 1 565 ? 35.579 -2.094 -11.756 1.00 28.42 565 ARG A O 1
ATOM 4337 N N . SER A 1 566 ? 37.806 -2.087 -11.407 1.00 29.94 566 SER A N 1
ATOM 4338 C CA . SER A 1 566 ? 37.809 -2.328 -9.964 1.00 29.94 566 SER A CA 1
ATOM 4339 C C . SER A 1 566 ? 37.262 -1.120 -9.186 1.00 29.94 566 SER A C 1
ATOM 4341 O O . SER A 1 566 ? 37.418 0.010 -9.656 1.00 29.94 566 SER A O 1
ATOM 4343 N N . PRO A 1 567 ? 36.676 -1.326 -7.992 1.00 32.00 567 PRO A N 1
ATOM 4344 C CA . PRO A 1 567 ? 36.203 -0.233 -7.154 1.00 32.00 567 PRO A CA 1
ATOM 4345 C C . PRO A 1 567 ? 37.396 0.526 -6.564 1.00 32.00 567 PRO A C 1
ATOM 4347 O O . PRO A 1 567 ? 38.298 -0.086 -5.996 1.00 32.00 567 PRO A O 1
ATOM 4350 N N . SER A 1 568 ? 37.405 1.849 -6.720 1.00 27.70 568 SER A N 1
ATOM 4351 C CA . SER A 1 568 ? 38.277 2.740 -5.958 1.00 27.70 568 SER A CA 1
ATOM 4352 C C . SER A 1 568 ? 37.732 2.883 -4.538 1.00 27.70 568 SER A C 1
ATOM 4354 O O . SER A 1 568 ? 36.549 3.173 -4.362 1.00 27.70 568 SER A O 1
ATOM 4356 N N . GLU A 1 569 ? 38.603 2.649 -3.561 1.00 27.12 569 GLU A N 1
ATOM 4357 C CA . GLU A 1 569 ? 38.415 2.960 -2.144 1.00 27.12 569 GLU A CA 1
ATOM 4358 C C . GLU A 1 569 ? 38.193 4.472 -1.959 1.00 27.12 569 GLU A C 1
ATOM 4360 O O . GLU A 1 569 ? 39.006 5.263 -2.438 1.00 27.12 569 GLU A O 1
ATOM 4365 N N . ASP A 1 570 ? 37.046 4.852 -1.381 1.00 30.00 570 ASP A N 1
ATOM 4366 C CA . ASP A 1 570 ? 36.891 5.682 -0.162 1.00 30.00 570 ASP A CA 1
ATOM 4367 C C . ASP A 1 570 ? 35.414 6.045 0.100 1.00 30.00 570 ASP A C 1
ATOM 4369 O O . ASP A 1 570 ? 34.730 6.557 -0.820 1.00 30.00 570 ASP A O 1
#